Protein AF-0000000079073045 (afdb_homodimer)

Solvent-accessible surface area (backbone atoms only — not comparable to full-atom values): 22400 Å² total; per-residue (Å²): 136,82,78,77,78,74,81,72,75,54,69,68,55,54,50,51,50,50,50,48,50,51,50,49,51,51,49,53,50,47,52,50,48,52,52,51,50,50,50,51,52,50,52,48,52,50,51,50,51,51,50,52,51,52,50,52,52,50,52,51,52,50,50,45,50,51,39,47,65,62,47,42,63,49,34,35,61,55,24,70,82,38,63,49,54,20,26,50,54,47,29,47,34,35,57,37,11,59,45,51,66,31,64,48,20,66,76,24,22,25,34,73,69,50,68,37,82,50,73,91,50,24,44,81,44,78,44,68,34,37,47,63,84,36,40,31,74,43,80,44,38,27,35,51,33,94,31,59,59,53,33,54,46,54,51,52,46,38,50,68,47,29,46,98,90,34,49,63,42,28,50,58,29,46,66,36,91,45,64,66,56,24,35,48,19,33,35,76,43,60,74,26,65,41,70,63,50,27,51,52,37,48,52,46,24,61,72,64,55,28,61,67,49,58,106,134,80,77,77,78,74,81,72,75,54,69,67,55,54,51,50,50,50,50,50,50,50,50,49,52,50,48,54,49,48,51,50,49,52,49,50,51,51,51,51,52,51,52,49,53,50,52,51,51,52,51,52,52,51,49,53,49,50,52,51,48,50,50,44,50,51,40,48,64,62,47,42,64,50,34,34,61,57,24,68,82,37,64,48,53,19,27,52,54,48,30,48,34,33,57,35,9,59,45,52,66,32,65,49,21,66,76,24,21,24,32,74,70,52,69,37,83,51,72,92,49,24,44,81,45,79,44,69,34,36,46,64,86,35,41,32,75,43,79,45,39,26,34,52,33,95,30,60,60,53,31,53,47,54,51,53,46,41,48,67,46,28,47,97,89,36,51,63,42,28,51,57,29,46,67,36,89,44,64,67,55,25,33,48,20,34,34,76,44,59,75,26,66,41,70,63,51,28,52,51,38,48,50,46,24,62,74,66,56,29,60,66,48,60,106

pLDDT: mean 94.6, std 8.27, range [37.03, 98.94]

Foldseek 3Di:
DPPDPPPPDDPVVVVVVVVVVVVVVVVVVVVVVVVVVVVVVVVVVVVVVVVVVVVVVVVLVVLLVVLCVVCLVLLLVLCVVFLAFSLLLSLQLCVQCVSQPHPCCVPFVQRNFAFDDDPVFWDWDWDWDDDPRDIDIDTGIHGGDPHVSRNSNVVRVCLCQPDPVDRCLQVQLSVDDDLLSNLQSCCVSPVDPDNVRSVSSVVVCVVNVSSVSRD/DPPPPPPPDDPVVVVVVVVVVVVVVVVVVVVVVVVVVVVVVVVVVVVVVVVVVVVVVVVLVVLLVVLCVVCLVLLLVLCVVFLAFSLLLSLQLCVQCVSQPHCCCVVFVQRNFAFDDDPVFWDWDWDWDADPRDIDIDTGIHGGDPHVSRNSNVVRVCLCQPDPVDRCLQVQLSVDDDLLSNLQSCCVSPVDVDNVRSVSSVVVCVVNVSSVSRD

Radius of gyration: 36.86 Å; Cα contacts (8 Å, |Δi|>4): 573; chains: 2; bounding box: 65×125×95 Å

Secondary structure (DSSP, 8-state):
----------HHHHHHHHHHHHHHHHHHHHHHHHHHHHHHHHHHHHHHHHHHHHHHHHHHHHHHHHHHHHHHHHHHHHHTTTT--HHHHHHHHHHHHTTTTSHHHHHH--SS--B---TTSEEEEEEEEEETTEEEEEEEEEE--SSHHHHHHHHHHHHHH--SS-TTTTHHHHH--SHHHHHHHHHHTTS-SSHHHHHHHHHHHHHTTGGGGG-/----------HHHHHHHHHHHHHHHHHHHHHHHHHHHHHHHHHHHHHHHHHHHHHHHHHHHHHHHHHHHHHHHHHHHHHTTTT--HHHHHHHHHHHHTTTTSHHHHHH--SS--B---TTSEEEEEEEEEETTEEEEEEEEEE--SSHHHHHHHHHHHHHH--SS-TTTTHHHHH--SHHHHHHHHHHTTS-SSHHHHHHHHHHHHHHTGGGGG-

Structure (mmCIF, N/CA/C/O backbone):
data_AF-0000000079073045-model_v1
#
loop_
_entity.id
_entity.type
_entity.pdbx_description
1 polymer 'Glycoside hydrolase family 73 protein'
#
loop_
_atom_site.group_PDB
_atom_site.id
_atom_site.type_symbol
_atom_site.label_atom_id
_atom_site.label_alt_id
_atom_site.label_comp_id
_atom_site.label_asym_id
_atom_site.label_entity_id
_atom_site.label_seq_id
_atom_site.pdbx_PDB_ins_code
_atom_site.Cartn_x
_atom_site.Cartn_y
_atom_site.Cartn_z
_atom_site.occupancy
_atom_site.B_iso_or_equiv
_atom_site.auth_seq_id
_atom_site.auth_comp_id
_atom_site.auth_asym_id
_atom_site.auth_atom_id
_atom_site.pdbx_PDB_model_num
ATOM 1 N N . MET A 1 1 ? 6.148 99.875 5.383 1 37.03 1 MET A N 1
ATOM 2 C CA . MET A 1 1 ? 5.238 98.75 5.25 1 37.03 1 MET A CA 1
ATOM 3 C C . MET A 1 1 ? 5.348 98.125 3.859 1 37.03 1 MET A C 1
ATOM 5 O O . MET A 1 1 ? 4.777 98.625 2.896 1 37.03 1 MET A O 1
ATOM 9 N N . ALA A 1 2 ? 6.41 97.562 3.469 1 54.97 2 ALA A N 1
ATOM 10 C CA . ALA A 1 2 ? 6.723 96.938 2.162 1 54.97 2 ALA A CA 1
ATOM 11 C C . ALA A 1 2 ? 5.801 95.812 1.845 1 54.97 2 ALA A C 1
ATOM 13 O O . ALA A 1 2 ? 5.695 94.875 2.629 1 54.97 2 ALA A O 1
ATOM 14 N N . ARG A 1 3 ? 4.77 96 1.069 1 56.59 3 ARG A N 1
ATOM 15 C CA . ARG A 1 3 ? 3.795 95.062 0.578 1 56.59 3 ARG A CA 1
ATOM 16 C C . ARG A 1 3 ? 4.492 93.812 0.015 1 56.59 3 ARG A C 1
ATOM 18 O O . ARG A 1 3 ? 5.395 93.938 -0.818 1 56.59 3 ARG A O 1
ATOM 25 N N . LYS A 1 4 ? 4.617 92.812 0.763 1 57.28 4 LYS A N 1
ATOM 26 C CA . LYS A 1 4 ? 5.059 91.438 0.377 1 57.28 4 LYS A CA 1
ATOM 27 C C . LYS A 1 4 ? 4.473 91.062 -0.971 1 57.28 4 LYS A C 1
ATOM 29 O O . LYS A 1 4 ? 3.252 91.062 -1.155 1 57.28 4 LYS A O 1
ATOM 34 N N . ARG A 1 5 ? 5.109 91.188 -2.176 1 56.69 5 ARG A N 1
ATOM 35 C CA . ARG A 1 5 ? 4.781 90.75 -3.52 1 56.69 5 ARG A CA 1
ATOM 36 C C . ARG A 1 5 ? 4.445 89.25 -3.518 1 56.69 5 ARG A C 1
ATOM 38 O O . ARG A 1 5 ? 5.281 88.438 -3.16 1 56.69 5 ARG A O 1
ATOM 45 N N . LYS A 1 6 ? 3.24 88.875 -3.098 1 61.09 6 LYS A N 1
ATOM 46 C CA . LYS A 1 6 ? 2.771 87.5 -3.275 1 61.09 6 LYS A CA 1
ATOM 47 C C . LYS A 1 6 ? 3.102 87 -4.676 1 61.09 6 LYS A C 1
ATOM 49 O O . LYS A 1 6 ? 2.775 87.625 -5.672 1 61.09 6 LYS A O 1
ATOM 54 N N . SER A 1 7 ? 4.164 86.312 -4.926 1 61.75 7 SER A N 1
ATOM 55 C CA . SER A 1 7 ? 4.605 85.688 -6.172 1 61.75 7 SER A CA 1
ATOM 56 C C . SER A 1 7 ? 3.494 84.875 -6.789 1 61.75 7 SER A C 1
ATOM 58 O O . SER A 1 7 ? 3.051 83.875 -6.191 1 61.75 7 SER A O 1
ATOM 60 N N . ARG A 1 8 ? 2.588 85.438 -7.562 1 68 8 ARG A N 1
ATOM 61 C CA . ARG A 1 8 ? 1.489 84.812 -8.281 1 68 8 ARG A CA 1
ATOM 62 C C . ARG A 1 8 ? 2.01 83.75 -9.258 1 68 8 ARG A C 1
ATOM 64 O O . ARG A 1 8 ? 2.885 84 -10.078 1 68 8 ARG A O 1
ATOM 71 N N . VAL A 1 9 ? 1.923 82.562 -8.969 1 75.38 9 VAL A N 1
ATOM 72 C CA . VAL A 1 9 ? 2.248 81.438 -9.875 1 75.38 9 VAL A CA 1
ATOM 73 C C . VAL A 1 9 ? 1.518 81.625 -11.203 1 75.38 9 VAL A C 1
ATOM 75 O O . VAL A 1 9 ? 0.315 81.938 -11.219 1 75.38 9 VAL A O 1
ATOM 78 N N . PRO A 1 10 ? 2.322 81.75 -12.266 1 81.38 10 PRO A N 1
ATOM 79 C CA . PRO A 1 10 ? 1.725 82 -13.57 1 81.38 10 PRO A CA 1
ATOM 80 C C . PRO A 1 10 ? 0.63 81 -13.938 1 81.38 10 PRO A C 1
ATOM 82 O O . PRO A 1 10 ? 0.69 79.875 -13.523 1 81.38 10 PRO A O 1
ATOM 85 N N . LYS A 1 11 ? -0.415 81.438 -14.578 1 85.62 11 LYS A N 1
ATOM 86 C CA . LYS A 1 11 ? -1.591 80.688 -15 1 85.62 11 LYS A CA 1
ATOM 87 C C . LYS A 1 11 ? -1.19 79.438 -15.758 1 85.62 11 LYS A C 1
ATOM 89 O O . LYS A 1 11 ? -1.816 78.375 -15.602 1 85.62 11 LYS A O 1
ATOM 94 N N . SER A 1 12 ? -0.083 79.438 -16.438 1 86.88 12 SER A N 1
ATOM 95 C CA . SER A 1 12 ? 0.414 78.312 -17.219 1 86.88 12 SER A CA 1
ATOM 96 C C . SER A 1 12 ? 0.915 77.188 -16.312 1 86.88 12 SER A C 1
ATOM 98 O O . SER A 1 12 ? 0.665 76.062 -16.562 1 86.88 12 SER A O 1
ATOM 100 N N . VAL A 1 13 ? 1.448 77.625 -15.266 1 88.62 13 VAL A N 1
ATOM 101 C CA . VAL A 1 13 ? 1.991 76.688 -14.32 1 88.62 13 VAL A CA 1
ATOM 102 C C . VAL A 1 13 ? 0.852 76 -13.547 1 88.62 13 VAL A C 1
ATOM 104 O O . VAL A 1 13 ? 0.879 74.812 -13.312 1 88.62 13 VAL A O 1
ATOM 107 N N . LYS A 1 14 ? -0.179 76.812 -13.281 1 88.62 14 LYS A N 1
ATOM 108 C CA . LYS A 1 14 ? -1.346 76.312 -12.578 1 88.62 14 LYS A CA 1
ATOM 109 C C . LYS A 1 14 ? -2.074 75.25 -13.438 1 88.62 14 LYS A C 1
ATOM 111 O O . LYS A 1 14 ? -2.504 74.188 -12.93 1 88.62 14 LYS A O 1
ATOM 116 N N . THR A 1 15 ? -2.076 75.562 -14.695 1 90.56 15 THR A N 1
ATOM 117 C CA . THR A 1 15 ? -2.721 74.625 -15.625 1 90.56 15 THR A CA 1
ATOM 118 C C . THR A 1 15 ? -1.919 73.375 -15.75 1 90.56 15 THR A C 1
ATOM 120 O O . THR A 1 15 ? -2.49 72.25 -15.734 1 90.56 15 THR A O 1
ATOM 123 N N . VAL A 1 16 ? -0.665 73.438 -15.727 1 90.94 16 VAL A N 1
ATOM 124 C CA . VAL A 1 16 ? 0.221 72.312 -15.852 1 90.94 16 VAL A CA 1
ATOM 125 C C . VAL A 1 16 ? 0.118 71.438 -14.594 1 90.94 16 VAL A C 1
ATOM 127 O O . VAL A 1 16 ? 0.027 70.188 -14.688 1 90.94 16 VAL A O 1
ATOM 130 N N . VAL A 1 17 ? -0.023 72.062 -13.508 1 91.69 17 VAL A N 1
ATOM 131 C CA . VAL A 1 17 ? -0.125 71.375 -12.234 1 91.69 17 VAL A CA 1
ATOM 132 C C . VAL A 1 17 ? -1.47 70.625 -12.148 1 91.69 17 VAL A C 1
ATOM 134 O O . VAL A 1 17 ? -1.537 69.5 -11.719 1 91.69 17 VAL A O 1
ATOM 137 N N . ARG A 1 18 ? -2.482 71.312 -12.617 1 92.19 18 ARG A N 1
ATOM 138 C CA . ARG A 1 18 ? -3.82 70.75 -12.617 1 92.19 18 ARG A CA 1
ATOM 139 C C . ARG A 1 18 ? -3.879 69.5 -13.516 1 92.19 18 ARG A C 1
ATOM 141 O O . ARG A 1 18 ? -4.461 68.5 -13.141 1 92.19 18 ARG A O 1
ATOM 148 N N . VAL A 1 19 ? -3.199 69.625 -14.602 1 93.81 19 VAL A N 1
ATOM 149 C CA . VAL A 1 19 ? -3.176 68.562 -15.555 1 93.81 19 VAL A CA 1
ATOM 150 C C . VAL A 1 19 ? -2.408 67.375 -14.969 1 93.81 19 VAL A C 1
ATOM 152 O O . VAL A 1 19 ? -2.844 66.188 -15.078 1 93.81 19 VAL A O 1
ATOM 155 N N . PHE A 1 20 ? -1.435 67.625 -14.281 1 93.06 20 PHE A N 1
ATOM 156 C CA . PHE A 1 20 ? -0.623 66.625 -13.672 1 93.06 20 PHE A CA 1
ATOM 157 C C . PHE A 1 20 ? -1.392 65.938 -12.555 1 93.06 20 PHE A C 1
ATOM 159 O O . PHE A 1 20 ? -1.337 64.688 -12.422 1 93.06 20 PHE A O 1
ATOM 166 N N . VAL A 1 21 ? -2.125 66.75 -11.797 1 93.62 21 VAL A N 1
ATOM 167 C CA . VAL A 1 21 ? -2.912 66.188 -10.695 1 93.62 21 VAL A CA 1
ATOM 168 C C . VAL A 1 21 ? -4.012 65.25 -11.25 1 93.62 21 VAL A C 1
ATOM 170 O O . VAL A 1 21 ? -4.238 64.188 -10.727 1 93.62 21 VAL A O 1
ATOM 173 N N . ILE A 1 22 ? -4.559 65.688 -12.336 1 94.44 22 ILE A N 1
ATOM 174 C CA . ILE A 1 22 ? -5.629 64.938 -12.953 1 94.44 22 ILE A CA 1
ATOM 175 C C . ILE A 1 22 ? -5.066 63.625 -13.516 1 94.44 22 ILE A C 1
ATOM 177 O O . ILE A 1 22 ? -5.645 62.562 -13.312 1 94.44 22 ILE A O 1
ATOM 181 N N . LEU A 1 23 ? -3.922 63.719 -14.07 1 93.38 23 LEU A N 1
ATOM 182 C CA . LEU A 1 23 ? -3.275 62.531 -14.633 1 93.38 23 LEU A CA 1
ATOM 183 C C . LEU A 1 23 ? -2.869 61.562 -13.531 1 93.38 23 LEU A C 1
ATOM 185 O O . LEU A 1 23 ? -3.008 60.344 -13.688 1 93.38 23 LEU A O 1
ATOM 189 N N . PHE A 1 24 ? -2.486 62.125 -12.438 1 94.25 24 PHE A N 1
ATOM 190 C CA . PHE A 1 24 ? -2.096 61.312 -11.297 1 94.25 24 PHE A CA 1
ATOM 191 C C . PHE A 1 24 ? -3.299 60.594 -10.711 1 94.25 24 PHE A C 1
ATOM 193 O O . PHE A 1 24 ? -3.23 59.406 -10.438 1 94.25 24 PHE A O 1
ATOM 200 N N . ILE A 1 25 ? -4.406 61.312 -10.633 1 94.31 25 ILE A N 1
ATOM 201 C CA . ILE A 1 25 ? -5.637 60.719 -10.102 1 94.31 25 ILE A CA 1
ATOM 202 C C . ILE A 1 25 ? -6.137 59.625 -11.039 1 94.31 25 ILE A C 1
ATOM 204 O O . ILE A 1 25 ? -6.539 58.562 -10.586 1 94.31 25 ILE A O 1
ATOM 208 N N . LEU A 1 26 ? -6.008 59.844 -12.305 1 94.5 26 LEU A N 1
ATOM 209 C CA . LEU A 1 26 ? -6.426 58.875 -13.297 1 94.5 26 LEU A CA 1
ATOM 210 C C . LEU A 1 26 ? -5.539 57.625 -13.258 1 94.5 26 LEU A C 1
ATOM 212 O O . LEU A 1 26 ? -6.027 56.5 -13.391 1 94.5 26 LEU A O 1
ATOM 216 N N . MET A 1 27 ? -4.297 57.844 -13.008 1 94.56 27 MET A N 1
ATOM 217 C CA . MET A 1 27 ? -3.357 56.719 -12.906 1 94.56 27 MET A CA 1
ATOM 218 C C . MET A 1 27 ? -3.646 55.875 -11.672 1 94.56 27 MET A C 1
ATOM 220 O O . MET A 1 27 ? -3.68 54.656 -11.75 1 94.56 27 MET A O 1
ATOM 224 N N . VAL A 1 28 ? -3.928 56.562 -10.555 1 94.56 28 VAL A N 1
ATOM 225 C CA . VAL A 1 28 ? -4.254 55.875 -9.312 1 94.56 28 VAL A CA 1
ATOM 226 C C . VAL A 1 28 ? -5.559 55.094 -9.484 1 94.56 28 VAL A C 1
ATOM 228 O O . VAL A 1 28 ? -5.664 53.938 -9.062 1 94.56 28 VAL A O 1
ATOM 231 N N . ALA A 1 29 ? -6.512 55.781 -10.172 1 94.62 29 ALA A N 1
ATOM 232 C CA . ALA A 1 29 ? -7.785 55.125 -10.438 1 94.62 29 ALA A CA 1
ATOM 233 C C . ALA A 1 29 ? -7.602 53.906 -11.359 1 94.62 29 ALA A C 1
ATOM 235 O O . ALA A 1 29 ? -8.219 52.875 -11.156 1 94.62 29 ALA A O 1
ATOM 236 N N . PHE A 1 30 ? -6.691 54.062 -12.289 1 94.31 30 PHE A N 1
ATOM 237 C CA . PHE A 1 30 ? -6.41 53 -13.227 1 94.31 30 PHE A CA 1
ATOM 238 C C . PHE A 1 30 ? -5.742 51.812 -12.523 1 94.31 30 PHE A C 1
ATOM 240 O O . PHE A 1 30 ? -6.133 50.656 -12.719 1 94.31 30 PHE A O 1
ATOM 247 N N . VAL A 1 31 ? -4.848 52.094 -11.688 1 94.94 31 VAL A N 1
ATOM 248 C CA . VAL A 1 31 ? -4.16 51.062 -10.922 1 94.94 31 VAL A CA 1
ATOM 249 C C . VAL A 1 31 ? -5.145 50.375 -9.969 1 94.94 31 VAL A C 1
ATOM 251 O O . VAL A 1 31 ? -5.1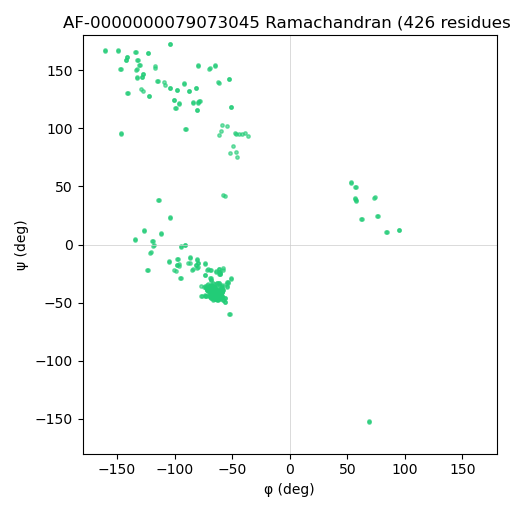48 49.156 -9.852 1 94.94 31 VAL A O 1
ATOM 254 N N . GLY A 1 32 ? -5.992 51.156 -9.352 1 94 32 GLY A N 1
ATOM 255 C CA . GLY A 1 32 ? -7.039 50.625 -8.5 1 94 32 GLY A CA 1
ATOM 256 C C . GLY A 1 32 ? -8.008 49.719 -9.242 1 94 32 GLY A C 1
ATOM 257 O O . GLY A 1 32 ? -8.359 48.656 -8.773 1 94 32 GLY A O 1
ATOM 258 N N . PHE A 1 33 ? -8.328 50.188 -10.461 1 94.81 33 PHE A N 1
ATOM 259 C CA . PHE A 1 33 ? -9.234 49.406 -11.297 1 94.81 33 PHE A CA 1
ATOM 260 C C . PHE A 1 33 ? -8.586 48.094 -11.727 1 94.81 33 PHE A C 1
ATOM 262 O O . PHE A 1 33 ? -9.227 47.031 -11.68 1 94.81 33 PHE A O 1
ATOM 269 N N . ARG A 1 34 ? -7.32 48.125 -12.07 1 92.31 34 ARG A N 1
ATOM 270 C CA . ARG A 1 34 ? -6.602 46.906 -12.477 1 92.31 34 ARG A CA 1
ATOM 271 C C . ARG A 1 34 ? -6.488 45.938 -11.312 1 92.31 34 ARG A C 1
ATOM 273 O O . ARG A 1 34 ? -6.645 44.719 -11.5 1 92.31 34 ARG A O 1
ATOM 280 N N . TYR A 1 35 ? -6.246 46.5 -10.141 1 94.81 35 TYR A N 1
ATOM 281 C CA . TYR A 1 35 ? -6.16 45.656 -8.945 1 94.81 35 TYR A CA 1
ATOM 282 C C . TYR A 1 35 ? -7.492 45 -8.648 1 94.81 35 TYR A C 1
ATOM 284 O O . TYR A 1 35 ? -7.547 43.781 -8.43 1 94.81 35 TYR A O 1
ATOM 292 N N . TYR A 1 36 ? -8.492 45.781 -8.688 1 94.19 36 TYR A N 1
ATOM 293 C CA . TYR A 1 36 ? -9.828 45.25 -8.43 1 94.19 36 TYR A CA 1
ATOM 294 C C . TYR A 1 36 ? -10.211 44.188 -9.469 1 94.19 36 TYR A C 1
ATOM 296 O O . TYR A 1 36 ? -10.766 43.156 -9.133 1 94.19 36 TYR A O 1
ATOM 304 N N . ARG A 1 37 ? -9.883 44.438 -10.727 1 93.81 37 ARG A N 1
ATOM 305 C CA . ARG A 1 37 ? -10.195 43.5 -11.805 1 93.81 37 ARG A CA 1
ATOM 306 C C . ARG A 1 37 ? -9.453 42.188 -11.633 1 93.81 37 ARG A C 1
ATOM 308 O O . ARG A 1 37 ? -10.039 41.094 -11.781 1 93.81 37 ARG A O 1
ATOM 315 N N . ARG A 1 38 ? -8.242 42.281 -11.234 1 93.88 38 ARG A N 1
ATOM 316 C CA . ARG A 1 38 ? -7.449 41.062 -11 1 93.88 38 ARG A CA 1
ATOM 317 C C . ARG A 1 38 ? -8.016 40.25 -9.836 1 93.88 38 ARG A C 1
ATOM 319 O O . ARG A 1 38 ? -8.148 39.031 -9.93 1 93.88 38 ARG A O 1
ATOM 326 N N . TYR A 1 39 ? -8.359 40.938 -8.859 1 94.12 39 TYR A N 1
ATOM 327 C CA . TYR A 1 39 ? -8.945 40.312 -7.691 1 94.12 39 TYR A CA 1
ATOM 328 C C . TYR A 1 39 ? -10.266 39.625 -8.039 1 94.12 39 TYR A C 1
ATOM 330 O O . TYR A 1 39 ? -10.523 38.5 -7.629 1 94.12 39 TYR A O 1
ATOM 338 N N . ALA A 1 40 ? -11.055 40.312 -8.82 1 93.94 40 ALA A N 1
ATOM 339 C CA . ALA A 1 40 ? -12.352 39.781 -9.219 1 93.94 40 ALA A CA 1
ATOM 340 C C . ALA A 1 40 ? -12.195 38.531 -10.07 1 93.94 40 ALA A C 1
ATOM 342 O O . ALA A 1 40 ? -12.906 37.531 -9.867 1 93.94 40 ALA A O 1
ATOM 343 N N . ILE A 1 41 ? -11.25 38.531 -10.969 1 95.25 41 ILE A N 1
ATOM 344 C CA . ILE A 1 41 ? -11 37.406 -11.844 1 95.25 41 ILE A CA 1
ATOM 345 C C . ILE A 1 41 ? -10.5 36.219 -11.023 1 95.25 41 ILE A C 1
ATOM 347 O O . ILE A 1 41 ? -10.984 35.094 -11.188 1 95.25 41 ILE A O 1
ATOM 351 N N . GLN A 1 42 ? -9.625 36.469 -10.109 1 94.25 42 GLN A N 1
ATOM 352 C CA . GLN A 1 42 ? -9.086 35.406 -9.258 1 94.25 42 GLN A CA 1
ATOM 353 C C . GLN A 1 42 ? -10.164 34.812 -8.367 1 94.25 42 GLN A C 1
ATOM 355 O O . GLN A 1 42 ? -10.242 33.594 -8.211 1 94.25 42 GLN A O 1
ATOM 360 N N . SER A 1 43 ? -10.93 35.656 -7.816 1 94.38 43 SER A N 1
ATOM 361 C CA . SER A 1 43 ? -12.023 35.219 -6.961 1 94.38 43 SER A CA 1
ATOM 362 C C . SER A 1 43 ? -13.008 34.344 -7.73 1 94.38 43 SER A C 1
ATOM 364 O O . SER A 1 43 ? -13.477 33.344 -7.223 1 94.38 43 SER A O 1
ATOM 366 N N . GLU A 1 44 ? -13.281 34.75 -8.922 1 95.5 44 GLU A N 1
ATOM 367 C CA . GLU A 1 44 ? -14.18 33.969 -9.773 1 95.5 44 GLU A CA 1
ATOM 368 C C . GLU A 1 44 ? -13.562 32.625 -10.133 1 95.5 44 GLU A C 1
ATOM 370 O O . GLU A 1 44 ? -14.25 31.594 -10.133 1 95.5 44 GLU A O 1
ATOM 375 N N . GLN A 1 45 ? -12.312 32.656 -10.477 1 95.31 45 GLN A N 1
ATOM 376 C CA . GLN A 1 45 ? -11.609 31.406 -10.797 1 95.31 45 GLN A CA 1
ATOM 377 C C . GLN A 1 45 ? -11.633 30.438 -9.617 1 95.31 45 GLN A C 1
ATOM 379 O O . GLN A 1 45 ? -11.875 29.234 -9.797 1 95.31 45 GLN A O 1
ATOM 384 N N . ILE A 1 46 ? -11.469 30.906 -8.484 1 96.25 46 ILE A N 1
ATOM 385 C CA . ILE A 1 46 ? -11.5 30.094 -7.27 1 96.25 46 ILE A CA 1
ATOM 386 C C . ILE A 1 46 ? -12.898 29.547 -7.055 1 96.25 46 ILE A C 1
ATOM 388 O O . ILE A 1 46 ? -13.062 28.359 -6.734 1 96.25 46 ILE A O 1
ATOM 392 N N . ARG A 1 47 ? -13.859 30.438 -7.195 1 95.06 47 ARG A N 1
ATOM 393 C CA . ARG A 1 47 ? -15.25 30 -7.047 1 95.06 47 ARG A CA 1
ATOM 394 C C . ARG A 1 47 ? -15.602 28.922 -8.055 1 95.06 47 ARG A C 1
ATOM 396 O O . ARG A 1 47 ? -16.234 27.922 -7.707 1 95.06 47 ARG A O 1
ATOM 403 N N . GLN A 1 48 ? -15.211 29.078 -9.266 1 95.75 48 GLN A N 1
ATOM 404 C CA . GLN A 1 48 ? -15.469 28.078 -10.305 1 95.75 48 GLN A CA 1
ATOM 405 C C . GLN A 1 48 ? -14.773 26.766 -9.992 1 95.75 48 GLN A C 1
ATOM 407 O O . GLN A 1 48 ? -15.352 25.688 -10.172 1 95.75 48 GLN A O 1
ATOM 412 N N . ALA A 1 49 ? -13.609 26.828 -9.547 1 96.25 49 ALA A N 1
ATOM 413 C CA . ALA A 1 49 ? -12.875 25.625 -9.18 1 96.25 49 ALA A CA 1
ATOM 414 C C . ALA A 1 49 ? -13.57 24.891 -8.039 1 96.25 49 ALA A C 1
ATOM 416 O O . ALA A 1 49 ? -13.656 23.656 -8.055 1 96.25 49 ALA A O 1
ATOM 417 N N . GLN A 1 50 ? -13.984 25.656 -7.109 1 96.31 50 GLN A N 1
ATOM 418 C CA . GLN A 1 50 ? -14.703 25.062 -5.984 1 96.31 50 GLN A CA 1
ATOM 419 C C . GLN A 1 50 ? -15.992 24.391 -6.449 1 96.31 50 GLN A C 1
ATOM 421 O O . GLN A 1 50 ? -16.328 23.297 -6.016 1 96.31 50 GLN A O 1
ATOM 426 N N . LEU A 1 51 ? -16.734 25.031 -7.262 1 96.5 51 LEU A N 1
ATOM 427 C CA . LEU A 1 51 ? -17.984 24.484 -7.793 1 96.5 51 LEU A CA 1
ATOM 428 C C . LEU A 1 51 ? -17.719 23.203 -8.594 1 96.5 51 LEU A C 1
ATOM 430 O O . LEU A 1 51 ? -18.453 22.234 -8.484 1 96.5 51 LEU A O 1
ATOM 434 N N . GLN A 1 52 ? -16.719 23.281 -9.391 1 96.38 52 GLN A N 1
ATOM 435 C CA . GLN A 1 52 ? -16.344 22.094 -10.164 1 96.38 52 GLN A CA 1
ATOM 436 C C . GLN A 1 52 ? -16 20.922 -9.242 1 96.38 52 GLN A C 1
ATOM 438 O O . GLN A 1 52 ? -16.438 19.797 -9.477 1 96.38 52 GLN A O 1
ATOM 443 N N . LYS A 1 53 ? -15.273 21.172 -8.273 1 96.81 53 LYS A N 1
ATOM 444 C CA . LYS A 1 53 ? -14.922 20.141 -7.305 1 96.81 53 LYS A CA 1
ATOM 445 C C . LYS A 1 53 ? -16.172 19.578 -6.625 1 96.81 53 LYS A C 1
ATOM 447 O O . LYS A 1 53 ? -16.281 18.359 -6.438 1 96.81 53 LYS A O 1
ATOM 452 N N . GLU A 1 54 ? -17.031 20.344 -6.227 1 96.56 54 GLU A N 1
ATOM 453 C CA . GLU A 1 54 ? -18.266 19.922 -5.582 1 96.56 54 GLU A CA 1
ATOM 454 C C . GLU A 1 54 ? -19.125 19.094 -6.527 1 96.56 54 GLU A C 1
ATOM 456 O O . GLU A 1 54 ? -19.719 18.094 -6.113 1 96.56 54 GLU A O 1
ATOM 461 N N . GLN A 1 55 ? -19.203 19.484 -7.715 1 96.81 55 GLN A N 1
ATOM 462 C CA . GLN A 1 55 ? -19.969 18.734 -8.703 1 96.81 55 GLN A CA 1
ATOM 463 C C . GLN A 1 55 ? -19.359 17.344 -8.945 1 96.81 55 GLN A C 1
ATOM 465 O O . GLN A 1 55 ? -20.062 16.359 -9.039 1 96.81 55 GLN A O 1
ATOM 470 N N . GLU A 1 56 ? -18.141 17.328 -9.07 1 96.75 56 GLU A N 1
ATOM 471 C CA . GLU A 1 56 ? -17.453 16.062 -9.25 1 96.75 56 GLU A CA 1
ATOM 472 C C . GLU A 1 56 ? -17.656 15.141 -8.047 1 96.75 56 GLU A C 1
ATOM 474 O O . GLU A 1 56 ? -17.906 13.945 -8.211 1 96.75 56 GLU A O 1
ATOM 479 N N . ALA A 1 57 ? -17.594 15.703 -6.934 1 96.56 57 ALA A N 1
ATOM 480 C CA . ALA A 1 57 ? -17.828 14.938 -5.715 1 96.56 57 ALA A CA 1
ATOM 481 C C . ALA A 1 57 ? -19.266 14.406 -5.668 1 96.56 57 ALA A C 1
ATOM 483 O O . ALA A 1 57 ? -19.5 13.266 -5.254 1 96.56 57 ALA A O 1
ATOM 484 N N . ALA A 1 58 ? -20.156 15.148 -6.027 1 96.88 58 ALA A N 1
ATOM 485 C CA . ALA A 1 58 ? -21.547 14.734 -6.059 1 96.88 58 ALA A CA 1
ATOM 486 C C . ALA A 1 58 ? -21.766 13.609 -7.07 1 96.88 58 ALA A C 1
ATOM 488 O O . ALA A 1 58 ? -22.5 12.656 -6.805 1 96.88 58 ALA A O 1
ATOM 489 N N . LYS A 1 59 ? -21.188 13.789 -8.156 1 96.94 59 LYS A N 1
ATOM 490 C CA . LYS A 1 59 ? -21.281 12.75 -9.18 1 96.94 59 LYS A CA 1
ATOM 491 C C . LYS A 1 59 ? -20.672 11.438 -8.688 1 96.94 59 LYS A C 1
ATOM 493 O O . LYS A 1 59 ? -21.266 10.367 -8.875 1 96.94 59 LYS A O 1
ATOM 498 N N . LEU A 1 60 ? -19.609 11.492 -8.078 1 97 60 LEU A N 1
ATOM 499 C CA . LEU A 1 60 ? -18.953 10.312 -7.539 1 97 60 LEU A CA 1
ATOM 500 C C . LEU A 1 60 ? -19.797 9.664 -6.453 1 97 60 LEU A C 1
ATOM 502 O O . LEU A 1 60 ? -19.922 8.438 -6.402 1 97 60 LEU A O 1
ATOM 506 N N . LEU A 1 61 ? -20.375 10.422 -5.66 1 97.56 61 LEU A N 1
ATOM 507 C CA . LEU A 1 61 ? -21.234 9.906 -4.605 1 97.56 61 LEU A CA 1
ATOM 508 C C . LEU A 1 61 ? -22.453 9.203 -5.199 1 97.56 61 LEU A C 1
ATOM 510 O O . LEU A 1 61 ? -22.859 8.141 -4.715 1 97.56 61 LEU A O 1
ATOM 514 N N . LYS A 1 62 ? -22.969 9.766 -6.184 1 97.69 62 LYS A N 1
ATOM 515 C CA . LYS A 1 62 ? -24.109 9.141 -6.855 1 97.69 62 LYS A CA 1
ATOM 516 C C . LYS A 1 62 ? -23.719 7.797 -7.465 1 97.69 62 LYS A C 1
ATOM 518 O O . LYS A 1 62 ? -24.469 6.82 -7.344 1 97.69 62 LYS A O 1
ATOM 523 N N . GLN A 1 63 ? -22.609 7.758 -8.055 1 97.81 63 GLN A N 1
ATOM 524 C CA . GLN A 1 63 ? -22.109 6.52 -8.641 1 97.81 63 GLN A CA 1
ATOM 525 C C . GLN A 1 63 ? -21.938 5.438 -7.578 1 97.81 63 GLN A C 1
ATOM 527 O O . GLN A 1 63 ? -22.328 4.285 -7.789 1 97.81 63 GLN A O 1
ATOM 532 N N . LYS A 1 64 ? -21.453 5.793 -6.504 1 98.56 64 LYS A N 1
ATOM 533 C CA . LYS A 1 64 ? -21.266 4.863 -5.391 1 98.56 64 LYS A CA 1
ATOM 534 C C . LYS A 1 64 ? -22.594 4.34 -4.879 1 98.56 64 LYS A C 1
ATOM 536 O O . LYS A 1 64 ? -22.766 3.133 -4.688 1 98.56 64 LYS A O 1
ATOM 541 N N . LYS A 1 65 ? -23.5 5.215 -4.75 1 98.56 65 LYS A N 1
ATOM 542 C CA . LYS A 1 65 ? -24.828 4.836 -4.262 1 98.56 65 LYS A CA 1
ATOM 543 C C . LYS A 1 65 ? -25.547 3.945 -5.266 1 98.56 65 LYS A C 1
ATOM 545 O O . LYS A 1 65 ? -26.25 3.014 -4.883 1 98.56 65 LYS A O 1
ATOM 550 N N . ASP A 1 66 ? -25.328 4.242 -6.512 1 98.62 66 ASP A N 1
ATOM 551 C CA . ASP A 1 66 ? -25.938 3.426 -7.555 1 98.62 66 ASP A CA 1
ATOM 552 C C . ASP A 1 66 ? -25.406 1.998 -7.523 1 98.62 66 ASP A C 1
ATOM 554 O O . ASP A 1 66 ? -26.156 1.038 -7.695 1 98.62 66 ASP A O 1
ATOM 558 N N . PHE A 1 67 ? -24.203 1.869 -7.348 1 98.88 67 PHE A N 1
ATOM 559 C CA . PHE A 1 67 ? -23.578 0.55 -7.242 1 98.88 67 PHE A CA 1
ATOM 560 C C . PHE A 1 67 ? -24.156 -0.216 -6.051 1 98.88 67 PHE A C 1
ATOM 562 O O . PHE A 1 67 ? -24.531 -1.384 -6.18 1 98.88 67 PHE A O 1
ATOM 569 N N . ILE A 1 68 ? -24.234 0.473 -4.93 1 98.88 68 ILE A N 1
ATOM 570 C CA . ILE A 1 68 ? -24.734 -0.148 -3.707 1 98.88 68 ILE A CA 1
ATOM 571 C C . ILE A 1 68 ? -26.188 -0.582 -3.904 1 98.88 68 ILE A C 1
ATOM 573 O O . ILE A 1 68 ? -26.578 -1.675 -3.484 1 98.88 68 ILE A O 1
ATOM 577 N N . LYS A 1 69 ? -26.922 0.216 -4.547 1 98.69 69 LYS A N 1
ATOM 578 C CA . LYS A 1 69 ? -28.312 -0.121 -4.824 1 98.69 69 LYS A CA 1
ATO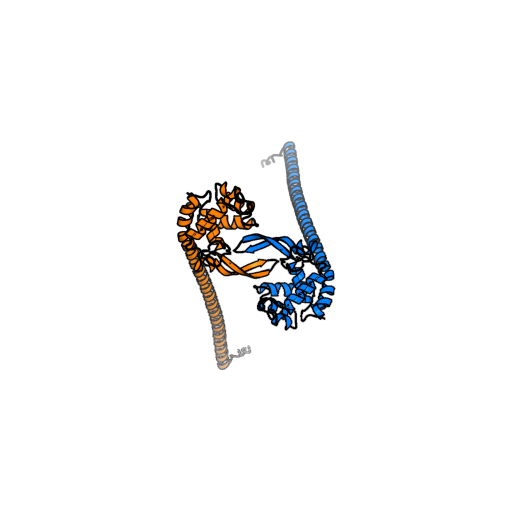M 579 C C . LYS A 1 69 ? -28.406 -1.366 -5.703 1 98.69 69 LYS A C 1
ATOM 581 O O . LYS A 1 69 ? -29.344 -2.166 -5.551 1 98.69 69 LYS A O 1
ATOM 586 N N . LYS A 1 70 ? -27.453 -1.481 -6.527 1 98.62 70 LYS A N 1
ATOM 587 C CA . LYS A 1 70 ? -27.438 -2.615 -7.445 1 98.62 70 LYS A CA 1
ATOM 588 C C . LYS A 1 70 ? -27.094 -3.91 -6.719 1 98.62 70 LYS A C 1
ATOM 590 O O . LYS A 1 70 ? -27.781 -4.922 -6.883 1 98.62 70 LYS A O 1
ATOM 595 N N . ILE A 1 71 ? -26.109 -3.904 -5.863 1 98.81 71 ILE A N 1
ATOM 596 C CA . ILE A 1 71 ? -25.609 -5.172 -5.34 1 98.81 71 ILE A CA 1
ATOM 597 C C . ILE A 1 71 ? -26.266 -5.457 -3.984 1 98.81 71 ILE A C 1
ATOM 599 O O . ILE A 1 71 ? -26.234 -6.59 -3.502 1 98.81 71 ILE A O 1
ATOM 603 N N . GLY A 1 72 ? -26.828 -4.461 -3.346 1 98.75 72 GLY A N 1
ATOM 604 C CA . GLY A 1 72 ? -27.422 -4.605 -2.025 1 98.75 72 GLY A CA 1
ATOM 605 C C . GLY A 1 72 ? -28.422 -5.75 -1.94 1 98.75 72 GLY A C 1
ATOM 606 O O . GLY A 1 72 ? -28.219 -6.695 -1.174 1 98.75 72 GLY A O 1
ATOM 607 N N . PRO A 1 73 ? -29.453 -5.684 -2.75 1 98.62 73 PRO A N 1
ATOM 608 C CA . PRO A 1 73 ? -30.453 -6.75 -2.713 1 98.62 73 PRO A CA 1
ATOM 609 C C . PRO A 1 73 ? -29.875 -8.117 -3.068 1 98.62 73 PRO A C 1
ATOM 611 O O . PRO A 1 73 ? -30.328 -9.141 -2.537 1 98.62 73 PRO A O 1
ATOM 614 N N . ILE A 1 74 ? -28.906 -8.172 -3.938 1 98.69 74 ILE A N 1
ATOM 615 C CA . ILE A 1 74 ? -28.266 -9.422 -4.312 1 98.69 74 ILE A CA 1
ATOM 616 C C . ILE A 1 74 ? -27.547 -10.016 -3.104 1 98.69 74 ILE A C 1
ATOM 618 O O . ILE A 1 74 ? -27.703 -11.195 -2.791 1 98.69 74 ILE A O 1
ATOM 622 N N . ALA A 1 75 ? -26.797 -9.164 -2.418 1 98.81 75 ALA A N 1
ATOM 623 C CA . ALA A 1 75 ? -26.078 -9.602 -1.229 1 98.81 75 ALA A CA 1
ATOM 624 C C . ALA A 1 75 ? -27.047 -10.094 -0.152 1 98.81 75 ALA A C 1
ATOM 626 O O . ALA A 1 75 ? -26.797 -11.117 0.491 1 98.81 75 ALA A O 1
ATOM 627 N N . ARG A 1 76 ? -28.094 -9.352 0.025 1 98.38 76 ARG A N 1
ATOM 628 C CA . ARG A 1 76 ? -29.094 -9.742 1.018 1 98.38 76 ARG A CA 1
ATOM 629 C C . ARG A 1 76 ? -29.656 -11.125 0.711 1 98.38 76 ARG A C 1
ATOM 631 O O . ARG A 1 76 ? -29.781 -11.961 1.607 1 98.38 76 ARG A O 1
ATOM 638 N N . GLU A 1 77 ? -29.953 -11.352 -0.476 1 97.88 77 GLU A N 1
ATOM 639 C CA . GLU A 1 77 ? -30.547 -12.625 -0.875 1 97.88 77 GLU A CA 1
ATOM 640 C C . GLU A 1 77 ? -29.531 -13.766 -0.731 1 97.88 77 GLU A C 1
ATOM 642 O O . GLU A 1 77 ? -29.844 -14.812 -0.163 1 97.88 77 GLU A O 1
ATOM 647 N N . VAL A 1 78 ? -28.344 -13.578 -1.186 1 97.75 78 VAL A N 1
ATOM 648 C CA . VAL A 1 78 ? -27.344 -14.633 -1.197 1 97.75 78 VAL A CA 1
ATOM 649 C C . VAL A 1 78 ? -26.891 -14.938 0.232 1 97.75 78 VAL A C 1
ATOM 651 O O . VAL A 1 78 ? -26.812 -16.094 0.629 1 97.75 78 VAL A O 1
ATOM 654 N N . ASP A 1 79 ? -26.641 -13.906 1.032 1 97.06 79 ASP A N 1
ATOM 655 C CA . ASP A 1 79 ? -25.984 -14.07 2.332 1 97.06 79 ASP A CA 1
ATOM 656 C C . ASP A 1 79 ? -26.953 -14.688 3.348 1 97.06 79 ASP A C 1
ATOM 658 O O . ASP A 1 79 ? -26.516 -15.18 4.395 1 97.06 79 ASP A O 1
ATOM 662 N N . LYS A 1 80 ? -28.234 -14.656 3.043 1 91.62 80 LYS A N 1
ATOM 663 C CA . LYS A 1 80 ? -29.234 -15.281 3.9 1 91.62 80 LYS A CA 1
ATOM 664 C C . LYS A 1 80 ? -28.922 -16.75 4.16 1 91.62 80 LYS A C 1
ATOM 666 O O . LYS A 1 80 ? -29.172 -17.266 5.25 1 91.62 80 LYS A O 1
ATOM 671 N N . SER A 1 81 ? -28.359 -17.266 3.188 1 92.75 81 SER A N 1
ATOM 672 C CA . SER A 1 81 ? -28.094 -18.688 3.285 1 92.75 81 SER A CA 1
ATOM 673 C C . SER A 1 81 ? -26.719 -18.969 3.889 1 92.75 81 SER A C 1
ATOM 675 O O . SER A 1 81 ? -26.344 -20.125 4.074 1 92.75 81 SER A O 1
ATOM 677 N N . TYR A 1 82 ? -26.172 -17.812 4.145 1 90.69 82 TYR A N 1
ATOM 678 C CA . TYR A 1 82 ? -24.812 -17.922 4.676 1 90.69 82 TYR A CA 1
ATOM 679 C C . TYR A 1 82 ? -24.656 -17.109 5.957 1 90.69 82 TYR A C 1
ATOM 681 O O . TYR A 1 82 ? -25.516 -16.266 6.27 1 90.69 82 TYR A O 1
ATOM 689 N N . ASP A 1 83 ? -24.109 -17.5 7.039 1 90.56 83 ASP A N 1
ATOM 690 C CA . ASP A 1 83 ? -23.859 -16.766 8.273 1 90.56 83 ASP A CA 1
ATOM 691 C C . ASP A 1 83 ? -23 -15.531 8.016 1 90.56 83 ASP A C 1
ATOM 693 O O . ASP A 1 83 ? -22.047 -15.258 8.75 1 90.56 83 ASP A O 1
ATOM 697 N N . LEU A 1 84 ? -23.359 -14.781 6.855 1 97.69 84 LEU A N 1
ATOM 698 C CA . LEU A 1 84 ? -22.688 -13.539 6.512 1 97.69 84 LEU A CA 1
ATOM 699 C C . LEU A 1 84 ? -23.656 -12.359 6.582 1 97.69 84 LEU A C 1
ATOM 701 O O . LEU A 1 84 ? -24.828 -12.484 6.203 1 97.69 84 LEU A O 1
ATOM 705 N N . LEU A 1 85 ? -23.172 -11.281 7.078 1 98.56 85 LEU A N 1
ATOM 706 C CA . LEU A 1 85 ? -23.984 -10.062 7.094 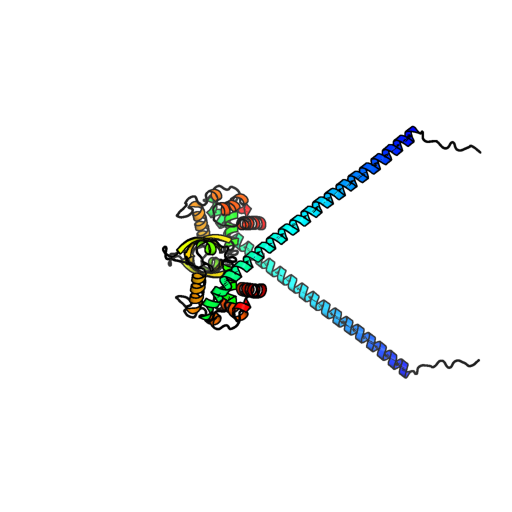1 98.56 85 LEU A CA 1
ATOM 707 C C . LEU A 1 85 ? -23.891 -9.328 5.762 1 98.56 85 LEU A C 1
ATOM 709 O O . LEU A 1 85 ? -22.797 -8.945 5.34 1 98.56 85 LEU A O 1
ATOM 713 N N . PRO A 1 86 ? -25 -9.094 5.094 1 98.81 86 PRO A N 1
ATOM 714 C CA . PRO A 1 86 ? -24.984 -8.406 3.799 1 98.81 86 PRO A CA 1
ATOM 715 C C . PRO A 1 86 ? -24.25 -7.074 3.846 1 98.81 86 PRO A C 1
ATOM 717 O O . PRO A 1 86 ? -23.594 -6.691 2.873 1 98.81 86 PRO A O 1
ATOM 720 N N . SER A 1 87 ? -24.312 -6.402 4.957 1 98.94 87 SER A N 1
ATOM 721 C CA . SER A 1 87 ? -23.594 -5.141 5.086 1 98.94 87 SER A CA 1
ATOM 722 C C . SER A 1 87 ? -22.094 -5.34 4.875 1 98.94 87 SER A C 1
ATOM 724 O O . SER A 1 87 ? -21.438 -4.516 4.23 1 98.94 87 SER A O 1
ATOM 726 N N . ILE A 1 88 ? -21.547 -6.398 5.391 1 98.94 88 ILE A N 1
ATOM 727 C CA . ILE A 1 88 ? -20.125 -6.723 5.25 1 98.94 88 ILE A CA 1
ATOM 728 C C . ILE A 1 88 ? -19.812 -7.062 3.795 1 98.94 88 ILE A C 1
ATOM 730 O O . ILE A 1 88 ? -18.859 -6.535 3.217 1 98.94 88 ILE A O 1
ATOM 734 N N . THR A 1 89 ? -20.656 -7.836 3.176 1 98.88 89 THR A N 1
ATOM 735 C CA . THR A 1 89 ? -20.453 -8.219 1.783 1 98.88 89 THR A CA 1
ATOM 736 C C . THR A 1 89 ? -20.484 -6.992 0.875 1 98.88 89 THR A C 1
ATOM 738 O O . THR A 1 89 ? -19.625 -6.836 0.009 1 98.88 89 THR A O 1
ATOM 741 N N . ILE A 1 90 ? -21.438 -6.164 1.097 1 98.94 90 ILE A N 1
ATOM 742 C CA . ILE A 1 90 ? -21.578 -4.957 0.29 1 98.94 90 ILE A CA 1
ATOM 743 C C . ILE A 1 90 ? -20.359 -4.062 0.482 1 98.94 90 ILE A C 1
ATOM 745 O O . ILE A 1 90 ? -19.766 -3.584 -0.491 1 98.94 90 ILE A O 1
ATOM 749 N N . ALA A 1 91 ? -19.953 -3.916 1.717 1 98.94 91 ALA A N 1
ATOM 750 C CA . ALA A 1 91 ? -18.797 -3.074 2.002 1 98.94 91 ALA A CA 1
ATOM 751 C C . ALA A 1 91 ? -17.531 -3.641 1.355 1 98.94 91 ALA A C 1
ATOM 753 O O . ALA A 1 91 ? -16.734 -2.896 0.779 1 98.94 91 ALA A O 1
ATOM 754 N N . GLN A 1 92 ? -17.344 -4.914 1.444 1 98.81 92 GLN A N 1
ATOM 755 C CA . GLN A 1 92 ? -16.203 -5.555 0.805 1 98.81 92 GLN A CA 1
ATOM 756 C C . GLN A 1 92 ? -16.234 -5.355 -0.708 1 98.81 92 GLN A C 1
ATOM 758 O O . GLN A 1 92 ? -15.211 -5.023 -1.316 1 98.81 92 GLN A O 1
ATOM 763 N N . ALA A 1 93 ? -17.359 -5.516 -1.284 1 98.88 93 ALA A N 1
ATOM 764 C CA . ALA A 1 93 ? -17.5 -5.328 -2.727 1 98.88 93 ALA A CA 1
ATOM 765 C C . ALA A 1 93 ? -17.156 -3.898 -3.131 1 98.88 93 ALA A C 1
ATOM 767 O O . ALA A 1 93 ? -16.469 -3.674 -4.121 1 98.88 93 ALA A O 1
ATOM 768 N N . CYS A 1 94 ? -17.703 -2.982 -2.375 1 98.88 94 CYS A N 1
ATOM 769 C CA . CYS A 1 94 ? -17.391 -1.578 -2.627 1 98.88 94 CYS A CA 1
ATOM 770 C C . CYS A 1 94 ? -15.891 -1.328 -2.576 1 98.88 94 CYS A C 1
ATOM 772 O O . CYS A 1 94 ? -15.312 -0.776 -3.518 1 98.88 94 CYS A O 1
ATOM 774 N N . LEU A 1 95 ? -15.32 -1.802 -1.561 1 98.44 95 LEU A N 1
ATOM 775 C CA . LEU A 1 95 ? -13.906 -1.535 -1.301 1 98.44 95 LEU A CA 1
ATOM 776 C C . LEU A 1 95 ? -13.023 -2.25 -2.316 1 98.44 95 LEU A C 1
ATOM 778 O O . LEU A 1 95 ? -12.125 -1.641 -2.898 1 98.44 95 LEU A O 1
ATOM 782 N N . GLU A 1 96 ? -13.32 -3.508 -2.605 1 97.44 96 GLU A N 1
ATOM 783 C CA . GLU A 1 96 ? -12.406 -4.359 -3.365 1 97.44 96 GLU A CA 1
ATOM 784 C C . GLU A 1 96 ? -12.617 -4.188 -4.867 1 97.44 96 GLU A C 1
ATOM 786 O O . GLU A 1 96 ? -11.742 -4.535 -5.664 1 97.44 96 GLU A O 1
ATOM 791 N N . SER A 1 97 ? -13.656 -3.525 -5.312 1 98.31 97 SER A N 1
ATOM 792 C CA . SER A 1 97 ? -13.953 -3.348 -6.73 1 98.31 97 SER A CA 1
ATOM 793 C C . SER A 1 97 ? -13.945 -1.872 -7.117 1 98.31 97 SER A C 1
ATOM 795 O O . SER A 1 97 ? -14.18 -1.526 -8.273 1 98.31 97 SER A O 1
ATOM 797 N N . ASN A 1 98 ? -13.703 -1.043 -6.16 1 97.38 98 ASN A N 1
ATOM 798 C CA . ASN A 1 98 ? -13.852 0.391 -6.387 1 97.38 98 ASN A CA 1
ATOM 799 C C . ASN A 1 98 ? -15.258 0.744 -6.852 1 97.38 98 ASN A C 1
ATOM 801 O O . ASN A 1 98 ? -15.43 1.387 -7.887 1 97.38 98 ASN A O 1
ATOM 805 N N . TYR A 1 99 ? -16.188 0.18 -6.059 1 98.56 99 TYR A N 1
ATOM 806 C CA . TYR A 1 99 ? -17.594 0.41 -6.324 1 98.56 99 TYR A CA 1
ATOM 807 C C . TYR A 1 99 ? -17.969 -0.035 -7.734 1 98.56 99 TYR A C 1
ATOM 809 O O . TYR A 1 99 ? -18.688 0.671 -8.445 1 98.56 99 TYR A O 1
ATOM 817 N N . GLY A 1 100 ? -17.391 -1.098 -8.156 1 98.19 100 GLY A N 1
ATOM 818 C CA . GLY A 1 100 ? -17.766 -1.701 -9.43 1 98.19 100 GLY A CA 1
ATOM 819 C C . GLY A 1 100 ? -17.047 -1.076 -10.617 1 98.19 100 GLY A C 1
ATOM 820 O O . GLY A 1 100 ? -17.297 -1.443 -11.766 1 98.19 100 GLY A O 1
ATOM 821 N N . GLN A 1 101 ? -16.078 -0.274 -10.391 1 97.25 101 GLN A N 1
ATOM 822 C CA . GLN A 1 101 ? -15.461 0.463 -11.492 1 97.25 101 GLN A CA 1
ATOM 823 C C . GLN A 1 101 ? -14.195 -0.23 -11.977 1 97.25 101 GLN A C 1
ATOM 825 O O . GLN A 1 101 ? -13.664 0.107 -13.039 1 97.25 101 GLN A O 1
ATOM 830 N N . SER A 1 102 ? -13.719 -1.19 -11.211 1 96.81 102 SER A N 1
ATOM 831 C CA . SER A 1 102 ? -12.508 -1.881 -11.641 1 96.81 102 SER A CA 1
ATOM 832 C C . SER A 1 102 ? -12.734 -2.656 -12.93 1 96.81 102 SER A C 1
ATOM 834 O O . SER A 1 102 ? -13.852 -3.098 -13.203 1 96.81 102 SER A O 1
ATOM 836 N N . ASP A 1 103 ? -11.664 -2.867 -13.688 1 96 103 ASP A N 1
ATOM 837 C CA . ASP A 1 103 ? -11.75 -3.676 -14.898 1 96 103 ASP A CA 1
ATOM 838 C C . ASP A 1 103 ? -12.258 -5.082 -14.594 1 96 103 ASP A C 1
ATOM 840 O O . ASP A 1 103 ? -13.055 -5.637 -15.344 1 96 103 ASP A O 1
ATOM 844 N N . LEU A 1 104 ? -11.836 -5.641 -13.516 1 97.25 104 LEU A N 1
ATOM 845 C CA . LEU A 1 104 ? -12.258 -6.98 -13.117 1 97.25 104 LEU A CA 1
ATOM 846 C C . LEU A 1 104 ? -13.766 -7.039 -12.93 1 97.25 104 LEU A C 1
ATOM 848 O O . LEU A 1 104 ? -14.406 -8.008 -13.344 1 97.25 104 LEU A O 1
ATOM 852 N N . SER A 1 105 ? -14.25 -6 -12.328 1 98.06 105 SER A N 1
ATOM 853 C CA . SER A 1 105 ? -15.688 -5.957 -12.094 1 98.06 105 SER A CA 1
ATOM 854 C C . SER A 1 105 ? -16.453 -5.68 -13.383 1 98.06 105 SER A C 1
ATOM 856 O O . SER A 1 105 ? -17.422 -6.379 -13.695 1 98.06 105 SER A O 1
ATOM 858 N N . GLN A 1 106 ? -15.961 -4.73 -14.156 1 98 106 GLN A N 1
ATOM 859 C CA . GLN A 1 106 ? -16.688 -4.273 -15.344 1 98 106 GLN A CA 1
ATOM 860 C C . GLN A 1 106 ? -16.641 -5.324 -16.453 1 98 106 GLN A C 1
ATOM 862 O O . GLN A 1 106 ? -17.641 -5.562 -17.125 1 98 106 GLN A O 1
ATOM 867 N N . LYS A 1 107 ? -15.539 -5.988 -16.578 1 97.88 107 LYS A N 1
ATOM 868 C CA . LYS A 1 107 ? -15.352 -6.879 -17.719 1 97.88 107 LYS A CA 1
ATOM 869 C C . LYS A 1 107 ? -15.711 -8.32 -17.359 1 97.88 107 LYS A C 1
ATOM 871 O O . LYS A 1 107 ? -16.188 -9.07 -18.219 1 97.88 107 LYS A O 1
ATOM 876 N N . TYR A 1 108 ? -15.547 -8.672 -16.062 1 98.38 108 TYR A N 1
ATOM 877 C CA . TYR A 1 108 ? -15.609 -10.094 -15.773 1 98.38 108 TYR A CA 1
ATOM 878 C C . TYR A 1 108 ? -16.484 -10.359 -14.547 1 98.38 108 TYR A C 1
ATOM 880 O O . TYR A 1 108 ? -16.516 -11.484 -14.031 1 98.38 108 TYR A O 1
ATOM 888 N N . ASN A 1 109 ? -17.094 -9.383 -14.016 1 98.81 109 ASN A N 1
ATOM 889 C CA . ASN A 1 109 ? -17.984 -9.477 -12.867 1 98.81 109 ASN A CA 1
ATOM 890 C C . ASN A 1 109 ? -17.266 -9.992 -11.625 1 98.81 109 ASN A C 1
ATOM 892 O O . ASN A 1 109 ? -17.891 -10.586 -10.742 1 98.81 109 ASN A O 1
ATOM 896 N N . ASN A 1 110 ? -16.016 -9.859 -11.594 1 98.69 110 ASN A N 1
ATOM 897 C CA . ASN A 1 110 ? -15.203 -10.258 -10.445 1 98.69 110 ASN A CA 1
ATOM 898 C C . ASN A 1 110 ? -15.047 -9.109 -9.445 1 98.69 110 ASN A C 1
ATOM 900 O O . ASN A 1 110 ? -14.156 -8.266 -9.602 1 98.69 110 ASN A O 1
ATOM 904 N N . LEU A 1 111 ? -15.836 -9.156 -8.414 1 98.75 111 LEU A N 1
ATOM 905 C CA . LEU A 1 111 ? -15.945 -8.031 -7.492 1 98.75 111 LEU A CA 1
ATOM 906 C C . LEU A 1 111 ? -14.852 -8.094 -6.438 1 98.75 111 LEU A C 1
ATOM 908 O O . LEU A 1 111 ? -14.492 -7.066 -5.848 1 98.75 111 LEU A O 1
ATOM 912 N N . PHE A 1 112 ? -14.273 -9.258 -6.195 1 98.31 112 PHE A N 1
ATOM 913 C CA . PHE A 1 112 ? -13.477 -9.445 -4.984 1 98.31 112 PHE A CA 1
ATOM 914 C C . PHE A 1 112 ? -12.039 -9.789 -5.336 1 98.31 112 PHE A C 1
ATOM 916 O O . PHE A 1 112 ? -11.25 -10.141 -4.457 1 98.31 112 PHE A O 1
ATOM 923 N N . GLY A 1 113 ? -11.758 -9.797 -6.605 1 96.38 113 GLY A N 1
ATOM 924 C CA . GLY A 1 113 ? -10.391 -10.055 -7.035 1 96.38 113 GLY A CA 1
ATOM 925 C C . GLY A 1 113 ? -9.977 -11.508 -6.883 1 96.38 113 GLY A C 1
ATOM 926 O O . GLY A 1 113 ? -8.844 -11.797 -6.504 1 96.38 113 GLY A O 1
ATOM 927 N N . VAL A 1 114 ? -10.867 -12.359 -7.195 1 96.62 114 VAL A N 1
ATOM 928 C CA . VAL A 1 114 ? -10.602 -13.789 -7.047 1 96.62 114 VAL A CA 1
ATOM 929 C C . VAL A 1 114 ? -9.742 -14.273 -8.211 1 96.62 114 VAL A C 1
ATOM 931 O O . VAL A 1 114 ? -10.125 -14.133 -9.375 1 96.62 114 VAL A O 1
ATOM 934 N N . LYS A 1 115 ? -8.602 -14.859 -7.883 1 93.69 115 LYS A N 1
ATOM 935 C CA . LYS A 1 115 ? -7.73 -15.43 -8.906 1 93.69 115 LYS A CA 1
ATOM 936 C C . LYS A 1 115 ? -8.234 -16.797 -9.359 1 93.69 115 LYS A C 1
ATOM 938 O O . LYS A 1 115 ? -8.992 -17.453 -8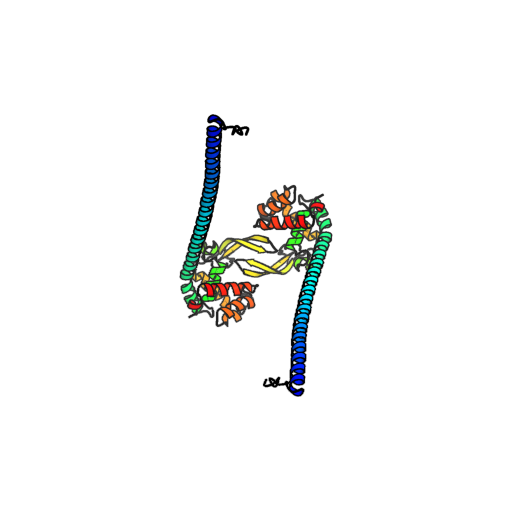.648 1 93.69 115 LYS A O 1
ATOM 943 N N . GLY A 1 116 ? -7.855 -17.062 -10.562 1 95.94 116 GLY A N 1
ATOM 944 C CA . GLY A 1 116 ? -8.195 -18.359 -11.141 1 95.94 116 GLY A CA 1
ATOM 945 C C . GLY A 1 116 ? -7.016 -19.031 -11.836 1 95.94 116 GLY A C 1
ATOM 946 O O . GLY A 1 116 ? -5.973 -18.406 -12.031 1 95.94 116 GLY A O 1
ATOM 947 N N . SER A 1 117 ? -7.234 -20.359 -12.102 1 94.38 117 SER A N 1
ATOM 948 C CA . SER A 1 117 ? -6.164 -21.094 -12.773 1 94.38 117 SER A CA 1
ATOM 949 C C . SER A 1 117 ? -6.66 -21.734 -14.062 1 94.38 117 SER A C 1
ATOM 951 O O . SER A 1 117 ? -5.871 -22.016 -14.969 1 94.38 117 SER A O 1
ATOM 953 N N . ASN A 1 118 ? -7.922 -21.922 -14.156 1 96.56 118 ASN A N 1
ATOM 954 C CA . ASN A 1 118 ? -8.516 -22.531 -15.344 1 96.56 118 ASN A CA 1
ATOM 955 C C . ASN A 1 118 ? -8.68 -21.516 -16.469 1 96.56 118 ASN A C 1
ATOM 957 O O . ASN A 1 118 ? -9.422 -20.531 -16.328 1 96.56 118 ASN A O 1
ATOM 961 N N . PRO A 1 119 ? -7.977 -21.734 -17.562 1 96.69 119 PRO A N 1
ATOM 962 C CA . PRO A 1 119 ? -8.047 -20.766 -18.656 1 96.69 119 PRO A CA 1
ATOM 963 C C . PRO A 1 119 ? -9.453 -20.625 -19.234 1 96.69 119 PRO A C 1
ATOM 965 O O . PRO A 1 119 ? -9.773 -19.609 -19.844 1 96.69 119 PRO A O 1
ATOM 968 N N . ASN A 1 120 ? -10.297 -21.594 -19.031 1 97.5 120 ASN A N 1
ATOM 969 C CA . ASN A 1 120 ? -11.648 -21.547 -19.578 1 97.5 120 ASN A CA 1
ATOM 970 C C . ASN A 1 120 ? -12.586 -20.719 -18.719 1 97.5 120 ASN A C 1
ATOM 972 O O . ASN A 1 120 ? -13.656 -20.312 -19.156 1 97.5 120 ASN A O 1
ATOM 976 N N . THR A 1 121 ? -12.195 -20.484 -17.5 1 98.12 121 THR A N 1
ATOM 977 C CA . THR A 1 121 ? -13.094 -19.781 -16.594 1 98.12 121 THR A CA 1
ATOM 978 C C . THR A 1 121 ? -12.398 -18.562 -15.984 1 98.12 121 THR A C 1
ATOM 980 O O . THR A 1 121 ? -12.852 -18.031 -14.969 1 98.12 121 THR A O 1
ATOM 983 N N . SER A 1 122 ? -11.266 -18.266 -16.578 1 98.56 122 SER A N 1
ATOM 984 C CA . SER A 1 122 ? -10.5 -17.125 -16.078 1 98.56 122 SER A CA 1
ATOM 985 C C . SER A 1 122 ? -9.852 -16.344 -17.219 1 98.56 122 SER A C 1
ATOM 987 O O . SER A 1 122 ? -9.766 -16.844 -18.344 1 98.56 122 SER A O 1
ATOM 989 N N . ALA A 1 123 ? -9.539 -15.07 -16.891 1 97.94 123 ALA A N 1
ATOM 990 C CA . ALA A 1 123 ? -8.883 -14.203 -17.859 1 97.94 123 ALA A CA 1
ATOM 991 C C . ALA A 1 123 ? -7.617 -13.578 -17.281 1 97.94 123 ALA A C 1
ATOM 993 O O . ALA A 1 123 ? -7.562 -13.289 -16.078 1 97.94 123 ALA A O 1
ATOM 994 N N . VAL A 1 124 ? -6.676 -13.391 -18.188 1 96.88 124 VAL A N 1
ATOM 995 C CA . VAL A 1 124 ? -5.434 -12.758 -17.766 1 96.88 124 VAL A CA 1
ATOM 996 C C . VAL A 1 124 ? -5.625 -11.25 -17.672 1 96.88 124 VAL A C 1
ATOM 998 O O . VAL A 1 124 ? -6.082 -10.609 -18.625 1 96.88 124 VAL A O 1
ATOM 1001 N N . MET A 1 125 ? -5.375 -10.727 -16.5 1 95.69 125 MET A N 1
ATOM 1002 C CA . MET A 1 125 ? -5.461 -9.281 -16.266 1 95.69 125 MET A CA 1
ATOM 1003 C C . MET A 1 125 ? -4.207 -8.766 -15.57 1 95.69 125 MET A C 1
ATOM 1005 O O . MET A 1 125 ? -3.484 -9.531 -14.938 1 95.69 125 MET A O 1
ATOM 1009 N N . THR A 1 126 ? -3.977 -7.477 -15.82 1 92.06 126 THR A N 1
ATOM 1010 C CA . THR A 1 126 ? -2.875 -6.805 -15.141 1 92.06 126 THR A CA 1
ATOM 1011 C C . THR A 1 126 ? -3.391 -5.973 -13.969 1 92.06 126 THR A C 1
ATOM 1013 O O . THR A 1 126 ? -4.328 -5.188 -14.125 1 92.06 126 THR A O 1
ATOM 1016 N N . THR A 1 127 ? -2.852 -6.242 -12.758 1 91.12 127 THR A N 1
ATOM 1017 C CA . THR A 1 127 ? -3.211 -5.461 -11.578 1 91.12 127 THR A CA 1
ATOM 1018 C C . THR A 1 127 ? -1.97 -4.852 -10.93 1 91.12 127 THR A C 1
ATOM 1020 O O . THR A 1 127 ? -0.844 -5.227 -11.266 1 91.12 127 THR A O 1
ATOM 1023 N N . LYS A 1 128 ? -2.252 -3.859 -10.039 1 92.31 128 LYS A N 1
ATOM 1024 C CA . LYS A 1 128 ? -1.154 -3.258 -9.289 1 92.31 128 LYS A CA 1
ATOM 1025 C C . LYS A 1 128 ? -1.136 -3.762 -7.848 1 92.31 128 LYS A C 1
ATOM 1027 O O . LYS A 1 128 ? -2.186 -3.885 -7.211 1 92.31 128 LYS A O 1
ATOM 1032 N N . GLU A 1 129 ? 0.058 -4.121 -7.348 1 93.12 129 GLU A N 1
ATOM 1033 C CA . GLU A 1 129 ? 0.27 -4.566 -5.977 1 93.12 129 GLU A CA 1
ATOM 1034 C C . GLU A 1 129 ? 1.465 -3.859 -5.344 1 93.12 129 GLU A C 1
ATOM 1036 O O . GLU A 1 129 ? 2.402 -3.469 -6.039 1 93.12 129 GLU A O 1
ATOM 1041 N N . TYR A 1 130 ? 1.337 -3.582 -4.117 1 94.94 130 TYR A N 1
ATOM 1042 C CA . TYR A 1 130 ? 2.436 -2.977 -3.375 1 94.94 130 TYR A CA 1
ATOM 1043 C C . TYR A 1 130 ? 3.199 -4.027 -2.578 1 94.94 130 TYR A C 1
ATOM 1045 O O . TYR A 1 130 ? 2.631 -4.699 -1.715 1 94.94 130 TYR A O 1
ATOM 1053 N N . VAL A 1 131 ? 4.465 -4.211 -2.902 1 92.56 131 VAL A N 1
ATOM 1054 C CA . VAL A 1 131 ? 5.312 -5.223 -2.279 1 92.56 131 VAL A CA 1
ATOM 1055 C C . VAL A 1 131 ? 6.715 -4.66 -2.066 1 92.56 131 VAL A C 1
ATOM 1057 O O . VAL A 1 131 ? 7.273 -4.012 -2.955 1 92.56 131 VAL A O 1
ATOM 1060 N N . LYS A 1 132 ? 7.211 -4.812 -0.876 1 90.62 132 LYS A N 1
ATOM 1061 C CA . LYS A 1 132 ? 8.578 -4.418 -0.568 1 90.62 132 LYS A CA 1
ATOM 1062 C C . LYS A 1 132 ? 8.812 -2.941 -0.884 1 90.62 132 LYS A C 1
ATOM 1064 O O . LYS A 1 132 ? 9.781 -2.59 -1.555 1 90.62 132 LYS A O 1
ATOM 1069 N N . ASN A 1 133 ? 7.902 -2.152 -0.606 1 92.38 133 ASN A N 1
ATOM 1070 C CA . ASN A 1 133 ? 7.949 -0.693 -0.595 1 92.38 133 ASN A CA 1
ATOM 1071 C C . ASN A 1 133 ? 7.914 -0.121 -2.01 1 92.38 133 ASN A C 1
ATOM 1073 O O . ASN A 1 133 ? 8.406 0.982 -2.25 1 92.38 133 ASN A O 1
ATOM 1077 N N . LYS A 1 134 ? 7.363 -0.915 -2.863 1 93.56 134 LYS A N 1
ATOM 1078 C CA . LYS A 1 134 ? 7.156 -0.383 -4.207 1 93.56 134 LYS A CA 1
ATOM 1079 C C . LYS A 1 134 ? 5.898 -0.968 -4.84 1 93.56 134 LYS A C 1
ATOM 1081 O O . LYS A 1 134 ? 5.523 -2.105 -4.551 1 93.56 134 LYS A O 1
ATOM 1086 N N . TRP A 1 135 ?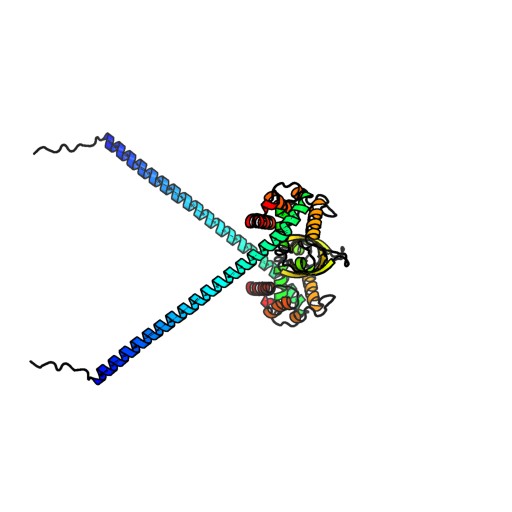 5.277 -0.217 -5.707 1 95.56 135 TRP A N 1
ATOM 1087 C CA . TRP A 1 135 ? 4.184 -0.705 -6.535 1 95.56 135 TRP A CA 1
ATOM 1088 C C . TRP A 1 135 ? 4.711 -1.465 -7.746 1 95.56 135 TRP A C 1
ATOM 1090 O O . TRP A 1 135 ? 5.676 -1.035 -8.383 1 95.56 135 TRP A O 1
ATOM 1100 N N . VAL A 1 136 ? 4.098 -2.6 -7.996 1 93.69 136 VAL A N 1
ATOM 1101 C CA . VAL A 1 136 ? 4.461 -3.389 -9.172 1 93.69 136 VAL A CA 1
ATOM 1102 C C . VAL A 1 136 ? 3.199 -3.832 -9.906 1 93.69 136 VAL A C 1
ATOM 1104 O O . VAL A 1 136 ? 2.148 -4.023 -9.289 1 93.69 136 VAL A O 1
ATOM 1107 N N . THR A 1 137 ? 3.357 -3.982 -11.188 1 92.19 137 THR A N 1
ATOM 1108 C CA . THR A 1 137 ? 2.287 -4.543 -12.008 1 92.19 137 THR A CA 1
ATOM 1109 C C . THR A 1 137 ? 2.373 -6.066 -12.047 1 92.19 137 THR A C 1
ATOM 1111 O O . THR A 1 137 ? 3.443 -6.625 -12.289 1 92.19 137 THR A O 1
ATOM 1114 N N . VAL A 1 138 ? 1.299 -6.703 -11.828 1 88.38 138 VAL A N 1
ATOM 1115 C CA . VAL A 1 138 ? 1.26 -8.156 -11.805 1 88.38 138 VAL A CA 1
ATOM 1116 C C . VAL A 1 138 ? 0.262 -8.664 -12.844 1 88.38 138 VAL A C 1
ATOM 1118 O O . VAL A 1 138 ? -0.882 -8.211 -12.891 1 88.38 138 VAL A O 1
ATOM 1121 N N . LYS A 1 139 ? 0.75 -9.555 -13.656 1 91.38 139 LYS A N 1
ATOM 1122 C CA . LYS A 1 139 ? -0.125 -10.258 -14.586 1 91.38 139 LYS A CA 1
ATOM 1123 C C . LYS A 1 139 ? -0.565 -11.609 -14.023 1 91.38 139 LYS A C 1
ATOM 1125 O O . LYS A 1 139 ? 0.271 -12.445 -13.68 1 91.38 139 LYS A O 1
ATOM 1130 N N . ALA A 1 140 ? -1.828 -11.766 -13.898 1 93.5 140 ALA A N 1
ATOM 1131 C CA . ALA A 1 140 ? -2.363 -13.008 -13.328 1 93.5 140 ALA A CA 1
ATOM 1132 C C . ALA A 1 140 ? -3.73 -13.328 -13.922 1 93.5 140 ALA A C 1
ATOM 1134 O O . ALA A 1 140 ? -4.332 -12.5 -14.609 1 93.5 140 ALA A O 1
ATOM 1135 N N . ARG A 1 141 ? -4.145 -14.594 -13.656 1 96.5 141 ARG A N 1
ATOM 1136 C CA . ARG A 1 141 ? -5.484 -14.992 -14.078 1 96.5 141 ARG A CA 1
ATOM 1137 C C . ARG A 1 141 ? -6.504 -14.75 -12.977 1 96.5 141 ARG A C 1
ATOM 1139 O O . ARG A 1 141 ? -6.258 -15.07 -11.812 1 96.5 141 ARG A O 1
ATOM 1146 N N . PHE A 1 142 ? -7.613 -14.258 -13.453 1 97.94 142 PHE A N 1
ATOM 1147 C CA . PHE A 1 142 ? -8.695 -13.961 -12.523 1 97.94 142 PHE A CA 1
ATOM 1148 C C . PHE A 1 142 ? -10 -14.602 -12.992 1 97.94 142 PHE A C 1
ATOM 1150 O O . PHE A 1 142 ? -10.281 -14.648 -14.195 1 97.94 142 PHE A O 1
ATOM 1157 N N . GLN A 1 143 ? -10.719 -15.008 -12.062 1 98.5 143 GLN A N 1
ATOM 1158 C CA . GLN A 1 143 ? -11.977 -15.703 -12.344 1 98.5 143 GLN A CA 1
ATOM 1159 C C . GLN A 1 143 ? -12.945 -14.805 -13.094 1 98.5 143 GLN A C 1
ATOM 1161 O O . GLN A 1 143 ? -13.055 -13.609 -12.797 1 98.5 143 GLN A O 1
ATOM 1166 N N . ILE A 1 144 ? -13.578 -15.406 -14.008 1 98.56 144 ILE A N 1
ATOM 1167 C CA . ILE A 1 144 ? -14.695 -14.773 -14.703 1 98.56 144 ILE A CA 1
ATOM 1168 C C . ILE A 1 144 ? -16.016 -15.234 -14.102 1 98.56 144 ILE A C 1
ATOM 1170 O O . ILE A 1 144 ? -16.203 -16.438 -13.859 1 98.56 144 ILE A O 1
ATOM 1174 N N . TYR A 1 145 ? -16.891 -14.328 -13.836 1 98.75 145 TYR A N 1
ATOM 1175 C CA . TYR A 1 145 ? -18.219 -14.68 -13.359 1 98.75 145 TYR A CA 1
ATOM 1176 C C . TYR A 1 145 ? -19.281 -14.242 -14.352 1 98.75 145 TYR A C 1
ATOM 1178 O O . TYR A 1 145 ? -19.125 -13.227 -15.031 1 98.75 145 TYR A O 1
ATOM 1186 N N . ASP A 1 146 ? -20.406 -14.938 -14.344 1 98.25 146 ASP A N 1
ATOM 1187 C CA . ASP A 1 146 ? -21.5 -14.625 -15.258 1 98.25 146 ASP A CA 1
ATOM 1188 C C . ASP A 1 146 ? -22.219 -13.352 -14.828 1 98.25 146 ASP A C 1
ATOM 1190 O O . ASP A 1 146 ? -22.859 -12.68 -15.648 1 98.25 146 ASP A O 1
ATOM 1194 N N . SER A 1 147 ? -22.109 -13.117 -13.516 1 98.75 147 SER A N 1
ATOM 1195 C CA . SER A 1 147 ? -22.844 -11.984 -12.945 1 98.75 147 SER A CA 1
ATOM 1196 C C . SER A 1 147 ? -22.266 -11.578 -11.602 1 98.75 147 SER A C 1
ATOM 1198 O O . SER A 1 147 ? -21.453 -12.297 -11.023 1 98.75 147 SER A O 1
ATOM 1200 N N . TYR A 1 148 ? -22.672 -10.438 -11.156 1 98.75 148 TYR A N 1
ATOM 1201 C CA . TYR A 1 148 ? -22.312 -10.016 -9.805 1 98.75 148 TYR A CA 1
ATOM 1202 C C . TYR A 1 148 ? -22.844 -11 -8.773 1 98.75 148 TYR A C 1
ATOM 1204 O O . TYR A 1 148 ? -22.172 -11.281 -7.773 1 98.75 148 TYR A O 1
ATOM 1212 N N . GLU A 1 149 ? -23.969 -11.508 -9.047 1 98.81 149 GLU A N 1
ATOM 1213 C CA . GLU A 1 149 ? -24.531 -12.5 -8.141 1 98.81 149 GLU A CA 1
ATOM 1214 C C . GLU A 1 149 ? -23.641 -13.727 -8.016 1 98.81 149 GLU A C 1
ATOM 1216 O O . GLU A 1 149 ? -23.406 -14.227 -6.918 1 98.81 149 GLU A O 1
ATOM 1221 N N . ALA A 1 150 ? -23.188 -14.172 -9.172 1 98.81 150 ALA A N 1
ATOM 1222 C CA . ALA A 1 150 ? -22.281 -15.32 -9.156 1 98.81 150 ALA A CA 1
ATOM 1223 C C . ALA A 1 150 ? -21.016 -15.016 -8.352 1 98.81 150 ALA A C 1
ATOM 1225 O O . ALA A 1 150 ? -20.531 -15.875 -7.609 1 98.81 150 ALA A O 1
ATOM 1226 N N . SER A 1 151 ? -20.516 -13.828 -8.477 1 98.88 151 SER A N 1
ATOM 1227 C CA . SER A 1 151 ? -19.328 -13.383 -7.738 1 98.88 151 SER A CA 1
ATOM 1228 C C . SER A 1 151 ? -19.609 -13.344 -6.238 1 98.88 151 SER A C 1
ATOM 1230 O O . SER A 1 151 ? -18.812 -13.852 -5.441 1 98.88 151 SER A O 1
ATOM 1232 N N . ILE A 1 152 ? -20.719 -12.828 -5.848 1 98.88 152 ILE A N 1
ATOM 1233 C CA . ILE A 1 152 ? -21.094 -12.711 -4.441 1 98.88 152 ILE A CA 1
ATOM 1234 C C . ILE A 1 152 ? -21.328 -14.102 -3.855 1 98.88 152 ILE A C 1
ATOM 1236 O O . ILE A 1 152 ? -20.938 -14.383 -2.719 1 98.88 152 ILE A O 1
ATOM 1240 N N . ARG A 1 153 ? -21.922 -14.992 -4.621 1 98.56 153 ARG A N 1
ATOM 1241 C CA . ARG A 1 153 ? -22.141 -16.359 -4.152 1 98.56 153 ARG A CA 1
ATOM 1242 C C . ARG A 1 153 ? -20.812 -17.078 -3.936 1 98.56 153 ARG A C 1
ATOM 1244 O O . ARG A 1 153 ? -20.641 -17.812 -2.951 1 98.56 153 ARG A O 1
ATOM 1251 N N . ALA A 1 154 ? -19.938 -16.938 -4.875 1 98.19 154 ALA A N 1
ATOM 1252 C CA . ALA A 1 154 ? -18.625 -17.547 -4.711 1 98.19 154 ALA A CA 1
ATOM 1253 C C . ALA A 1 154 ? -17.922 -17 -3.461 1 98.19 154 ALA A C 1
ATOM 1255 O O . ALA A 1 154 ? -17.25 -17.75 -2.754 1 98.19 154 ALA A O 1
ATOM 1256 N N . HIS A 1 155 ? -18.094 -15.781 -3.199 1 98.19 155 HIS A N 1
ATOM 1257 C CA . HIS A 1 155 ? -17.547 -15.125 -2.014 1 98.19 155 HIS A CA 1
ATOM 1258 C C . HIS A 1 155 ? -18.125 -15.727 -0.738 1 98.19 155 HIS A C 1
ATOM 1260 O O . HIS A 1 155 ? -17.375 -16.031 0.203 1 98.19 155 HIS A O 1
ATOM 1266 N N . ALA A 1 156 ? -19.344 -15.859 -0.738 1 98.19 156 ALA A N 1
ATOM 1267 C CA . ALA A 1 156 ? -20.016 -16.484 0.406 1 98.19 156 ALA A CA 1
ATOM 1268 C C . ALA A 1 156 ? -19.5 -17.906 0.634 1 98.19 156 ALA A C 1
ATOM 1270 O O . ALA A 1 156 ? -19.25 -18.297 1.772 1 98.19 156 ALA A O 1
ATOM 1271 N N . ARG A 1 157 ? -19.297 -18.625 -0.401 1 97.44 157 ARG A N 1
ATOM 1272 C CA . ARG A 1 157 ? -18.828 -20 -0.309 1 97.44 157 ARG A CA 1
ATOM 1273 C C . ARG A 1 157 ? -17.422 -20.062 0.261 1 97.44 157 ARG A C 1
ATOM 1275 O O . ARG A 1 157 ? -17.078 -21 0.982 1 97.44 157 ARG A O 1
ATOM 1282 N N . LEU A 1 158 ? -16.656 -19.094 -0.111 1 97.12 158 LEU A N 1
ATOM 1283 C CA . LEU A 1 158 ? -15.312 -19.047 0.449 1 97.12 158 LEU A CA 1
ATOM 1284 C C . LEU A 1 158 ? -15.359 -19.016 1.973 1 97.12 158 LEU A C 1
ATOM 1286 O O . LEU A 1 158 ? -14.617 -19.766 2.629 1 97.12 158 LEU A O 1
ATOM 1290 N N . PHE A 1 159 ? -16.219 -18.188 2.518 1 97.94 159 PHE A N 1
ATOM 1291 C CA . PHE A 1 159 ? -16.297 -18.047 3.969 1 97.94 159 PHE A CA 1
ATOM 1292 C C . PHE A 1 159 ? -16.859 -19.312 4.598 1 97.94 159 PHE A C 1
ATOM 1294 O O . PHE A 1 159 ? -16.406 -19.734 5.668 1 97.94 159 PHE A O 1
ATOM 1301 N N . GLN A 1 160 ? -17.75 -19.891 3.916 1 96.5 160 GLN A N 1
ATOM 1302 C CA . GLN A 1 160 ? -18.391 -21.109 4.438 1 96.5 160 GLN A CA 1
ATOM 1303 C C . GLN A 1 160 ? -17.422 -22.281 4.406 1 96.5 160 GLN A C 1
ATOM 1305 O O . GLN A 1 160 ? -17.375 -23.078 5.34 1 96.5 160 GLN A O 1
ATOM 1310 N N . ASN A 1 161 ? -16.625 -22.344 3.342 1 96.5 161 ASN A N 1
ATOM 1311 C CA . ASN A 1 161 ? -15.82 -23.547 3.105 1 96.5 161 ASN A CA 1
ATOM 1312 C C . ASN A 1 161 ? -14.391 -23.359 3.598 1 96.5 161 ASN A C 1
ATOM 1314 O O . ASN A 1 161 ? -13.664 -24.344 3.783 1 96.5 161 ASN A O 1
ATOM 1318 N N . GLY A 1 162 ? -14.039 -22.125 3.795 1 96 162 GLY A N 1
ATOM 1319 C CA . GLY A 1 162 ? -12.648 -21.875 4.129 1 96 162 GLY A CA 1
ATOM 1320 C C . GLY A 1 162 ? -11.703 -22.141 2.975 1 96 162 GLY A C 1
ATOM 1321 O O . GLY A 1 162 ? -12.039 -21.891 1.814 1 96 162 GLY A O 1
ATOM 1322 N N . THR A 1 163 ? -10.492 -22.484 3.334 1 92.25 163 THR A N 1
ATOM 1323 C CA . THR A 1 163 ? -9.484 -22.766 2.324 1 92.25 163 THR A CA 1
ATOM 1324 C C . THR A 1 163 ? -9.258 -24.281 2.209 1 92.25 163 THR A C 1
ATOM 1326 O O . THR A 1 163 ? -9.836 -25.062 2.965 1 92.25 163 THR A O 1
ATOM 1329 N N . THR A 1 164 ? -8.5 -24.641 1.257 1 88.44 164 THR A N 1
ATOM 1330 C CA . THR A 1 164 ? -8.219 -26.047 1.038 1 88.44 164 THR A CA 1
ATOM 1331 C C . THR A 1 164 ? -7.465 -26.641 2.225 1 88.44 164 THR A C 1
ATOM 1333 O O . THR A 1 164 ? -7.594 -27.828 2.52 1 88.44 164 THR A O 1
ATOM 1336 N N . TRP A 1 165 ? -6.781 -25.812 2.971 1 89.62 165 TRP A N 1
ATOM 1337 C CA . TRP A 1 165 ? -5.938 -26.328 4.047 1 89.62 165 TRP A CA 1
ATOM 1338 C C . TRP A 1 165 ? -6.586 -26.094 5.406 1 89.62 165 TRP A C 1
ATOM 1340 O O . TRP A 1 165 ? -6.164 -26.672 6.41 1 89.62 165 TRP A O 1
ATOM 1350 N N . ASN A 1 166 ? -7.586 -25.25 5.41 1 95.31 166 ASN A N 1
ATOM 1351 C CA . ASN A 1 166 ? -8.297 -24.938 6.648 1 95.31 166 ASN A CA 1
ATOM 1352 C C . ASN A 1 166 ? -9.773 -24.672 6.387 1 95.31 166 ASN A C 1
ATOM 1354 O O . ASN A 1 166 ? -10.164 -23.516 6.152 1 95.31 166 ASN A O 1
ATOM 1358 N N . HIS A 1 167 ? -10.547 -25.609 6.535 1 95.56 167 HIS A N 1
ATOM 1359 C CA . HIS A 1 167 ? -11.961 -25.516 6.223 1 95.56 167 HIS A CA 1
ATOM 1360 C C . HIS A 1 167 ? -12.68 -24.594 7.203 1 95.56 167 HIS A C 1
ATOM 1362 O O . HIS A 1 167 ? -13.727 -24.031 6.883 1 95.56 167 HIS A O 1
ATOM 1368 N N . ASP A 1 168 ? -12.078 -24.422 8.359 1 96.94 168 ASP A N 1
ATOM 1369 C CA . ASP A 1 168 ? -12.703 -23.594 9.383 1 96.94 168 ASP A CA 1
ATOM 1370 C C . ASP A 1 168 ? -12.023 -22.219 9.469 1 96.94 168 ASP A C 1
ATOM 1372 O O . ASP A 1 168 ? -12.086 -21.562 10.508 1 96.94 168 ASP A O 1
ATOM 1376 N N . GLN A 1 169 ? -11.414 -21.875 8.422 1 96.75 169 GLN A N 1
ATOM 1377 C CA . GLN A 1 169 ? -10.586 -20.672 8.406 1 96.75 169 GLN A CA 1
ATOM 1378 C C . GLN A 1 169 ? -11.383 -19.453 8.875 1 96.75 169 GLN A C 1
ATOM 1380 O O . GLN A 1 169 ? -10.852 -18.594 9.586 1 96.75 169 GLN A O 1
ATOM 1385 N N . TYR A 1 170 ? -12.625 -19.406 8.523 1 98.31 170 TYR A N 1
ATOM 1386 C CA . TYR A 1 170 ? -13.391 -18.188 8.773 1 98.31 170 TYR A CA 1
ATOM 1387 C C . TYR A 1 170 ? -14.484 -18.438 9.805 1 98.31 170 TYR A C 1
ATOM 1389 O O . TYR A 1 170 ? -15.586 -17.891 9.688 1 98.31 170 TYR A O 1
ATOM 1397 N N . LYS A 1 171 ? -14.172 -19.203 10.758 1 97.94 171 LYS A N 1
ATOM 1398 C CA . LYS A 1 171 ? -15.148 -19.594 11.773 1 97.94 171 LYS A CA 1
ATOM 1399 C C . LYS A 1 171 ? -15.602 -18.391 12.586 1 97.94 171 LYS A C 1
ATOM 1401 O O . LYS A 1 171 ? -16.766 -18.297 12.969 1 97.94 171 LYS A O 1
ATOM 1406 N N . HIS A 1 172 ? -14.742 -17.438 12.906 1 98.56 172 HIS A N 1
ATOM 1407 C CA . HIS A 1 172 ? -15.133 -16.281 13.711 1 98.56 172 HIS A CA 1
ATOM 1408 C C . HIS A 1 172 ? -15.992 -15.312 12.898 1 98.56 172 HIS A C 1
ATOM 1410 O O . HIS A 1 172 ? -16.891 -14.664 13.445 1 98.56 172 HIS A O 1
ATOM 1416 N N . VAL A 1 173 ? -15.656 -15.219 11.641 1 98.62 173 VAL A N 1
ATOM 1417 C CA . VAL A 1 173 ? -16.5 -14.414 10.758 1 98.62 173 VAL A CA 1
ATOM 1418 C C . VAL A 1 173 ? -17.922 -14.938 10.781 1 98.62 173 VAL A C 1
ATOM 1420 O O . VAL A 1 173 ? -18.875 -14.18 11.023 1 98.62 173 VAL A O 1
ATOM 1423 N N . LEU A 1 174 ? -18.047 -16.219 10.633 1 97.88 174 LEU A N 1
ATOM 1424 C CA . LEU A 1 174 ? -19.359 -16.844 10.516 1 97.88 174 LEU A CA 1
ATOM 1425 C C . LEU A 1 174 ? -20.109 -16.828 11.852 1 97.88 174 LEU A C 1
ATOM 1427 O O . LEU A 1 174 ? -21.328 -16.844 11.883 1 97.88 174 LEU A O 1
ATOM 1431 N N . ALA A 1 175 ? -19.406 -16.688 12.891 1 97.62 175 ALA A N 1
ATOM 1432 C CA . ALA A 1 175 ? -20 -16.703 14.219 1 97.62 175 ALA A CA 1
ATOM 1433 C C . ALA A 1 175 ? -20.453 -15.305 14.633 1 97.62 175 ALA A C 1
ATOM 1435 O O . ALA A 1 175 ? -21.203 -15.156 15.602 1 97.62 175 ALA A O 1
ATOM 1436 N N . SER A 1 176 ? -20 -14.305 13.961 1 97.88 176 SER A N 1
ATOM 1437 C CA . SER A 1 176 ? -20.281 -12.922 14.344 1 97.88 176 SER A CA 1
ATOM 1438 C C . SER A 1 176 ? -21.734 -12.562 14.109 1 97.88 176 SER A C 1
ATOM 1440 O O . SER A 1 176 ? -22.344 -13 13.125 1 97.88 176 SER A O 1
ATOM 1442 N N . LYS A 1 177 ? -22.281 -11.617 14.922 1 96.12 177 LYS A N 1
ATOM 1443 C CA . LYS A 1 177 ? -23.703 -11.328 14.867 1 96.12 177 LYS A CA 1
ATOM 1444 C C . LYS A 1 177 ? -23.953 -9.867 14.5 1 96.12 177 LYS A C 1
ATOM 1446 O O . LYS A 1 177 ? -25.109 -9.461 14.312 1 96.12 177 LYS A O 1
ATOM 1451 N N . ASP A 1 178 ? -22.875 -9.125 14.438 1 98.06 178 ASP A N 1
ATOM 1452 C CA . ASP A 1 178 ? -22.984 -7.73 14 1 98.06 178 ASP A CA 1
ATOM 1453 C C . ASP A 1 178 ? -21.812 -7.34 13.117 1 98.06 178 ASP A C 1
ATOM 1455 O O . ASP A 1 178 ? -20.766 -8.008 13.125 1 98.06 178 ASP A O 1
ATOM 1459 N N . TYR A 1 179 ? -22.016 -6.254 12.383 1 98.56 179 TYR A N 1
ATOM 1460 C CA . TYR A 1 179 ? -21.062 -5.934 11.328 1 98.56 179 TYR A CA 1
ATOM 1461 C C . TYR A 1 179 ? -19.719 -5.523 11.922 1 98.56 179 TYR A C 1
ATOM 1463 O O . TYR A 1 179 ? -18.672 -5.777 11.328 1 98.56 179 TYR A O 1
ATOM 1471 N N . LYS A 1 180 ? -19.672 -4.902 13.125 1 98.75 180 LYS A N 1
ATOM 1472 C CA . LYS A 1 180 ? -18.406 -4.512 13.727 1 98.75 180 LYS A CA 1
ATOM 1473 C C . LYS A 1 180 ? -17.578 -5.734 14.109 1 98.75 180 LYS A C 1
ATOM 1475 O O . LYS A 1 180 ? -16.391 -5.809 13.797 1 98.75 180 LYS A O 1
ATOM 1480 N N . THR A 1 181 ? -18.25 -6.68 14.719 1 98.69 181 THR A N 1
ATOM 1481 C CA . THR A 1 181 ? -17.578 -7.91 15.117 1 98.69 181 THR A CA 1
ATOM 1482 C C . THR A 1 181 ? -17.172 -8.727 13.898 1 98.69 181 THR A C 1
ATOM 1484 O O . THR A 1 181 ? -16.062 -9.281 13.859 1 98.69 181 THR A O 1
ATOM 1487 N N . GLN A 1 182 ? -18.016 -8.781 12.875 1 98.69 182 GLN A N 1
ATOM 1488 C CA . GLN A 1 182 ? -17.688 -9.562 11.688 1 98.69 182 GLN A CA 1
ATOM 1489 C C . GLN A 1 182 ? -16.531 -8.922 10.906 1 98.69 182 GLN A C 1
ATOM 1491 O O . GLN A 1 182 ? -15.664 -9.617 10.391 1 98.69 182 GLN A O 1
ATOM 1496 N N . ALA A 1 183 ? -16.531 -7.609 10.875 1 98.75 183 ALA A N 1
ATOM 1497 C CA . ALA A 1 183 ? -15.414 -6.91 10.227 1 98.75 183 ALA A CA 1
ATOM 1498 C C . ALA A 1 183 ? -14.094 -7.223 10.922 1 98.75 183 ALA A C 1
ATOM 1500 O O . ALA A 1 183 ? -13.094 -7.512 10.258 1 98.75 183 ALA A O 1
ATOM 1501 N N . LYS A 1 184 ? -14.078 -7.199 12.219 1 98.62 184 LYS A N 1
ATOM 1502 C CA . LYS A 1 184 ? -12.867 -7.504 12.984 1 98.62 184 LYS A CA 1
ATOM 1503 C C . LYS A 1 184 ? -12.469 -8.961 12.82 1 98.62 184 LYS A C 1
ATOM 1505 O O . LYS A 1 184 ? -11.273 -9.281 12.781 1 98.62 184 LYS A O 1
ATOM 1510 N N . ALA A 1 185 ? -13.445 -9.805 12.672 1 98.62 185 ALA A N 1
ATOM 1511 C CA . ALA A 1 185 ? -13.188 -11.234 12.508 1 98.62 185 ALA A CA 1
ATOM 1512 C C . ALA A 1 185 ? -12.531 -11.523 11.156 1 98.62 185 ALA A C 1
ATOM 1514 O O . ALA A 1 185 ? -11.781 -12.492 11.016 1 98.62 185 ALA A O 1
ATOM 1515 N N . LEU A 1 186 ? -12.812 -10.688 10.164 1 98.56 186 LEU A N 1
ATOM 1516 C CA . LEU A 1 186 ? -12.148 -10.828 8.875 1 98.56 186 LEU A CA 1
ATOM 1517 C C . LEU A 1 186 ? -10.633 -10.719 9.023 1 98.56 186 LEU A C 1
ATOM 1519 O O . LEU A 1 186 ? -9.891 -11.391 8.305 1 98.56 186 LEU A O 1
ATOM 1523 N N . VAL A 1 187 ? -10.195 -9.875 9.938 1 97.94 187 VAL A N 1
ATOM 1524 C CA . VAL A 1 187 ? -8.773 -9.711 10.211 1 97.94 187 VAL A CA 1
ATOM 1525 C C . VAL A 1 187 ? -8.266 -10.883 11.047 1 97.94 187 VAL A C 1
ATOM 1527 O O . VAL A 1 187 ? -7.262 -11.508 10.703 1 97.94 187 VAL A O 1
ATOM 1530 N N . THR A 1 188 ? -9.031 -11.227 12.023 1 97.38 188 THR A N 1
ATOM 1531 C CA . THR A 1 188 ? -8.68 -12.328 12.914 1 97.38 188 THR A CA 1
ATOM 1532 C C . THR A 1 188 ? -8.508 -13.625 12.133 1 97.38 188 THR A C 1
ATOM 1534 O O . THR A 1 188 ? -7.574 -14.391 12.383 1 97.38 188 THR A O 1
ATOM 1537 N N . ASP A 1 189 ? -9.352 -13.789 11.133 1 97.5 189 ASP A N 1
ATOM 1538 C CA . ASP A 1 189 ? -9.391 -15.055 10.414 1 97.5 189 ASP A CA 1
ATOM 1539 C C . ASP A 1 189 ? -8.5 -15.016 9.172 1 97.5 189 ASP A C 1
ATOM 1541 O O . ASP A 1 189 ? -8.453 -15.977 8.398 1 97.5 189 ASP A O 1
ATOM 1545 N N . GLY A 1 190 ? -7.895 -13.914 8.922 1 95.5 190 GLY A N 1
ATOM 1546 C CA . GLY A 1 190 ? -6.816 -13.883 7.949 1 95.5 190 GLY A CA 1
ATOM 1547 C C . GLY A 1 190 ? -7.277 -13.477 6.559 1 95.5 190 GLY A C 1
ATOM 1548 O O . GLY A 1 190 ? -6.539 -13.633 5.586 1 95.5 190 GLY A O 1
ATOM 1549 N N . TYR A 1 191 ? -8.555 -12.945 6.461 1 96.88 191 TYR A N 1
ATOM 1550 C CA . TYR A 1 191 ? -8.977 -12.422 5.168 1 96.88 191 TYR A CA 1
ATOM 1551 C C . TYR A 1 191 ? -8.148 -11.211 4.77 1 96.88 191 TYR A C 1
ATOM 1553 O O . TYR A 1 191 ? -7.793 -11.047 3.6 1 96.88 191 TYR A O 1
ATOM 1561 N N . ALA A 1 192 ? -7.867 -10.375 5.758 1 96.56 192 ALA A N 1
ATOM 1562 C CA . ALA A 1 192 ? -6.93 -9.258 5.676 1 96.56 192 ALA A CA 1
ATOM 1563 C C . ALA A 1 192 ? -5.984 -9.25 6.871 1 96.56 192 ALA A C 1
ATOM 1565 O O . ALA A 1 192 ? -6.277 -9.844 7.91 1 96.56 192 ALA A O 1
ATOM 1566 N N . THR A 1 193 ? -4.805 -8.547 6.676 1 93.88 193 THR A N 1
ATOM 1567 C CA . THR A 1 193 ? -3.756 -8.602 7.691 1 93.88 193 THR A CA 1
ATOM 1568 C C . THR A 1 193 ? -3.781 -7.355 8.57 1 93.88 193 THR A C 1
ATOM 1570 O O . THR A 1 193 ? -3.352 -7.391 9.719 1 93.88 193 THR A O 1
ATOM 1573 N N . ASP A 1 194 ? -4.324 -6.309 8.109 1 92.62 194 ASP A N 1
ATOM 1574 C CA . ASP A 1 194 ? -4.246 -5.047 8.836 1 92.62 194 ASP A CA 1
ATOM 1575 C C . ASP A 1 194 ? -5.594 -4.676 9.445 1 92.62 194 ASP A C 1
ATOM 1577 O O . ASP A 1 194 ? -6.629 -4.773 8.781 1 92.62 194 ASP A O 1
ATOM 1581 N N . PRO A 1 195 ? -5.574 -4.203 10.688 1 92.56 195 PRO A N 1
ATOM 1582 C CA . PRO A 1 195 ? -6.812 -3.793 11.352 1 92.56 195 PRO A CA 1
ATOM 1583 C C . PRO A 1 195 ? -7.527 -2.656 10.625 1 92.56 195 PRO A C 1
ATOM 1585 O O . PRO A 1 195 ? -8.734 -2.475 10.789 1 92.56 195 PRO A O 1
ATOM 1588 N N . ASP A 1 196 ? -6.77 -1.914 9.859 1 95.81 196 ASP A N 1
ATOM 1589 C CA . ASP A 1 196 ? -7.371 -0.81 9.125 1 95.81 196 ASP A CA 1
ATOM 1590 C C . ASP A 1 196 ? -8.445 -1.313 8.156 1 95.81 196 ASP A C 1
ATOM 1592 O O . ASP A 1 196 ? -9.375 -0.58 7.816 1 95.81 196 ASP A O 1
ATOM 1596 N N . TYR A 1 197 ? -8.328 -2.545 7.758 1 98.12 197 TYR A N 1
ATOM 1597 C CA . TYR A 1 197 ? -9.328 -3.121 6.859 1 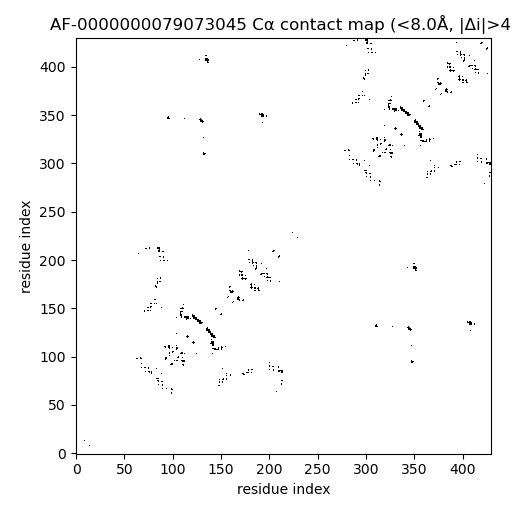98.12 197 TYR A CA 1
ATOM 1598 C C . TYR A 1 197 ? -10.703 -3.148 7.52 1 98.12 197 TYR A C 1
ATOM 1600 O O . TYR A 1 197 ? -11.695 -2.736 6.914 1 98.12 197 TYR A O 1
ATOM 1608 N N . ALA A 1 198 ? -10.734 -3.613 8.766 1 98.56 198 ALA A N 1
ATOM 1609 C CA . ALA A 1 198 ? -11.992 -3.641 9.516 1 98.56 198 ALA A CA 1
ATOM 1610 C C . ALA A 1 198 ? -12.57 -2.234 9.672 1 98.56 198 ALA A C 1
ATOM 1612 O O . ALA A 1 198 ? -13.766 -2.02 9.461 1 98.56 198 ALA A O 1
ATOM 1613 N N . ASP A 1 199 ? -11.727 -1.344 9.977 1 98.44 199 ASP A N 1
ATOM 1614 C CA . ASP A 1 199 ? -12.164 0.035 10.172 1 98.44 199 ASP A CA 1
ATOM 1615 C C . ASP A 1 199 ? -12.734 0.616 8.883 1 98.44 199 ASP A C 1
ATOM 1617 O O . ASP A 1 199 ? -13.734 1.339 8.906 1 98.44 199 ASP A O 1
ATOM 1621 N N . LYS A 1 200 ? -12.07 0.31 7.793 1 98.31 200 LYS A N 1
ATOM 1622 C CA . LYS A 1 200 ? -12.57 0.788 6.508 1 98.31 200 LYS A CA 1
ATOM 1623 C C . LYS A 1 200 ? -13.977 0.258 6.227 1 98.31 200 LYS A C 1
ATOM 1625 O O . LYS A 1 200 ? -14.844 1.004 5.777 1 98.31 200 LYS A O 1
ATOM 1630 N N . LEU A 1 201 ? -14.172 -0.968 6.504 1 98.81 201 LEU A N 1
ATOM 1631 C CA . LEU A 1 201 ? -15.484 -1.558 6.277 1 98.81 201 LEU A CA 1
ATOM 1632 C C . LEU A 1 201 ? -16.531 -0.926 7.191 1 98.81 201 LEU A C 1
ATOM 1634 O O . LEU A 1 201 ? -17.625 -0.566 6.738 1 98.81 201 LEU A O 1
ATOM 1638 N N . ILE A 1 202 ? -16.203 -0.797 8.43 1 98.81 202 ILE A N 1
ATOM 1639 C CA . ILE A 1 202 ? -17.125 -0.236 9.406 1 98.81 202 ILE A CA 1
ATOM 1640 C C . ILE A 1 202 ? -17.5 1.187 9 1 98.81 202 ILE A C 1
ATOM 1642 O O . ILE A 1 202 ? -18.688 1.547 9.008 1 98.81 202 ILE A O 1
ATOM 1646 N N . ASN A 1 203 ? -16.516 1.919 8.602 1 98.62 203 ASN A N 1
ATOM 1647 C CA . ASN A 1 203 ? -16.766 3.291 8.18 1 98.62 203 ASN A CA 1
ATOM 1648 C C . ASN A 1 203 ? -17.688 3.336 6.957 1 98.62 203 ASN A C 1
ATOM 1650 O O . ASN A 1 203 ? -18.578 4.172 6.883 1 98.62 203 ASN A O 1
ATOM 1654 N N . LEU A 1 204 ? -17.453 2.475 6.039 1 98.69 204 LEU A N 1
ATOM 1655 C CA . LEU A 1 204 ? -18.281 2.412 4.84 1 98.69 204 LEU A CA 1
ATOM 1656 C C . LEU A 1 204 ? -19.719 2.037 5.184 1 98.69 204 LEU A C 1
ATOM 1658 O O . LEU A 1 204 ? -20.672 2.639 4.668 1 98.69 204 LEU A O 1
ATOM 1662 N N . ILE A 1 205 ? -19.875 1.104 6.035 1 98.88 205 ILE A N 1
ATOM 1663 C CA . ILE A 1 205 ? -21.188 0.643 6.449 1 98.88 205 ILE A CA 1
ATOM 1664 C C . ILE A 1 205 ? -21.953 1.787 7.117 1 98.88 205 ILE A C 1
ATOM 1666 O O . ILE A 1 205 ? -23.125 1.998 6.84 1 98.88 205 ILE A O 1
ATOM 1670 N N . GLU A 1 206 ? -21.281 2.5 7.91 1 98.81 206 GLU A N 1
ATOM 1671 C CA . GLU A 1 206 ? -21.906 3.617 8.609 1 98.81 206 GLU A CA 1
ATOM 1672 C C . GLU A 1 206 ? -22.188 4.773 7.66 1 98.81 206 GLU A C 1
ATOM 1674 O O . GLU A 1 206 ? -23.266 5.383 7.719 1 98.81 206 GLU A O 1
ATOM 1679 N N . GLN A 1 207 ? -21.297 4.988 6.809 1 98.56 207 GLN A N 1
ATOM 1680 C CA . GLN A 1 207 ? -21.438 6.086 5.859 1 98.56 207 GLN A CA 1
ATOM 1681 C C . GLN A 1 207 ? -22.672 5.883 4.977 1 98.56 207 GLN A C 1
ATOM 1683 O O . GLN A 1 207 ? -23.391 6.836 4.691 1 98.56 207 GLN A O 1
ATOM 1688 N N . PHE A 1 208 ? -22.906 4.684 4.59 1 98.75 208 PHE A N 1
ATOM 1689 C CA . PHE A 1 208 ? -23.953 4.445 3.613 1 98.75 208 PHE A CA 1
ATOM 1690 C C . PHE A 1 208 ? -25.125 3.699 4.25 1 98.75 208 PHE A C 1
ATOM 1692 O O . PHE A 1 208 ? -26.016 3.211 3.549 1 98.75 208 PHE A O 1
ATOM 1699 N N . ASP A 1 209 ? -25.109 3.559 5.531 1 98.5 209 ASP A N 1
ATOM 1700 C CA . ASP A 1 209 ? -26.172 2.898 6.277 1 98.5 209 ASP A CA 1
ATOM 1701 C C . ASP A 1 209 ? -26.453 1.506 5.719 1 98.5 209 ASP A C 1
ATOM 1703 O O . ASP A 1 209 ? -27.594 1.188 5.371 1 98.5 209 ASP A O 1
ATOM 1707 N N . LEU A 1 210 ? -25.391 0.748 5.637 1 98.88 210 LEU A N 1
ATOM 1708 C CA . LEU A 1 210 ? -25.516 -0.554 4.992 1 98.88 210 LEU A CA 1
ATOM 1709 C C . LEU A 1 210 ? -26.125 -1.575 5.945 1 98.88 210 LEU A C 1
ATOM 1711 O O . LEU A 1 210 ? -26.562 -2.646 5.52 1 98.88 210 LEU A O 1
ATOM 1715 N N . GLU A 1 211 ? -26.141 -1.271 7.238 1 98.25 211 GLU A N 1
ATOM 1716 C CA . GLU A 1 211 ? -26.703 -2.188 8.227 1 98.25 211 GLU A CA 1
ATOM 1717 C C . GLU A 1 211 ? -28.172 -2.502 7.918 1 98.25 211 GLU A C 1
ATOM 1719 O O . GLU A 1 211 ? -28.688 -3.523 8.359 1 98.25 211 GLU A O 1
ATOM 1724 N N . LYS A 1 212 ? -28.828 -1.696 7.168 1 97.88 212 LYS A N 1
ATOM 1725 C CA . LYS A 1 212 ? -30.219 -1.901 6.793 1 97.88 212 LYS A CA 1
ATOM 1726 C C . LYS A 1 212 ? -30.391 -3.199 6.008 1 97.88 212 LYS A C 1
ATOM 1728 O O . LYS A 1 212 ? -31.469 -3.797 6.02 1 97.88 212 LYS A O 1
ATOM 1733 N N . TYR A 1 213 ? -29.344 -3.625 5.379 1 98.31 213 TYR A N 1
ATOM 1734 C CA . TYR A 1 213 ? -29.422 -4.836 4.574 1 98.31 213 TYR A CA 1
ATOM 1735 C C . TYR A 1 213 ? -29.312 -6.082 5.445 1 98.31 213 TYR A C 1
ATOM 1737 O O . TYR A 1 213 ? -29.594 -7.191 4.992 1 98.31 213 TYR A O 1
ATOM 1745 N N . ASP A 1 214 ? -28.906 -5.906 6.691 1 97.44 214 ASP A N 1
ATOM 1746 C CA . ASP A 1 214 ? -28.734 -7.035 7.602 1 97.44 214 ASP A CA 1
ATOM 1747 C C . ASP A 1 214 ? -30.078 -7.48 8.188 1 97.44 214 ASP A C 1
ATOM 1749 O O . ASP A 1 214 ? -30.172 -8.547 8.797 1 97.44 214 ASP A O 1
ATOM 1753 N N . LYS A 1 215 ? -31.078 -6.648 8.164 1 88.75 215 LYS A N 1
ATOM 1754 C CA . LYS A 1 215 ? -32.406 -6.914 8.727 1 88.75 215 LYS A CA 1
ATOM 1755 C C . LYS A 1 215 ? -33.281 -7.641 7.723 1 88.75 215 LYS A C 1
ATOM 1757 O O . LYS A 1 215 ? -33.125 -7.488 6.512 1 88.75 215 LYS A O 1
ATOM 1762 N N . MET B 1 1 ? -21.516 66.688 72.25 1 39.56 1 MET B N 1
ATOM 1763 C CA . MET B 1 1 ? -20.438 66.062 71.5 1 39.56 1 MET B CA 1
ATOM 1764 C C . MET B 1 1 ? -20.328 64.562 71.812 1 39.56 1 MET B C 1
ATOM 1766 O O . MET B 1 1 ? -19.766 64.25 72.875 1 39.56 1 MET B O 1
ATOM 1770 N N . ALA B 1 2 ? -21.266 63.781 71.562 1 56.44 2 ALA B N 1
ATOM 1771 C CA . ALA B 1 2 ? -21.375 62.375 71.875 1 56.44 2 ALA B CA 1
ATOM 1772 C C . ALA B 1 2 ? -20.25 61.562 71.188 1 56.44 2 ALA B C 1
ATOM 1774 O O . ALA B 1 2 ? -20.078 61.625 70 1 56.44 2 ALA B O 1
ATOM 1775 N N . ARG B 1 3 ? -19.172 61.344 71.938 1 56.31 3 ARG B N 1
ATOM 1776 C CA . ARG B 1 3 ? -18.031 60.531 71.5 1 56.31 3 ARG B CA 1
ATOM 1777 C C . ARG B 1 3 ? -18.484 59.219 70.875 1 56.31 3 ARG B C 1
ATOM 1779 O O . ARG B 1 3 ? -19.312 58.531 71.438 1 56.31 3 ARG B O 1
ATOM 1786 N N . LYS B 1 4 ? -18.594 59.188 69.562 1 56.97 4 LYS B N 1
ATOM 1787 C CA . LYS B 1 4 ? -18.797 58 68.75 1 56.97 4 LYS B CA 1
ATOM 1788 C C . LYS B 1 4 ? -18.031 56.781 69.312 1 56.97 4 LYS B C 1
ATOM 1790 O O . LYS B 1 4 ? -16.812 56.875 69.5 1 56.97 4 LYS B O 1
ATOM 1795 N N . ARG B 1 5 ? -18.594 55.844 70.188 1 56.56 5 ARG B N 1
ATOM 1796 C CA . ARG B 1 5 ? -18.094 54.562 70.688 1 56.56 5 ARG B CA 1
ATOM 1797 C C . ARG B 1 5 ? -17.516 53.75 69.5 1 56.56 5 ARG B C 1
ATOM 1799 O O . ARG B 1 5 ? -18.234 53.406 68.562 1 56.56 5 ARG B O 1
ATOM 1806 N N . LYS B 1 6 ? -16.328 54.094 69 1 60.06 6 LYS B N 1
ATOM 1807 C CA . LYS B 1 6 ? -15.641 53.219 68.062 1 60.06 6 LYS B CA 1
ATOM 1808 C C . LYS B 1 6 ? -15.766 51.75 68.5 1 60.06 6 LYS B C 1
ATOM 1810 O O . LYS B 1 6 ? -15.469 51.406 69.625 1 60.06 6 LYS B O 1
ATOM 1815 N N . SER B 1 7 ? -16.719 51 68 1 61.38 7 SER B N 1
ATOM 1816 C CA . SER B 1 7 ? -16.953 49.562 68.25 1 61.38 7 SER B CA 1
ATOM 1817 C C . SER B 1 7 ? -15.672 48.781 68.125 1 61.38 7 SER B C 1
ATOM 1819 O O . SER B 1 7 ? -15.125 48.688 67 1 61.38 7 SER B O 1
ATOM 1821 N N . ARG B 1 8 ? -14.773 48.719 69.062 1 66.94 8 ARG B N 1
ATOM 1822 C CA . ARG B 1 8 ? -13.531 47.969 69.125 1 66.94 8 ARG B CA 1
ATOM 1823 C C . ARG B 1 8 ? -13.797 46.469 68.875 1 66.94 8 ARG B C 1
ATOM 1825 O O . ARG B 1 8 ? -14.641 45.875 69.562 1 66.94 8 ARG B O 1
ATOM 1832 N N . VAL B 1 9 ? -13.562 45.969 67.812 1 74.81 9 VAL B N 1
ATOM 1833 C CA . VAL B 1 9 ? -13.633 44.531 67.5 1 74.81 9 VAL B CA 1
ATOM 1834 C C . VAL B 1 9 ? -12.828 43.781 68.562 1 74.81 9 VAL B C 1
ATOM 1836 O O . VAL B 1 9 ? -11.68 44.125 68.875 1 74.81 9 VAL B O 1
ATOM 1839 N N . PRO B 1 10 ? -13.578 42.906 69.312 1 80.19 10 PRO B N 1
ATOM 1840 C CA . PRO B 1 10 ? -12.922 42.188 70.375 1 80.19 10 PRO B CA 1
ATOM 1841 C C . PRO B 1 10 ? -11.664 41.438 69.938 1 80.19 10 PRO B C 1
ATOM 1843 O O . PRO B 1 10 ? -11.586 41 68.812 1 80.19 10 PRO B O 1
ATOM 1846 N N . LYS B 1 11 ? -10.641 41.406 70.75 1 85.44 11 LYS B N 1
ATOM 1847 C CA . LYS B 1 11 ? -9.328 40.812 70.5 1 85.44 11 LYS B CA 1
ATOM 1848 C C . LYS B 1 11 ? -9.469 39.375 70 1 85.44 11 LYS B C 1
ATOM 1850 O O . LYS B 1 11 ? -8.711 38.938 69.188 1 85.44 11 LYS B O 1
ATOM 1855 N N . SER B 1 12 ? -10.484 38.719 70.375 1 86.56 12 SER B N 1
ATOM 1856 C CA . SER B 1 12 ? -10.742 37.312 70 1 86.56 12 SER B CA 1
ATOM 1857 C C . SER B 1 12 ? -11.125 37.219 68.5 1 86.56 12 SER B C 1
ATOM 1859 O O . SER B 1 12 ? -10.672 36.312 67.812 1 86.56 12 SER B O 1
ATOM 1861 N N . VAL B 1 13 ? -11.781 38.219 68.125 1 88.81 13 VAL B N 1
ATOM 1862 C CA . VAL B 1 13 ? -12.242 38.219 66.75 1 88.81 13 VAL B CA 1
ATOM 1863 C C . VAL B 1 13 ? -11.078 38.562 65.812 1 88.81 13 VAL B C 1
ATOM 1865 O O . VAL B 1 13 ? -10.938 37.969 64.75 1 88.81 13 VAL B O 1
ATOM 1868 N N . LYS B 1 14 ? -10.211 39.5 66.375 1 88.75 14 LYS B N 1
ATOM 1869 C CA . LYS B 1 14 ? -9.039 39.875 65.562 1 88.75 14 LYS B CA 1
ATOM 1870 C C . LYS B 1 14 ? -8.094 38.688 65.375 1 88.75 14 LYS B C 1
ATOM 1872 O O . LYS B 1 14 ? -7.551 38.469 64.312 1 88.75 14 LYS B O 1
ATOM 1877 N N . THR B 1 15 ? -8.039 37.906 66.438 1 90.56 15 THR B N 1
ATOM 1878 C CA . THR B 1 15 ? -7.191 36.719 66.375 1 90.56 15 THR B CA 1
ATOM 1879 C C . THR B 1 15 ? -7.781 35.688 65.438 1 90.56 15 THR B C 1
ATOM 1881 O O . THR B 1 15 ? -7.055 35.094 64.625 1 90.56 15 THR B O 1
ATOM 1884 N N . VAL B 1 16 ? -9.023 35.594 65.438 1 91.06 16 VAL B N 1
ATOM 1885 C CA . VAL B 1 16 ? -9.711 34.625 64.562 1 91.06 16 VAL B CA 1
ATOM 1886 C C . VAL B 1 16 ? -9.578 35.031 63.125 1 91.06 16 VAL B C 1
ATOM 1888 O O . VAL B 1 16 ? -9.297 34.188 62.25 1 91.06 16 VAL B O 1
ATOM 1891 N N . VAL B 1 17 ? -9.648 36.281 62.875 1 91.56 17 VAL B N 1
ATOM 1892 C CA . VAL B 1 17 ? -9.539 36.812 61.531 1 91.56 17 VAL B CA 1
ATOM 1893 C C . VAL B 1 17 ? -8.109 36.625 61.031 1 91.56 17 VAL B C 1
ATOM 1895 O O . VAL B 1 17 ? -7.898 36.219 59.875 1 91.56 17 VAL B O 1
ATOM 1898 N N . ARG B 1 18 ? -7.168 36.875 61.906 1 92.38 18 ARG B N 1
ATOM 1899 C CA . ARG B 1 18 ? -5.762 36.719 61.562 1 92.38 18 ARG B CA 1
ATOM 1900 C C . ARG B 1 18 ? -5.441 35.281 61.219 1 92.38 18 ARG B C 1
ATOM 1902 O O . ARG B 1 18 ? -4.742 35 60.25 1 92.38 18 ARG B O 1
ATOM 1909 N N . VAL B 1 19 ? -6.051 34.438 61.969 1 93.75 19 VAL B N 1
ATOM 1910 C CA . VAL B 1 19 ? -5.828 33 61.75 1 93.75 19 VAL B CA 1
ATOM 1911 C C . VAL B 1 19 ? -6.453 32.562 60.438 1 93.75 19 VAL B C 1
ATOM 1913 O O . VAL B 1 19 ? -5.836 31.828 59.656 1 93.75 19 VAL B O 1
ATOM 1916 N N . PHE B 1 20 ? -7.508 33.125 60.156 1 92.88 20 PHE B N 1
ATOM 1917 C CA . PHE B 1 20 ? -8.195 32.781 58.906 1 92.88 20 PHE B CA 1
ATOM 1918 C C . PHE B 1 20 ? -7.422 33.312 57.688 1 92.88 20 PHE B C 1
ATOM 1920 O O . PHE B 1 20 ? -7.297 32.625 56.688 1 92.88 20 PHE B O 1
ATOM 1927 N N . VAL B 1 21 ? -6.902 34.5 57.844 1 93.75 21 VAL B N 1
ATOM 1928 C CA . VAL B 1 21 ? -6.133 35.125 56.781 1 93.75 21 VAL B CA 1
ATOM 1929 C C . VAL B 1 21 ? -4.863 34.312 56.531 1 93.75 21 VAL B C 1
ATOM 1931 O O . VAL B 1 21 ? -4.512 34.031 55.375 1 93.75 21 VAL B O 1
ATOM 1934 N N . ILE B 1 22 ? -4.297 33.875 57.594 1 94.31 22 ILE B N 1
ATOM 1935 C CA . ILE B 1 22 ? -3.074 33.062 57.5 1 94.31 22 ILE B CA 1
ATOM 1936 C C . ILE B 1 22 ? -3.383 31.719 56.844 1 94.31 22 ILE B C 1
ATOM 1938 O O . ILE B 1 22 ? -2.666 31.281 55.938 1 94.31 22 ILE B O 1
ATOM 1942 N N . LEU B 1 23 ? -4.48 31.172 57.188 1 93.44 23 LEU B N 1
ATOM 1943 C CA . LEU B 1 23 ? -4.891 29.891 56.625 1 93.44 23 LEU B CA 1
ATOM 1944 C C . LEU B 1 23 ? -5.227 30.031 55.156 1 93.44 23 LEU B C 1
ATOM 1946 O O . LEU B 1 23 ? -4.887 29.172 54.344 1 93.44 23 LEU B O 1
ATOM 1950 N N . PHE B 1 24 ? -5.785 31.172 54.844 1 94.38 24 PHE B N 1
ATOM 1951 C CA . PHE B 1 24 ? -6.133 31.453 53.438 1 94.38 24 PHE B CA 1
ATOM 1952 C C . PHE B 1 24 ? -4.879 31.625 52.594 1 94.38 24 PHE B C 1
ATOM 1954 O O . PHE B 1 24 ? -4.781 31.047 51.5 1 94.38 24 PHE B O 1
ATOM 1961 N N . ILE B 1 25 ? -3.891 32.312 53.156 1 94.44 25 ILE B N 1
ATOM 1962 C CA . ILE B 1 25 ? -2.629 32.531 52.469 1 94.44 25 ILE B CA 1
ATOM 1963 C C . ILE B 1 25 ? -1.896 31.219 52.281 1 94.44 25 ILE B C 1
ATOM 1965 O O . ILE B 1 25 ? -1.364 30.938 51.188 1 94.44 25 ILE B O 1
ATOM 1969 N N . LEU B 1 26 ? -1.953 30.375 53.25 1 94.38 26 LEU B N 1
ATOM 1970 C CA . LEU B 1 26 ? -1.312 29.062 53.188 1 94.38 26 LEU B CA 1
ATOM 1971 C C . LEU B 1 26 ? -1.999 28.156 52.188 1 94.38 26 LEU B C 1
ATOM 1973 O O . LEU B 1 26 ? -1.335 27.422 51.438 1 94.38 26 LEU B O 1
ATOM 1977 N N . MET B 1 27 ? -3.279 28.281 52.094 1 94.44 27 MET B N 1
ATOM 1978 C CA . MET B 1 27 ? -4.039 27.5 51.125 1 94.44 27 MET B CA 1
ATOM 1979 C C . MET B 1 27 ? -3.721 27.938 49.688 1 94.44 27 MET B C 1
ATOM 1981 O O . MET B 1 27 ? -3.492 27.094 48.812 1 94.44 27 MET B O 1
ATOM 1985 N N . VAL B 1 28 ? -3.641 29.266 49.469 1 94.69 28 VAL B N 1
ATOM 1986 C CA . VAL B 1 28 ? -3.311 29.797 48.156 1 94.69 28 VAL B CA 1
ATOM 1987 C C . VAL B 1 28 ? -1.892 29.391 47.781 1 94.69 28 VAL B C 1
ATOM 1989 O O . VAL B 1 28 ? -1.645 28.984 46.656 1 94.69 28 VAL B O 1
ATOM 1992 N N . ALA B 1 29 ? -1.002 29.469 48.812 1 94.62 29 ALA B N 1
ATOM 1993 C CA . ALA B 1 29 ? 0.378 29.047 48.594 1 94.62 29 ALA B CA 1
ATOM 1994 C C . ALA B 1 29 ? 0.453 27.547 48.25 1 94.62 29 ALA B C 1
ATOM 1996 O O . ALA B 1 29 ? 1.204 27.141 47.375 1 94.62 29 ALA B O 1
ATOM 1997 N N . PHE B 1 30 ? -0.392 26.812 48.938 1 94.38 30 PHE B N 1
ATOM 1998 C CA . PHE B 1 30 ? -0.431 25.375 48.719 1 94.38 30 PHE B CA 1
ATOM 1999 C C . PHE B 1 30 ? -0.962 25.047 47.312 1 94.38 30 PHE B C 1
ATOM 2001 O O . PHE B 1 30 ? -0.381 24.219 46.594 1 94.38 30 PHE B O 1
ATOM 2008 N N . VAL B 1 31 ? -1.963 25.703 46.938 1 95.12 31 VAL B N 1
ATOM 2009 C CA . VAL B 1 31 ? -2.541 25.516 45.625 1 95.12 31 VAL B CA 1
ATOM 2010 C C . VAL B 1 31 ? -1.543 25.938 44.531 1 95.12 31 VAL B C 1
ATOM 2012 O O . VAL B 1 31 ? -1.356 25.25 43.531 1 95.12 31 VAL B O 1
ATOM 2015 N N . GLY B 1 32 ? -0.875 27.047 44.781 1 94.12 32 GLY B N 1
ATOM 2016 C CA . GLY B 1 32 ? 0.172 27.5 43.875 1 94.12 32 GLY B CA 1
ATOM 2017 C C . GLY B 1 32 ? 1.325 26.531 43.75 1 94.12 32 GLY B C 1
ATOM 2018 O O . GLY B 1 32 ? 1.794 26.25 42.656 1 94.12 32 GLY B O 1
ATOM 2019 N N . PHE B 1 33 ? 1.657 25.969 44.906 1 94.81 33 PHE B N 1
ATOM 2020 C CA . PHE B 1 33 ? 2.732 24.984 44.938 1 94.81 33 PHE B CA 1
ATOM 2021 C C . PHE B 1 33 ? 2.33 23.719 44.188 1 94.81 33 PHE B C 1
ATOM 2023 O O . PHE B 1 33 ? 3.113 23.172 43.406 1 94.81 33 PHE B O 1
ATOM 2030 N N . ARG B 1 34 ? 1.099 23.281 44.344 1 92.44 34 ARG B N 1
ATOM 2031 C CA . ARG B 1 34 ? 0.606 22.094 43.656 1 92.44 34 ARG B CA 1
ATOM 2032 C C . ARG B 1 34 ? 0.557 22.312 42.125 1 92.44 34 ARG B C 1
ATOM 2034 O O . ARG B 1 34 ? 0.915 21.422 41.375 1 92.44 34 ARG B O 1
ATOM 2041 N N . TYR B 1 35 ? 0.142 23.516 41.781 1 94.81 35 TYR B N 1
ATOM 2042 C CA . TYR B 1 35 ? 0.091 23.859 40.375 1 94.81 35 TYR B CA 1
ATOM 2043 C C . TYR B 1 35 ? 1.486 23.875 39.75 1 94.81 35 TYR B C 1
ATOM 2045 O O . TYR B 1 35 ? 1.711 23.266 38.688 1 94.81 35 TYR B O 1
ATOM 2053 N N . TYR B 1 36 ? 2.363 24.5 40.438 1 94.25 36 TYR B N 1
ATOM 2054 C CA . TYR B 1 36 ? 3.738 24.562 39.938 1 94.25 36 TYR B CA 1
ATOM 2055 C C . TYR B 1 36 ? 4.355 23.172 39.875 1 94.25 36 TYR B C 1
ATOM 2057 O O . TYR B 1 36 ? 5.035 22.844 38.906 1 94.25 36 TYR B O 1
ATOM 2065 N N . ARG B 1 37 ? 4.098 22.328 40.844 1 93.69 37 ARG B N 1
ATOM 2066 C CA . ARG B 1 37 ? 4.637 20.984 40.875 1 93.69 37 ARG B CA 1
ATOM 2067 C C . ARG B 1 37 ? 4.094 20.141 39.719 1 93.69 37 ARG B C 1
ATOM 2069 O O . ARG B 1 37 ? 4.848 19.438 39.031 1 93.69 37 ARG B O 1
ATOM 2076 N N . ARG B 1 38 ? 2.842 20.312 39.438 1 93.94 38 ARG B N 1
ATOM 2077 C CA . ARG B 1 38 ? 2.227 19.609 38.344 1 93.94 38 ARG B CA 1
ATOM 2078 C C . ARG B 1 38 ? 2.826 20.047 37 1 93.94 38 ARG B C 1
ATOM 2080 O O . ARG B 1 38 ? 3.152 19.203 36.156 1 93.94 38 ARG B O 1
ATOM 2087 N N . TYR B 1 39 ? 2.975 21.266 36.875 1 94.19 39 TYR B N 1
ATOM 2088 C CA . TYR B 1 39 ? 3.566 21.828 35.656 1 94.19 39 TYR B CA 1
ATOM 2089 C C . TYR B 1 39 ? 5 21.344 35.5 1 94.19 39 TYR B C 1
ATOM 2091 O O . TYR B 1 39 ? 5.398 20.969 34.375 1 94.19 39 TYR B O 1
ATOM 2099 N N . ALA B 1 40 ? 5.727 21.312 36.562 1 93.81 40 ALA B N 1
ATOM 2100 C CA . ALA B 1 40 ? 7.121 20.891 36.5 1 93.81 40 ALA B CA 1
ATOM 2101 C C . ALA B 1 40 ? 7.227 19.406 36.125 1 93.81 40 ALA B C 1
ATOM 2103 O O . ALA B 1 40 ? 8.062 19.047 35.281 1 93.81 40 ALA B O 1
ATOM 2104 N N . ILE B 1 41 ? 6.375 18.578 36.656 1 95.25 41 ILE B N 1
ATOM 2105 C CA . ILE B 1 41 ? 6.371 17.156 36.375 1 95.25 41 ILE B CA 1
ATOM 2106 C C . ILE B 1 41 ? 6 16.938 34.906 1 95.25 41 ILE B C 1
ATOM 2108 O O . ILE B 1 41 ? 6.652 16.156 34.219 1 95.25 41 ILE B O 1
ATOM 2112 N N . GLN B 1 42 ? 5.023 17.656 34.438 1 94.19 42 GLN B N 1
ATOM 2113 C CA . GLN B 1 42 ? 4.586 17.531 33.031 1 94.19 42 GLN B CA 1
ATOM 2114 C C . GLN B 1 42 ? 5.68 17.984 32.094 1 94.19 42 GLN B C 1
ATOM 2116 O O . GLN B 1 42 ? 5.93 17.312 31.062 1 94.19 42 GLN B O 1
ATOM 2121 N N . SER B 1 43 ? 6.246 19.062 32.406 1 94.31 43 SER B N 1
ATOM 2122 C CA . SER B 1 43 ? 7.328 19.594 31.578 1 94.31 43 SER B CA 1
ATOM 2123 C C . SER B 1 43 ? 8.5 18.609 31.5 1 94.31 43 SER B C 1
ATOM 2125 O O . SER B 1 43 ? 9.078 18.406 30.422 1 94.31 43 SER B O 1
ATOM 2127 N N . GLU B 1 44 ? 8.797 18.016 32.594 1 95.44 44 GLU B N 1
ATOM 2128 C CA . GLU B 1 44 ? 9.867 17.016 32.625 1 95.44 44 GLU B CA 1
ATOM 2129 C C . GLU B 1 44 ? 9.492 15.781 31.812 1 95.44 44 GLU B C 1
ATOM 2131 O O . GLU B 1 44 ? 10.328 15.227 31.094 1 95.44 44 GLU B O 1
ATOM 2136 N N . GLN B 1 45 ? 8.281 15.336 31.984 1 95.31 45 GLN B N 1
ATOM 2137 C CA . GLN B 1 45 ? 7.809 14.188 31.219 1 95.31 45 GLN B CA 1
ATOM 2138 C C . GLN B 1 45 ? 7.895 14.453 29.719 1 95.31 45 GLN B C 1
ATOM 2140 O O . GLN B 1 45 ? 8.328 13.586 28.953 1 95.31 45 GLN B O 1
ATOM 2145 N N . ILE B 1 46 ? 7.582 15.586 29.312 1 96.31 46 ILE B N 1
ATOM 2146 C CA . ILE B 1 46 ? 7.645 15.977 27.906 1 96.31 46 ILE B CA 1
ATOM 2147 C C . ILE B 1 46 ? 9.102 16 27.438 1 96.31 46 ILE B C 1
ATOM 2149 O O . ILE B 1 46 ? 9.414 15.5 26.344 1 96.31 46 ILE B O 1
ATOM 2153 N N . ARG B 1 47 ? 9.914 16.625 28.25 1 95.06 47 ARG B N 1
ATOM 2154 C CA . ARG B 1 47 ? 11.336 16.688 27.938 1 95.06 47 ARG B CA 1
ATOM 2155 C C . ARG B 1 47 ? 11.922 15.281 27.797 1 95.06 47 ARG B C 1
ATOM 2157 O O . ARG B 1 47 ? 12.68 15 26.859 1 95.06 47 ARG B O 1
ATOM 2164 N N . GLN B 1 48 ? 11.609 14.406 28.703 1 95.81 48 GLN B N 1
ATOM 2165 C CA . GLN B 1 48 ? 12.102 13.031 28.656 1 95.81 48 GLN B CA 1
ATOM 2166 C C . GLN B 1 48 ? 11.586 12.305 27.422 1 95.81 48 GLN B C 1
ATOM 2168 O O . GLN B 1 48 ? 12.336 11.57 26.766 1 95.81 48 GLN B O 1
ATOM 2173 N N . ALA B 1 49 ? 10.406 12.5 27.094 1 96.12 49 ALA B N 1
ATOM 2174 C CA . ALA B 1 49 ? 9.836 11.891 25.906 1 96.12 49 ALA B CA 1
ATOM 2175 C C . ALA B 1 49 ? 10.547 12.375 24.641 1 96.12 49 ALA B C 1
ATOM 2177 O O . ALA B 1 49 ? 10.828 11.586 23.734 1 96.12 49 ALA B O 1
ATOM 2178 N N . GLN B 1 50 ? 10.766 13.625 24.609 1 96.19 50 GLN B N 1
ATOM 2179 C CA . GLN B 1 50 ? 11.477 14.195 23.484 1 96.19 50 GLN B CA 1
ATOM 2180 C C . GLN B 1 50 ? 12.891 13.625 23.375 1 96.19 50 GLN B C 1
ATOM 2182 O O . GLN B 1 50 ? 13.359 13.289 22.281 1 96.19 50 GLN B O 1
ATOM 2187 N N . LEU B 1 51 ? 13.578 13.547 24.438 1 96.56 51 LEU B N 1
ATOM 2188 C CA . LEU B 1 51 ? 14.922 12.992 24.453 1 96.56 51 LEU B CA 1
ATOM 2189 C C . LEU B 1 51 ? 14.922 11.531 24.016 1 96.56 51 LEU B C 1
ATOM 2191 O O . LEU B 1 51 ? 15.797 11.102 23.266 1 96.56 51 LEU B O 1
ATOM 2195 N N . GLN B 1 52 ? 13.992 10.82 24.516 1 96.38 52 GLN B N 1
ATOM 2196 C CA . GLN B 1 52 ? 13.867 9.422 24.109 1 96.38 52 GLN B CA 1
ATOM 2197 C C . GLN B 1 52 ? 13.641 9.312 22.609 1 96.38 52 GLN B C 1
ATOM 2199 O O . GLN B 1 52 ? 14.266 8.477 21.938 1 96.38 52 GLN B O 1
ATOM 2204 N N . LYS B 1 53 ? 12.812 10.086 22.109 1 96.75 53 LYS B N 1
ATOM 2205 C CA . LYS B 1 53 ? 12.555 10.086 20.672 1 96.75 53 LYS B CA 1
ATOM 2206 C C . LYS B 1 53 ? 13.812 10.43 19.891 1 96.75 53 LYS B C 1
ATOM 2208 O O . LYS B 1 53 ? 14.102 9.812 18.875 1 96.75 53 LYS B O 1
ATOM 2213 N N . GLU B 1 54 ? 14.508 11.367 20.266 1 96.56 54 GLU B N 1
ATOM 2214 C CA . GLU B 1 54 ? 15.75 11.773 19.625 1 96.56 54 GLU B CA 1
ATOM 2215 C C . GLU B 1 54 ? 16.797 10.656 19.672 1 96.56 54 GLU B C 1
ATOM 2217 O O . GLU B 1 54 ? 17.5 10.422 18.688 1 96.56 54 GLU B O 1
ATOM 2222 N N . GLN B 1 55 ? 16.906 10.031 20.75 1 96.81 55 GLN B N 1
ATOM 2223 C CA . GLN B 1 55 ? 17.844 8.922 20.891 1 96.81 55 GLN B CA 1
ATOM 2224 C C . GLN B 1 55 ? 17.469 7.762 19.984 1 96.81 55 GLN B C 1
ATOM 2226 O O . GLN B 1 55 ? 18.344 7.16 19.344 1 96.81 55 GLN B O 1
ATOM 2231 N N . GLU B 1 56 ? 16.281 7.461 19.969 1 96.81 56 GLU B N 1
ATOM 2232 C CA . GLU B 1 56 ? 15.812 6.398 19.078 1 96.81 56 GLU B CA 1
ATOM 2233 C C . GLU B 1 56 ? 16.078 6.738 17.609 1 96.81 56 GLU B C 1
ATOM 2235 O O . GLU B 1 56 ? 16.516 5.883 16.844 1 96.81 56 GLU B O 1
ATOM 2240 N N . ALA B 1 57 ? 15.852 7.918 17.297 1 96.5 57 ALA B N 1
ATOM 2241 C CA . ALA B 1 57 ? 16.109 8.375 15.938 1 96.5 57 ALA B CA 1
ATOM 2242 C C . ALA B 1 57 ? 17.609 8.297 15.609 1 96.5 57 ALA B C 1
ATOM 2244 O O . ALA B 1 57 ? 17.984 7.906 14.5 1 96.5 57 ALA B O 1
ATOM 2245 N N . ALA B 1 58 ? 18.391 8.641 16.469 1 96.88 58 ALA B N 1
ATOM 2246 C CA . ALA B 1 58 ? 19.828 8.57 16.266 1 96.88 58 ALA B CA 1
ATOM 2247 C C . ALA B 1 58 ? 20.297 7.129 16.109 1 96.88 58 ALA B C 1
ATOM 2249 O O . ALA B 1 58 ? 21.156 6.832 15.273 1 96.88 58 ALA B O 1
ATOM 2250 N N . LYS B 1 59 ? 19.766 6.344 16.922 1 96.94 59 LYS B N 1
ATOM 2251 C CA . LYS B 1 59 ? 20.109 4.926 16.828 1 96.94 59 LYS B CA 1
ATOM 2252 C C . LYS B 1 59 ? 19.688 4.352 15.477 1 96.94 59 LYS B C 1
ATOM 2254 O O . LYS B 1 59 ? 20.453 3.613 14.844 1 96.94 59 LYS B O 1
ATOM 2259 N N . LEU B 1 60 ? 18.578 4.676 15.047 1 97 60 LEU B N 1
ATOM 2260 C CA . LEU B 1 60 ? 18.078 4.211 13.758 1 97 60 LEU B CA 1
ATOM 2261 C C . LEU B 1 60 ? 18.938 4.742 12.617 1 97 60 LEU B C 1
ATOM 2263 O O . LEU B 1 60 ? 19.25 4.012 11.672 1 97 60 LEU B O 1
ATOM 2267 N N . LEU B 1 61 ? 19.328 5.914 12.695 1 97.56 61 LEU B N 1
ATOM 2268 C CA . LEU B 1 61 ? 20.172 6.508 11.68 1 97.56 61 LEU B CA 1
ATOM 2269 C C . LEU B 1 61 ? 21.531 5.805 11.633 1 97.56 61 LEU B C 1
ATOM 2271 O O . LEU B 1 61 ? 22.062 5.547 10.547 1 97.56 61 LEU B O 1
ATOM 2275 N N . LYS B 1 62 ? 22.031 5.52 12.734 1 97.69 62 LYS B N 1
ATOM 2276 C CA . LYS B 1 62 ? 23.297 4.801 12.789 1 97.69 62 LYS B CA 1
ATOM 2277 C C . LYS B 1 62 ? 23.172 3.416 12.164 1 97.69 62 LYS B C 1
ATOM 2279 O O . LYS B 1 62 ? 24.047 2.992 11.406 1 97.69 62 LYS B O 1
ATOM 2284 N N . GLN B 1 63 ? 22.125 2.771 12.445 1 97.75 63 GLN B N 1
ATOM 2285 C CA . GLN B 1 63 ? 21.875 1.454 11.867 1 97.75 63 GLN B CA 1
ATOM 2286 C C . GLN B 1 63 ? 21.797 1.525 10.344 1 97.75 63 GLN B C 1
ATOM 2288 O O . GLN B 1 63 ? 22.375 0.685 9.648 1 97.75 63 GLN B O 1
ATOM 2293 N N . LYS B 1 64 ? 21.172 2.475 9.867 1 98.56 64 LYS B N 1
ATOM 2294 C CA . LYS B 1 64 ? 21.047 2.678 8.43 1 98.56 64 LYS B CA 1
ATOM 2295 C C . LYS B 1 64 ? 22.422 2.934 7.789 1 98.56 64 LYS B C 1
ATOM 2297 O O . LYS B 1 64 ? 22.75 2.328 6.773 1 98.56 64 LYS B O 1
ATOM 2302 N N . LYS B 1 65 ? 23.141 3.742 8.414 1 98.56 65 LYS B N 1
ATOM 2303 C CA . LYS B 1 65 ? 24.469 4.078 7.898 1 98.56 65 LYS B CA 1
ATOM 2304 C C . LYS B 1 65 ? 25.406 2.867 7.945 1 98.56 65 LYS B C 1
ATOM 2306 O O . LYS B 1 65 ? 26.219 2.67 7.047 1 98.56 65 LYS B O 1
ATOM 2311 N N . ASP B 1 66 ? 25.234 2.092 8.984 1 98.62 66 ASP B N 1
ATOM 2312 C CA . ASP B 1 66 ? 26.047 0.886 9.102 1 98.62 66 ASP B CA 1
ATOM 2313 C C . ASP B 1 66 ? 25.734 -0.099 7.977 1 98.62 66 ASP B C 1
ATOM 2315 O O . ASP B 1 66 ? 26.641 -0.727 7.426 1 98.62 66 ASP B O 1
ATOM 2319 N N . PHE B 1 67 ? 24.547 -0.244 7.691 1 98.88 67 PHE B N 1
ATOM 2320 C CA . PHE B 1 67 ? 24.141 -1.113 6.594 1 98.88 67 PHE B CA 1
ATOM 2321 C C . PHE B 1 67 ? 24.734 -0.628 5.273 1 98.88 67 PHE B C 1
ATOM 2323 O O . PHE B 1 67 ? 25.297 -1.418 4.512 1 98.88 67 PHE B O 1
ATOM 2330 N N . ILE B 1 68 ? 24.641 0.67 5.051 1 98.88 68 ILE B N 1
ATOM 2331 C CA . ILE B 1 68 ? 25.141 1.262 3.814 1 98.88 68 ILE B CA 1
ATOM 2332 C C . ILE B 1 68 ? 26.656 1.064 3.721 1 98.88 68 ILE B C 1
ATOM 2334 O O . ILE B 1 68 ? 27.172 0.733 2.656 1 98.88 68 ILE B O 1
ATOM 2338 N N . LYS B 1 69 ? 27.297 1.212 4.797 1 98.69 69 LYS B N 1
ATOM 2339 C CA . LYS B 1 69 ? 28.734 1.008 4.824 1 98.69 69 LYS B CA 1
ATOM 2340 C C . LYS B 1 69 ? 29.094 -0.435 4.48 1 98.69 69 LYS B C 1
ATOM 2342 O O . LYS B 1 69 ? 30.125 -0.69 3.848 1 98.69 69 LYS B O 1
ATOM 2347 N N . LYS B 1 70 ? 28.219 -1.277 4.875 1 98.62 70 LYS B N 1
ATOM 2348 C CA . LYS B 1 70 ? 28.453 -2.697 4.633 1 98.62 70 LYS B CA 1
ATOM 2349 C C . LYS B 1 70 ? 28.266 -3.043 3.158 1 98.62 70 LYS B C 1
ATOM 2351 O O . LYS B 1 70 ? 29.109 -3.709 2.557 1 98.62 70 LYS B O 1
ATOM 2356 N N . ILE B 1 71 ? 27.234 -2.553 2.52 1 98.81 71 ILE B N 1
ATOM 2357 C CA . ILE B 1 71 ? 26.906 -3.053 1.188 1 98.81 71 ILE B CA 1
ATOM 2358 C C . ILE B 1 71 ? 27.5 -2.121 0.131 1 98.81 71 ILE B C 1
ATOM 2360 O O . ILE B 1 71 ? 27.609 -2.49 -1.04 1 98.81 71 ILE B O 1
ATOM 2364 N N . GLY B 1 72 ? 27.875 -0.904 0.5 1 98.75 72 GLY B N 1
ATOM 2365 C CA . GLY B 1 72 ? 28.391 0.085 -0.433 1 98.75 72 GLY B CA 1
ATOM 2366 C C . GLY B 1 72 ? 29.547 -0.429 -1.274 1 98.75 72 GLY B C 1
ATOM 2367 O O . GLY B 1 72 ? 29.438 -0.497 -2.5 1 98.75 72 GLY B O 1
ATOM 2368 N N . PRO B 1 73 ? 30.609 -0.831 -0.625 1 98.56 73 PRO B N 1
ATOM 2369 C CA . PRO B 1 73 ? 31.75 -1.332 -1.378 1 98.56 73 PRO B CA 1
ATOM 2370 C C . PRO B 1 73 ? 31.422 -2.57 -2.209 1 98.56 73 PRO B C 1
ATOM 2372 O O . PRO B 1 73 ? 31.984 -2.758 -3.291 1 98.56 73 PRO B O 1
ATOM 2375 N N . ILE B 1 74 ? 30.547 -3.406 -1.746 1 98.62 74 ILE B N 1
ATOM 2376 C CA . ILE B 1 74 ? 30.125 -4.598 -2.482 1 98.62 74 ILE B CA 1
ATOM 2377 C C . ILE B 1 74 ? 29.422 -4.188 -3.775 1 98.62 74 ILE B C 1
ATOM 2379 O O . ILE B 1 74 ? 29.75 -4.688 -4.852 1 98.62 74 ILE B O 1
ATOM 2383 N N . ALA B 1 75 ? 28.516 -3.238 -3.637 1 98.81 75 ALA B N 1
ATOM 2384 C CA . ALA B 1 75 ? 27.781 -2.748 -4.801 1 98.81 75 ALA B CA 1
ATOM 2385 C C . ALA B 1 75 ? 28.734 -2.105 -5.812 1 98.81 75 ALA B C 1
ATOM 2387 O O . ALA B 1 75 ? 28.594 -2.318 -7.02 1 98.81 75 ALA B O 1
ATOM 2388 N N . ARG B 1 76 ? 29.641 -1.333 -5.305 1 98.38 76 ARG B N 1
ATOM 2389 C CA . ARG B 1 76 ? 30.609 -0.684 -6.18 1 98.38 76 ARG B CA 1
ATOM 2390 C C . ARG B 1 76 ? 31.406 -1.714 -6.973 1 98.38 76 ARG B C 1
ATOM 2392 O O . ARG B 1 76 ? 31.594 -1.561 -8.18 1 98.38 76 ARG B O 1
ATOM 2399 N N . GLU B 1 77 ? 31.812 -2.697 -6.34 1 97.88 77 GLU B N 1
ATOM 2400 C CA . GLU B 1 77 ? 32.625 -3.725 -6.992 1 97.88 77 GLU B CA 1
ATOM 2401 C C . GLU B 1 77 ? 31.812 -4.508 -8.008 1 97.88 77 GLU B C 1
ATOM 2403 O O . GLU B 1 77 ? 32.25 -4.707 -9.148 1 97.88 77 GLU B O 1
ATOM 2408 N N . VAL B 1 78 ? 30.641 -4.926 -7.656 1 97.75 78 VAL B N 1
ATOM 2409 C CA . VAL B 1 78 ? 29.812 -5.773 -8.508 1 97.75 78 VAL B CA 1
ATOM 2410 C C . VAL B 1 78 ? 29.328 -4.973 -9.711 1 97.75 78 VAL B C 1
ATOM 2412 O O . VAL B 1 78 ? 29.391 -5.438 -10.852 1 97.75 78 VAL B O 1
ATOM 2415 N N . ASP B 1 79 ? 28.859 -3.736 -9.477 1 97.06 79 ASP B N 1
ATOM 2416 C CA . ASP B 1 79 ? 28.141 -2.969 -10.5 1 97.06 79 ASP B CA 1
ATOM 2417 C C . ASP B 1 79 ? 29.109 -2.455 -11.562 1 97.06 79 ASP B C 1
ATOM 2419 O O . ASP B 1 79 ? 28.688 -2.053 -12.648 1 97.06 79 ASP B O 1
ATOM 2423 N N . LYS B 1 80 ? 30.391 -2.471 -11.266 1 91.5 80 LYS B N 1
ATOM 2424 C CA . LYS B 1 80 ? 31.422 -2.062 -12.219 1 91.5 80 LYS B CA 1
ATOM 2425 C C . LYS B 1 80 ? 31.312 -2.857 -13.516 1 91.5 80 LYS B C 1
ATOM 2427 O O . LYS B 1 80 ? 31.562 -2.322 -14.602 1 91.5 80 LYS B O 1
ATOM 2432 N N . SER B 1 81 ? 30.922 -4.016 -13.312 1 92.62 81 SER B N 1
ATOM 2433 C CA . SER B 1 81 ? 30.891 -4.898 -14.477 1 92.62 81 SER B CA 1
ATOM 2434 C C . SER B 1 81 ? 29.531 -4.84 -15.172 1 92.62 81 SER B C 1
ATOM 2436 O O . SER B 1 81 ? 29.312 -5.496 -16.188 1 92.62 81 SER B O 1
ATOM 2438 N N . TYR B 1 82 ? 28.781 -4 -14.5 1 90.75 82 TYR B N 1
ATOM 2439 C CA . TYR B 1 82 ? 27.422 -3.887 -15.016 1 90.75 82 TYR B CA 1
ATOM 2440 C C . TYR B 1 82 ? 27.047 -2.43 -15.266 1 90.75 82 TYR B C 1
ATOM 2442 O O . TYR B 1 82 ? 27.734 -1.52 -14.781 1 90.75 82 TYR B O 1
ATOM 2450 N N . ASP B 1 83 ? 26.516 -1.967 -16.297 1 90.56 83 ASP B N 1
ATOM 2451 C CA . ASP B 1 83 ? 26.047 -0.611 -16.578 1 90.56 83 ASP B CA 1
ATOM 2452 C C . ASP B 1 83 ? 25.031 -0.148 -15.555 1 90.56 83 ASP B C 1
ATOM 2454 O O . ASP B 1 83 ? 24 0.433 -15.906 1 90.56 83 ASP B O 1
ATOM 2458 N N . LEU B 1 84 ? 25.344 -0.484 -14.203 1 97.69 84 LEU B N 1
ATOM 2459 C CA . LEU B 1 84 ? 24.516 -0.046 -13.094 1 97.69 84 LEU B CA 1
ATOM 2460 C C . LEU B 1 84 ? 25.266 0.921 -12.195 1 97.69 84 LEU B C 1
ATOM 2462 O O . LEU B 1 84 ? 26.469 0.746 -11.953 1 97.69 84 LEU B O 1
ATOM 2466 N N . LEU B 1 85 ? 24.594 1.911 -11.742 1 98.56 85 LEU B N 1
ATOM 2467 C CA . LEU B 1 85 ? 25.188 2.836 -10.789 1 98.56 85 LEU B CA 1
ATOM 2468 C C . LEU B 1 85 ? 25.078 2.303 -9.367 1 98.56 85 LEU B C 1
ATOM 2470 O O . LEU B 1 85 ? 23.969 2.059 -8.883 1 98.56 85 LEU B O 1
ATOM 2474 N N . PRO B 1 86 ? 26.188 2.137 -8.672 1 98.75 86 PRO B N 1
ATOM 2475 C CA . PRO B 1 86 ? 26.156 1.609 -7.305 1 98.75 86 PRO B CA 1
ATOM 2476 C C . PRO B 1 86 ? 25.219 2.387 -6.395 1 98.75 86 PRO B C 1
ATOM 2478 O O . PRO B 1 86 ? 24.578 1.802 -5.512 1 98.75 86 PRO B O 1
ATOM 2481 N N . SER B 1 87 ? 25.094 3.66 -6.625 1 98.94 87 SER B N 1
ATOM 2482 C CA . SER B 1 87 ? 24.172 4.457 -5.82 1 98.94 87 SER B CA 1
ATOM 2483 C C . SER B 1 87 ? 22.75 3.932 -5.934 1 98.94 87 SER B C 1
ATOM 2485 O O . SER B 1 87 ? 22.016 3.879 -4.941 1 98.94 87 SER B O 1
ATOM 2487 N N . ILE B 1 88 ? 22.344 3.541 -7.102 1 98.94 88 ILE B N 1
ATOM 2488 C CA . ILE B 1 88 ? 21 3.004 -7.352 1 98.94 88 ILE B CA 1
ATOM 2489 C C . ILE B 1 88 ? 20.859 1.646 -6.672 1 98.94 88 ILE B C 1
ATOM 2491 O O . ILE B 1 88 ? 19.875 1.402 -5.961 1 98.94 88 ILE B O 1
ATOM 2495 N N . THR B 1 89 ? 21.844 0.813 -6.785 1 98.88 89 THR B N 1
ATOM 2496 C CA . THR B 1 89 ? 21.812 -0.509 -6.168 1 98.88 89 THR B CA 1
ATOM 2497 C C . THR B 1 89 ? 21.719 -0.395 -4.648 1 98.88 89 THR B C 1
ATOM 2499 O O . THR B 1 89 ? 20.906 -1.074 -4.02 1 98.88 89 THR B O 1
ATOM 2502 N N . ILE B 1 90 ? 22.5 0.466 -4.105 1 98.94 90 ILE B N 1
ATOM 2503 C CA . ILE B 1 90 ? 22.5 0.662 -2.658 1 98.94 90 ILE B CA 1
ATOM 2504 C C . ILE B 1 90 ? 21.141 1.188 -2.205 1 98.94 90 ILE B C 1
ATOM 2506 O O . ILE B 1 90 ? 20.562 0.676 -1.246 1 98.94 90 ILE B O 1
ATOM 2510 N N . ALA B 1 91 ? 20.641 2.141 -2.936 1 98.94 91 ALA B N 1
ATOM 2511 C CA . ALA B 1 91 ? 19.344 2.715 -2.576 1 98.94 91 ALA B CA 1
ATOM 2512 C C . ALA B 1 91 ? 18.234 1.667 -2.666 1 98.94 91 ALA B C 1
ATOM 2514 O O . ALA B 1 91 ? 17.375 1.59 -1.786 1 98.94 91 ALA B O 1
ATOM 2515 N N . GLN B 1 92 ? 18.25 0.877 -3.686 1 98.81 92 GLN B N 1
ATOM 2516 C CA . GLN B 1 92 ? 17.266 -0.193 -3.822 1 98.81 92 GLN B CA 1
ATOM 2517 C C . GLN B 1 92 ? 17.375 -1.189 -2.672 1 98.81 92 GLN B C 1
ATOM 2519 O O . GLN B 1 92 ? 16.359 -1.595 -2.098 1 98.81 92 GLN B O 1
ATOM 2524 N N . ALA B 1 93 ? 18.547 -1.545 -2.34 1 98.88 93 ALA B N 1
ATOM 2525 C CA . ALA B 1 93 ? 18.766 -2.484 -1.24 1 98.88 93 ALA B CA 1
ATOM 2526 C C . ALA B 1 93 ? 18.234 -1.915 0.073 1 98.88 93 ALA B C 1
ATOM 2528 O O . ALA B 1 93 ? 17.578 -2.623 0.846 1 98.88 93 ALA B O 1
ATOM 2529 N N . CYS B 1 94 ? 18.562 -0.676 0.301 1 98.88 94 CYS B N 1
ATOM 2530 C CA . CYS B 1 94 ? 18.062 -0.008 1.496 1 98.88 94 CYS B CA 1
ATOM 2531 C C . CYS B 1 94 ? 16.531 -0.047 1.543 1 98.88 94 CYS B C 1
ATOM 2533 O O . CYS B 1 94 ? 15.953 -0.486 2.535 1 98.88 94 CYS B O 1
ATOM 2535 N N . LEU B 1 95 ? 15.977 0.316 0.481 1 98.38 95 LEU B N 1
ATOM 2536 C CA . LEU B 1 95 ? 14.531 0.46 0.409 1 98.38 95 LEU B CA 1
ATOM 2537 C C . LEU B 1 95 ? 13.844 -0.9 0.483 1 98.38 95 LEU B C 1
ATOM 2539 O O . LEU B 1 95 ? 12.898 -1.085 1.258 1 98.38 95 LEU B O 1
ATOM 2543 N N . GLU B 1 96 ? 14.352 -1.886 -0.244 1 97.44 96 GLU B N 1
ATOM 2544 C CA . GLU B 1 96 ? 13.641 -3.146 -0.442 1 97.44 96 GLU B CA 1
ATOM 2545 C C . GLU B 1 96 ? 13.93 -4.125 0.694 1 97.44 96 GLU B C 1
ATOM 2547 O O . GLU B 1 96 ? 13.172 -5.078 0.903 1 97.44 96 GLU B O 1
ATOM 2552 N N . SER B 1 97 ? 14.891 -3.869 1.548 1 98.25 97 SER B N 1
ATOM 2553 C CA . SER B 1 97 ? 15.258 -4.77 2.637 1 98.25 97 SER B CA 1
ATOM 2554 C C . SER B 1 97 ? 15.039 -4.109 3.994 1 98.25 97 SER B C 1
ATOM 2556 O O . SER B 1 97 ? 15.297 -4.719 5.035 1 98.25 97 SER B O 1
ATOM 2558 N N . ASN B 1 98 ? 14.586 -2.898 3.961 1 97.38 98 ASN B N 1
ATOM 2559 C CA . ASN B 1 98 ? 14.523 -2.121 5.195 1 97.38 98 ASN B CA 1
ATOM 2560 C C . ASN B 1 98 ? 15.891 -2.021 5.867 1 97.38 98 ASN B C 1
ATOM 2562 O O . ASN B 1 98 ? 16.031 -2.365 7.043 1 97.38 98 ASN B O 1
ATOM 2566 N N . TYR B 1 99 ? 16.828 -1.643 4.992 1 98.56 99 TYR B N 1
ATOM 2567 C CA . TYR B 1 99 ? 18.203 -1.467 5.441 1 98.56 99 TYR B CA 1
ATOM 2568 C C . TYR B 1 99 ? 18.734 -2.75 6.062 1 98.56 99 TYR B C 1
ATOM 2570 O O . TYR B 1 99 ? 19.391 -2.713 7.113 1 98.56 99 TYR B O 1
ATOM 2578 N N . GLY B 1 100 ? 18.391 -3.84 5.508 1 98.19 100 GLY B N 1
ATOM 2579 C CA . GLY B 1 100 ? 18.938 -5.121 5.918 1 98.19 100 GLY B CA 1
ATOM 2580 C C . GLY B 1 100 ? 18.219 -5.719 7.117 1 98.19 100 GLY B C 1
ATOM 2581 O O . GLY B 1 100 ? 18.625 -6.77 7.621 1 98.19 100 GLY B O 1
ATOM 2582 N N . GLN B 1 101 ? 17.125 -5.188 7.5 1 97.25 101 GLN B N 1
ATOM 2583 C CA . GLN B 1 101 ? 16.484 -5.633 8.734 1 97.25 101 GLN B CA 1
ATOM 2584 C C . GLN B 1 101 ? 15.383 -6.648 8.453 1 97.25 101 GLN B C 1
ATOM 2586 O O . GLN B 1 101 ? 14.891 -7.312 9.367 1 97.25 101 GLN B O 1
ATOM 2591 N N . SER B 1 102 ? 15.008 -6.777 7.207 1 96.75 102 SER B N 1
ATOM 2592 C CA . SER B 1 102 ? 13.953 -7.734 6.891 1 96.75 102 SER B CA 1
ATOM 2593 C C . SER B 1 102 ? 14.391 -9.164 7.18 1 96.75 102 SER B C 1
ATOM 2595 O O . SER B 1 102 ? 15.586 -9.477 7.109 1 96.75 102 SER B O 1
ATOM 2597 N N . ASP B 1 103 ? 13.43 -10.039 7.445 1 95.94 103 ASP B N 1
ATOM 2598 C CA . ASP B 1 103 ? 13.727 -11.453 7.645 1 95.94 103 ASP B CA 1
ATOM 2599 C C . ASP B 1 103 ? 14.422 -12.047 6.422 1 95.94 103 ASP B C 1
ATOM 2601 O O . ASP B 1 103 ? 15.359 -12.844 6.555 1 95.94 103 ASP B O 1
ATOM 2605 N N . LEU B 1 104 ? 14.023 -11.664 5.277 1 97.19 104 LEU B N 1
ATOM 2606 C CA . LEU B 1 104 ? 14.617 -12.164 4.039 1 97.19 104 LEU B CA 1
ATOM 2607 C C . LEU B 1 104 ? 16.109 -11.82 3.975 1 97.19 104 LEU B C 1
ATOM 2609 O O . LEU B 1 104 ? 16.922 -12.656 3.566 1 97.19 104 LEU B O 1
ATOM 2613 N N . SER B 1 105 ? 16.359 -10.617 4.387 1 98.06 105 SER B N 1
ATOM 2614 C CA . SER B 1 105 ? 17.766 -10.18 4.355 1 98.06 105 SER B CA 1
ATOM 2615 C C . SER B 1 105 ? 18.562 -10.852 5.465 1 98.06 105 SER B C 1
ATOM 2617 O O . SER B 1 105 ? 19.656 -11.375 5.215 1 98.06 105 SER B O 1
ATOM 2619 N N . GLN B 1 106 ? 17.984 -10.906 6.648 1 97.94 106 GLN B N 1
ATOM 2620 C CA . GLN B 1 106 ? 18.719 -11.383 7.82 1 97.94 106 GLN B CA 1
ATOM 2621 C C . GLN B 1 106 ? 18.922 -12.898 7.762 1 97.94 106 GLN B C 1
ATOM 2623 O O . GLN B 1 106 ? 20 -13.398 8.102 1 97.94 106 GLN B O 1
ATOM 2628 N N . LYS B 1 107 ? 17.953 -13.594 7.289 1 97.81 107 LYS B N 1
ATOM 2629 C CA . LYS B 1 107 ? 17.984 -15.055 7.363 1 97.81 107 LYS B CA 1
ATOM 2630 C C . LYS B 1 107 ? 18.547 -15.656 6.074 1 97.81 107 LYS B C 1
ATOM 2632 O O . LYS B 1 107 ? 19.188 -16.703 6.105 1 97.81 107 LYS B O 1
ATOM 2637 N N . TYR B 1 108 ? 18.344 -14.93 4.945 1 98.31 108 TYR B N 1
ATOM 2638 C CA . TYR B 1 108 ? 18.609 -15.617 3.688 1 98.31 108 TYR B CA 1
ATOM 2639 C C . TYR B 1 108 ? 19.422 -14.742 2.744 1 98.31 108 TYR B C 1
ATOM 2641 O O . TYR B 1 108 ? 19.594 -15.07 1.569 1 98.31 108 TYR B O 1
ATOM 2649 N N . ASN B 1 109 ? 19.828 -13.609 3.162 1 98.81 109 ASN B N 1
ATOM 2650 C CA . ASN B 1 109 ? 20.641 -12.68 2.4 1 98.81 109 ASN B CA 1
ATOM 2651 C C . ASN B 1 109 ? 19.922 -12.195 1.145 1 98.81 109 ASN B C 1
ATOM 2653 O O . ASN B 1 109 ? 20.562 -11.82 0.162 1 98.81 109 ASN B O 1
ATOM 2657 N N . ASN B 1 110 ? 18.656 -12.281 1.131 1 98.69 110 ASN B N 1
ATOM 2658 C CA . ASN B 1 110 ? 17.844 -11.805 0.018 1 98.69 110 ASN B CA 1
ATOM 2659 C C . ASN B 1 110 ? 17.422 -10.352 0.201 1 98.69 110 ASN B C 1
ATOM 2661 O O . ASN B 1 110 ? 16.438 -10.055 0.864 1 98.69 110 ASN B O 1
ATOM 2665 N N . LEU B 1 111 ? 18.156 -9.477 -0.458 1 98.75 111 LEU B N 1
ATOM 2666 C CA . LEU B 1 111 ? 18.016 -8.039 -0.217 1 98.75 111 LEU B CA 1
ATOM 2667 C C . LEU B 1 111 ? 16.875 -7.461 -1.036 1 98.75 111 LEU B C 1
ATOM 2669 O O . LEU B 1 111 ? 16.328 -6.414 -0.689 1 98.75 111 LEU B O 1
ATOM 2673 N N . PHE B 1 112 ? 16.469 -8.125 -2.105 1 98.31 112 PHE B N 1
ATOM 2674 C CA . PHE B 1 112 ? 15.625 -7.469 -3.096 1 98.31 112 PHE B CA 1
ATOM 2675 C C . PHE B 1 112 ? 14.289 -8.188 -3.229 1 98.31 112 PHE B C 1
ATOM 2677 O O . PHE B 1 112 ? 13.5 -7.875 -4.121 1 98.31 112 PHE B O 1
ATOM 2684 N N . GLY B 1 113 ? 14.109 -9.195 -2.424 1 96.31 113 GLY B N 1
ATOM 2685 C CA . GLY B 1 113 ? 12.836 -9.898 -2.422 1 96.31 113 GLY B CA 1
ATOM 2686 C C . GLY B 1 113 ? 12.641 -10.781 -3.637 1 96.31 113 GLY B C 1
ATOM 2687 O O . GLY B 1 113 ? 11.539 -10.867 -4.184 1 96.31 113 GLY B O 1
ATOM 2688 N N . VAL B 1 114 ? 13.672 -11.43 -4.008 1 96.62 114 VAL B N 1
ATOM 2689 C CA . VAL B 1 114 ? 13.625 -12.281 -5.191 1 96.62 114 VAL B CA 1
ATOM 2690 C C . VAL B 1 114 ? 12.938 -13.602 -4.848 1 96.62 114 VAL B C 1
ATOM 2692 O O . VAL B 1 114 ? 13.375 -14.32 -3.941 1 96.62 114 VAL B O 1
ATOM 2695 N N . LYS B 1 115 ? 11.891 -13.914 -5.578 1 93.69 115 LYS B N 1
ATOM 2696 C CA . LYS B 1 115 ? 11.203 -15.188 -5.387 1 93.69 115 LYS B CA 1
ATOM 2697 C C . LYS B 1 115 ? 11.953 -16.328 -6.074 1 93.69 115 LYS B C 1
ATOM 2699 O O . LYS B 1 115 ? 12.75 -16.094 -6.98 1 93.69 115 LYS B O 1
ATOM 2704 N N . GLY B 1 116 ? 11.703 -17.469 -5.523 1 96 116 GLY B N 1
ATOM 2705 C CA . GLY B 1 116 ? 12.281 -18.688 -6.078 1 96 116 GLY B CA 1
ATOM 2706 C C . GLY B 1 116 ? 11.281 -19.812 -6.203 1 96 116 GLY B C 1
ATOM 2707 O O . GLY B 1 116 ? 10.172 -19.734 -5.676 1 96 116 GLY B O 1
ATOM 2708 N N . SER B 1 117 ? 11.719 -20.844 -6.992 1 94.38 117 SER B N 1
ATOM 2709 C CA . SER B 1 117 ? 10.828 -21.984 -7.176 1 94.38 117 SER B CA 1
ATOM 2710 C C . SER B 1 117 ? 11.516 -23.281 -6.77 1 94.38 117 SER B C 1
ATOM 2712 O O . SER B 1 117 ? 10.844 -24.266 -6.438 1 94.38 117 SER B O 1
ATOM 2714 N N . ASN B 1 118 ? 12.797 -23.281 -6.766 1 96.5 118 ASN B N 1
ATOM 2715 C CA . ASN B 1 118 ? 13.555 -24.469 -6.391 1 96.5 118 ASN B CA 1
ATOM 2716 C C . ASN B 1 118 ? 13.641 -24.625 -4.875 1 96.5 118 ASN B C 1
ATOM 2718 O O . ASN B 1 118 ? 14.203 -23.766 -4.188 1 96.5 118 ASN B O 1
ATOM 2722 N N . PRO B 1 119 ? 13.062 -25.688 -4.375 1 96.69 119 PRO B N 1
ATOM 2723 C CA . PRO B 1 119 ? 13.055 -25.875 -2.922 1 96.69 119 PRO B CA 1
ATOM 2724 C C . PRO B 1 119 ? 14.453 -26 -2.334 1 96.69 119 PRO B C 1
ATOM 2726 O O . PRO B 1 119 ? 14.656 -25.75 -1.144 1 96.69 119 PRO B O 1
ATOM 2729 N N . ASN B 1 120 ? 15.43 -26.344 -3.125 1 97.5 120 ASN B N 1
ATOM 2730 C CA . ASN B 1 120 ? 16.797 -26.516 -2.635 1 97.5 120 ASN B CA 1
ATOM 2731 C C . ASN B 1 120 ? 17.531 -25.172 -2.516 1 97.5 120 ASN B C 1
ATOM 2733 O O . ASN B 1 120 ? 18.547 -25.078 -1.837 1 97.5 120 ASN B O 1
ATOM 2737 N N . THR B 1 121 ? 17.016 -24.188 -3.166 1 98.12 121 THR B N 1
ATOM 2738 C CA . THR B 1 121 ? 17.719 -22.922 -3.166 1 98.12 121 THR B CA 1
ATOM 2739 C C . THR B 1 121 ? 16.812 -21.781 -2.719 1 98.12 121 THR B C 1
ATOM 2741 O O . THR B 1 121 ? 17.094 -20.609 -2.959 1 98.12 121 THR B O 1
ATOM 2744 N N . SER B 1 122 ? 15.672 -22.203 -2.184 1 98.56 122 SER B N 1
ATOM 2745 C CA . SER B 1 122 ? 14.711 -21.219 -1.716 1 98.56 122 SER B CA 1
ATOM 2746 C C . SER B 1 122 ? 14.031 -21.672 -0.43 1 98.56 122 SER B C 1
ATOM 2748 O O . SER B 1 122 ? 14.109 -22.844 -0.062 1 98.56 122 SER B O 1
ATOM 2750 N N . ALA B 1 123 ? 13.5 -20.656 0.286 1 97.94 123 ALA B N 1
ATOM 2751 C CA . ALA B 1 123 ? 12.781 -20.922 1.532 1 97.94 123 ALA B CA 1
ATOM 2752 C C . ALA B 1 123 ? 11.398 -20.281 1.518 1 97.94 123 ALA B C 1
ATOM 2754 O O . ALA B 1 123 ? 11.211 -19.203 0.942 1 97.94 123 ALA B O 1
ATOM 2755 N N . VAL B 1 124 ? 10.516 -21 2.191 1 96.88 124 VAL B N 1
ATOM 2756 C CA . VAL B 1 124 ? 9.156 -20.469 2.287 1 96.88 124 VAL B CA 1
ATOM 2757 C C . VAL B 1 124 ? 9.102 -19.391 3.369 1 96.88 124 VAL B C 1
ATOM 2759 O O . VAL B 1 124 ? 9.516 -19.625 4.508 1 96.88 124 VAL B O 1
ATOM 2762 N N . MET B 1 125 ? 8.68 -18.219 2.971 1 95.69 125 MET B N 1
ATOM 2763 C CA . MET B 1 125 ? 8.516 -17.109 3.906 1 95.69 125 MET B CA 1
ATOM 2764 C C . MET B 1 125 ? 7.148 -16.453 3.742 1 95.69 125 MET B C 1
ATOM 2766 O O . MET B 1 125 ? 6.516 -16.578 2.693 1 95.69 125 MET B O 1
ATOM 2770 N N . THR B 1 126 ? 6.734 -15.844 4.852 1 92 126 THR B N 1
ATOM 2771 C CA . THR B 1 126 ? 5.492 -15.078 4.828 1 92 126 THR B CA 1
ATOM 2772 C C . THR B 1 126 ? 5.785 -13.578 4.711 1 92 126 THR B C 1
ATOM 2774 O O . THR B 1 126 ? 6.59 -13.039 5.469 1 92 126 THR B O 1
ATOM 2777 N N . THR B 1 127 ? 5.207 -12.93 3.672 1 91 127 THR B N 1
ATOM 2778 C CA . THR B 1 127 ? 5.352 -11.492 3.498 1 91 127 THR B CA 1
ATOM 2779 C C . THR B 1 127 ? 3.986 -10.812 3.441 1 91 127 THR B C 1
ATOM 2781 O O . THR B 1 127 ? 2.959 -11.484 3.312 1 91 127 THR B O 1
ATOM 2784 N N . LYS B 1 128 ? 4.043 -9.461 3.615 1 92.31 128 LYS B N 1
ATOM 2785 C CA . LYS B 1 128 ? 2.814 -8.68 3.488 1 92.31 128 LYS B CA 1
ATOM 2786 C C . LYS B 1 128 ? 2.773 -7.93 2.162 1 92.31 128 LYS B C 1
ATOM 2788 O O . LYS B 1 128 ? 3.781 -7.371 1.729 1 92.31 128 LYS B O 1
ATOM 2793 N N . GLU B 1 129 ? 1.618 -7.969 1.474 1 93.06 129 GLU B N 1
ATOM 2794 C CA . GLU B 1 129 ? 1.382 -7.262 0.218 1 93.06 129 GLU B CA 1
ATOM 2795 C C . GLU B 1 129 ? 0.046 -6.523 0.242 1 93.06 129 GLU B C 1
ATOM 2797 O O . GLU B 1 129 ? -0.885 -6.941 0.934 1 93.06 129 GLU B O 1
ATOM 2802 N N . TYR B 1 130 ? 0.034 -5.418 -0.358 1 94.94 130 TYR B N 1
ATOM 2803 C CA . TYR B 1 130 ? -1.197 -4.648 -0.474 1 94.94 130 TYR B CA 1
ATOM 2804 C C . TYR B 1 130 ? -1.838 -4.844 -1.843 1 94.94 130 TYR B C 1
ATOM 2806 O O . TYR B 1 130 ? -1.229 -4.539 -2.871 1 94.94 130 TYR B O 1
ATOM 2814 N N . VAL B 1 131 ? -3.025 -5.402 -1.872 1 92.56 131 VAL B N 1
ATOM 2815 C CA . VAL B 1 131 ? -3.742 -5.719 -3.104 1 92.56 131 VAL B CA 1
ATOM 2816 C C . VAL B 1 131 ? -5.23 -5.426 -2.926 1 92.56 131 VAL B C 1
ATOM 2818 O O . VAL B 1 131 ? -5.816 -5.762 -1.894 1 92.56 131 VAL B O 1
ATOM 2821 N N . LYS B 1 132 ? -5.785 -4.715 -3.865 1 90.69 132 LYS B N 1
ATOM 2822 C CA . LYS B 1 132 ? -7.219 -4.449 -3.875 1 90.69 132 LYS B CA 1
ATOM 2823 C C . LYS B 1 132 ? -7.66 -3.768 -2.582 1 90.69 132 LYS B C 1
ATOM 2825 O O . LYS B 1 132 ? -8.625 -4.195 -1.947 1 90.69 132 LYS B O 1
ATOM 2830 N N . ASN B 1 133 ? -6.91 -2.916 -2.104 1 92.69 133 ASN B N 1
ATOM 2831 C CA . ASN B 1 133 ? -7.188 -1.975 -1.022 1 92.69 133 ASN B CA 1
ATOM 2832 C C . ASN B 1 133 ? -7.145 -2.658 0.341 1 92.69 133 ASN B C 1
ATOM 2834 O O . ASN B 1 133 ? -7.793 -2.205 1.286 1 92.69 133 ASN B O 1
ATOM 2838 N N . LYS B 1 134 ? -6.422 -3.721 0.351 1 93.75 134 LYS B N 1
ATOM 2839 C CA . LYS B 1 134 ? -6.207 -4.352 1.651 1 93.75 134 LYS B CA 1
ATOM 2840 C C . LYS B 1 134 ? -4.828 -5 1.729 1 93.75 134 LYS B C 1
ATOM 2842 O O . LYS B 1 134 ? -4.293 -5.457 0.715 1 93.75 134 LYS B O 1
ATOM 2847 N N . TRP B 1 135 ? -4.277 -5.07 2.918 1 95.56 135 TRP B N 1
ATOM 2848 C CA . TRP B 1 135 ? -3.061 -5.828 3.184 1 95.56 135 TRP B CA 1
ATOM 2849 C C . TRP B 1 135 ? -3.373 -7.309 3.377 1 95.56 135 TRP B C 1
ATOM 2851 O O . TRP B 1 135 ? -4.344 -7.664 4.047 1 95.56 135 TRP B O 1
ATOM 2861 N N . VAL B 1 136 ? -2.574 -8.125 2.732 1 93.69 136 VAL B N 1
ATOM 2862 C CA . VAL B 1 136 ? -2.721 -9.57 2.893 1 93.69 136 VAL B CA 1
ATOM 2863 C C . VAL B 1 136 ? -1.354 -10.203 3.139 1 93.69 136 VAL B C 1
ATOM 2865 O O . VAL B 1 136 ? -0.333 -9.695 2.674 1 93.69 136 VAL B O 1
ATOM 2868 N N . THR B 1 137 ? -1.395 -11.289 3.859 1 92.12 137 THR B N 1
ATOM 2869 C CA . THR B 1 137 ? -0.191 -12.086 4.059 1 92.12 137 THR B CA 1
ATOM 2870 C C . THR B 1 137 ? -0.026 -13.109 2.938 1 92.12 137 THR B C 1
ATOM 2872 O O . THR B 1 137 ? -0.972 -13.82 2.592 1 92.12 137 THR B O 1
ATOM 2875 N N . VAL B 1 138 ? 1.129 -13.188 2.4 1 88.31 138 VAL B N 1
ATOM 2876 C CA . VAL B 1 138 ? 1.403 -14.109 1.297 1 88.31 138 VAL B CA 1
ATOM 2877 C C . VAL B 1 138 ? 2.543 -15.047 1.679 1 88.31 138 VAL B C 1
ATOM 2879 O O . VAL B 1 138 ? 3.598 -14.602 2.137 1 88.31 138 VAL B O 1
ATOM 2882 N N . LYS B 1 139 ? 2.266 -16.312 1.516 1 91.38 139 LYS B N 1
ATOM 2883 C CA . LYS B 1 139 ? 3.309 -17.312 1.674 1 91.38 139 LYS B CA 1
ATOM 2884 C C . LYS B 1 139 ? 3.916 -17.688 0.326 1 91.38 139 LYS B C 1
ATOM 2886 O O . LYS B 1 139 ? 3.201 -18.109 -0.587 1 91.38 139 LYS B O 1
ATOM 2891 N N . ALA B 1 140 ? 5.168 -17.5 0.212 1 93.5 140 ALA B N 1
ATOM 2892 C CA . ALA B 1 140 ? 5.848 -17.797 -1.047 1 93.5 140 ALA B CA 1
ATOM 2893 C C . ALA B 1 140 ? 7.289 -18.234 -0.803 1 93.5 140 ALA B C 1
ATOM 2895 O O . ALA B 1 140 ? 7.801 -18.109 0.313 1 93.5 140 ALA B O 1
ATOM 2896 N N . ARG B 1 141 ? 7.883 -18.781 -1.887 1 96.5 141 ARG B N 1
ATOM 2897 C CA . ARG B 1 141 ? 9.297 -19.141 -1.812 1 96.5 141 ARG B CA 1
ATOM 2898 C C . ARG B 1 141 ? 10.18 -18 -2.281 1 96.5 141 ARG B C 1
ATOM 2900 O O . ARG B 1 141 ? 9.906 -17.375 -3.312 1 96.5 141 ARG B O 1
ATOM 2907 N N . PHE B 1 142 ? 11.227 -17.859 -1.514 1 97.94 142 PHE B N 1
ATOM 2908 C CA . PHE B 1 142 ? 12.18 -16.812 -1.826 1 97.94 142 PHE B CA 1
ATOM 2909 C C . PHE B 1 142 ? 13.594 -17.359 -1.906 1 97.94 142 PHE B C 1
ATOM 2911 O O . PHE B 1 142 ? 13.969 -18.25 -1.127 1 97.94 142 PHE B O 1
ATOM 2918 N N . GLN B 1 143 ? 14.297 -16.812 -2.791 1 98.5 143 GLN B N 1
ATOM 2919 C CA . GLN B 1 143 ? 15.656 -17.266 -3.039 1 98.5 143 GLN B CA 1
ATOM 2920 C C . GLN B 1 143 ? 16.531 -17.094 -1.801 1 98.5 143 GLN B C 1
ATOM 2922 O O . GLN B 1 143 ? 16.438 -16.078 -1.103 1 98.5 143 GLN B O 1
ATOM 2927 N N . ILE B 1 144 ? 17.312 -18.062 -1.601 1 98.56 144 ILE B N 1
ATOM 2928 C CA . ILE B 1 144 ? 18.359 -18 -0.586 1 98.56 144 ILE B CA 1
ATOM 2929 C C . ILE B 1 144 ? 19.688 -17.625 -1.24 1 98.56 144 ILE B C 1
ATOM 2931 O O . ILE B 1 144 ? 20.062 -18.188 -2.277 1 98.56 144 ILE B O 1
ATOM 2935 N N . TYR B 1 145 ? 20.391 -16.703 -0.674 1 98.75 145 TYR B N 1
ATOM 2936 C CA . TYR B 1 145 ? 21.719 -16.359 -1.158 1 98.75 145 TYR B CA 1
ATOM 2937 C C . TYR B 1 145 ? 22.781 -16.641 -0.1 1 98.75 145 TYR B C 1
ATOM 2939 O O . TYR B 1 145 ? 22.516 -16.531 1.099 1 98.75 145 TYR B O 1
ATOM 2947 N N . ASP B 1 146 ? 23.984 -16.922 -0.544 1 98.25 146 ASP B N 1
ATOM 2948 C CA . ASP B 1 146 ? 25.078 -17.234 0.37 1 98.25 146 ASP B CA 1
ATOM 2949 C C . ASP B 1 146 ? 25.562 -15.969 1.084 1 98.25 146 ASP B C 1
ATOM 2951 O O . ASP B 1 146 ? 26.141 -16.047 2.172 1 98.25 146 ASP B O 1
ATOM 2955 N N . SER B 1 147 ? 25.328 -14.852 0.391 1 98.69 147 SER B N 1
ATOM 2956 C CA . SER B 1 147 ? 25.812 -13.586 0.915 1 98.69 147 SER B CA 1
ATOM 2957 C C . SER B 1 147 ? 25.078 -12.398 0.294 1 98.69 147 SER B C 1
ATOM 2959 O O . SER B 1 147 ? 24.359 -12.562 -0.686 1 98.69 147 SER B O 1
ATOM 2961 N N . TYR B 1 148 ? 25.281 -11.266 0.89 1 98.75 148 TYR B N 1
ATOM 2962 C CA . TYR B 1 148 ? 24.75 -10.047 0.29 1 98.75 148 TYR B CA 1
ATOM 2963 C C . TYR B 1 148 ? 25.359 -9.82 -1.094 1 98.75 148 TYR B C 1
ATOM 2965 O O . TYR B 1 148 ? 24.672 -9.359 -2.008 1 98.75 148 TYR B O 1
ATOM 2973 N N . GLU B 1 149 ? 26.578 -10.18 -1.214 1 98.75 149 GLU B N 1
ATOM 2974 C CA . GLU B 1 149 ? 27.219 -10.039 -2.514 1 98.75 149 GLU B CA 1
ATOM 2975 C C . GLU B 1 149 ? 26.516 -10.883 -3.572 1 98.75 149 GLU B C 1
ATOM 2977 O O . GLU B 1 149 ? 26.281 -10.414 -4.688 1 98.75 149 GLU B O 1
ATOM 2982 N N . ALA B 1 150 ? 26.219 -12.109 -3.189 1 98.81 150 ALA B N 1
ATOM 2983 C CA . ALA B 1 150 ? 25.516 -12.984 -4.121 1 98.81 150 ALA B CA 1
ATOM 2984 C C . ALA B 1 150 ? 24.172 -12.383 -4.512 1 98.81 150 ALA B C 1
ATOM 2986 O O . ALA B 1 150 ? 23.766 -12.453 -5.676 1 98.81 150 ALA B O 1
ATOM 2987 N N . SER B 1 151 ? 23.484 -11.789 -3.576 1 98.88 151 SER B N 1
ATOM 2988 C CA . SER B 1 151 ? 22.203 -11.133 -3.818 1 98.88 151 SER B CA 1
ATOM 2989 C C . SER B 1 151 ? 22.359 -9.945 -4.758 1 98.88 151 SER B C 1
ATOM 2991 O O . SER B 1 151 ? 21.594 -9.797 -5.715 1 98.88 151 SER B O 1
ATOM 2993 N N . ILE B 1 152 ? 23.344 -9.148 -4.543 1 98.88 152 ILE B N 1
ATOM 2994 C CA . ILE B 1 152 ? 23.594 -7.957 -5.355 1 98.88 152 ILE B CA 1
ATOM 2995 C C . ILE B 1 152 ? 24 -8.375 -6.766 1 98.88 152 ILE B C 1
ATOM 2997 O O . ILE B 1 152 ? 23.578 -7.766 -7.75 1 98.88 152 ILE B O 1
ATOM 3001 N N . ARG B 1 153 ? 24.781 -9.43 -6.895 1 98.56 153 ARG B N 1
ATOM 3002 C CA . ARG B 1 153 ? 25.172 -9.93 -8.211 1 98.56 153 ARG B CA 1
ATOM 3003 C C . ARG B 1 153 ? 23.969 -10.445 -8.992 1 98.56 153 ARG B C 1
ATOM 3005 O O . ARG B 1 153 ? 23.844 -10.195 -10.188 1 98.56 153 ARG B O 1
ATOM 3012 N N . ALA B 1 154 ? 23.156 -11.188 -8.328 1 98.19 154 ALA B N 1
ATOM 3013 C CA . ALA B 1 154 ? 21.938 -11.664 -8.977 1 98.19 154 ALA B CA 1
ATOM 3014 C C . ALA B 1 154 ? 21.078 -10.492 -9.453 1 98.19 154 ALA B C 1
ATOM 3016 O O . ALA B 1 154 ? 20.484 -10.555 -10.531 1 98.19 154 ALA B O 1
ATOM 3017 N N . HIS B 1 155 ? 21.031 -9.484 -8.688 1 98.19 155 HIS B N 1
ATOM 3018 C CA . HIS B 1 155 ? 20.312 -8.266 -9.023 1 98.19 155 HIS B CA 1
ATOM 3019 C C . HIS B 1 155 ? 20.875 -7.605 -10.273 1 98.19 155 HIS B C 1
ATOM 3021 O O . HIS B 1 155 ? 20.125 -7.211 -11.172 1 98.19 155 HIS B O 1
ATOM 3027 N N . ALA B 1 156 ? 22.109 -7.492 -10.289 1 98.19 156 ALA B N 1
ATOM 3028 C CA . ALA B 1 156 ? 22.781 -6.93 -11.461 1 98.19 156 ALA B CA 1
ATOM 3029 C C . ALA B 1 156 ? 22.484 -7.754 -12.711 1 98.19 156 ALA B C 1
ATOM 3031 O O . ALA B 1 156 ? 22.219 -7.199 -13.781 1 98.19 156 ALA B O 1
ATOM 3032 N N . ARG B 1 157 ? 22.484 -9.031 -12.586 1 97.44 157 ARG B N 1
ATOM 3033 C CA . ARG B 1 157 ? 22.234 -9.922 -13.719 1 97.44 157 ARG B CA 1
ATOM 3034 C C . ARG B 1 157 ? 20.812 -9.758 -14.242 1 97.44 157 ARG B C 1
ATOM 3036 O O . ARG B 1 157 ? 20.562 -9.875 -15.445 1 97.44 157 ARG B O 1
ATOM 3043 N N . LEU B 1 158 ? 19.938 -9.539 -13.32 1 97.12 158 LEU B N 1
ATOM 3044 C CA . LEU B 1 158 ? 18.562 -9.297 -13.75 1 97.12 158 LEU B CA 1
ATOM 3045 C C . LEU B 1 158 ? 18.484 -8.141 -14.734 1 97.12 158 LEU B C 1
ATOM 3047 O O . LEU B 1 158 ? 17.828 -8.242 -15.773 1 97.12 158 LEU B O 1
ATOM 3051 N N . PHE B 1 159 ? 19.172 -7.051 -14.398 1 97.88 159 PHE B N 1
ATOM 3052 C CA . PHE B 1 159 ? 19.125 -5.871 -15.258 1 97.88 159 PHE B CA 1
ATOM 3053 C C . PHE B 1 159 ? 19.828 -6.129 -16.578 1 97.88 159 PHE B C 1
ATOM 3055 O O . PHE B 1 159 ? 19.375 -5.668 -17.625 1 97.88 159 PHE B O 1
ATOM 3062 N N . GLN B 1 160 ? 20.844 -6.879 -16.5 1 96.44 160 GLN B N 1
ATOM 3063 C CA . GLN B 1 160 ? 21.609 -7.172 -17.703 1 96.44 160 GLN B CA 1
ATOM 3064 C C . GLN B 1 160 ? 20.844 -8.109 -18.625 1 96.44 160 GLN B C 1
ATOM 3066 O O . GLN B 1 160 ? 20.859 -7.938 -19.844 1 96.44 160 GLN B O 1
ATOM 3071 N N . ASN B 1 161 ? 20.156 -9.078 -18.031 1 96.44 161 ASN B N 1
ATOM 3072 C CA . ASN B 1 161 ? 19.562 -10.148 -18.828 1 96.44 161 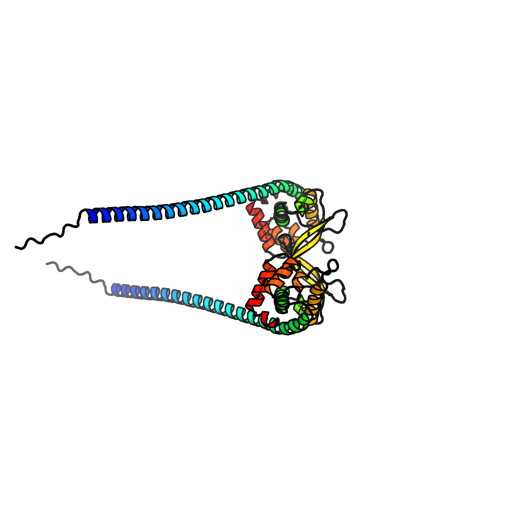ASN B CA 1
ATOM 3073 C C . ASN B 1 161 ? 18.094 -9.891 -19.109 1 96.44 161 ASN B C 1
ATOM 3075 O O . ASN B 1 161 ? 17.516 -10.492 -20.016 1 96.44 161 ASN B O 1
ATOM 3079 N N . GLY B 1 162 ? 17.531 -9.016 -18.344 1 96 162 GLY B N 1
ATOM 3080 C CA . GLY B 1 162 ? 16.109 -8.82 -18.469 1 96 162 GLY B CA 1
ATOM 3081 C C . GLY B 1 162 ? 15.297 -10.008 -17.984 1 96 162 GLY B C 1
ATOM 3082 O O . GLY B 1 162 ? 15.672 -10.664 -17.016 1 96 162 GLY B O 1
ATOM 3083 N N . THR B 1 163 ? 14.125 -10.148 -18.562 1 92.19 163 THR B N 1
ATOM 3084 C CA . THR B 1 163 ? 13.25 -11.25 -18.188 1 92.19 163 THR B CA 1
ATOM 3085 C C . THR B 1 163 ? 13.281 -12.344 -19.266 1 92.19 163 THR B C 1
ATOM 3087 O O . THR B 1 163 ? 13.922 -12.188 -20.297 1 92.19 163 THR B O 1
ATOM 3090 N N . THR B 1 164 ? 12.656 -13.406 -18.953 1 88.31 164 THR B N 1
ATOM 3091 C CA . THR B 1 164 ? 12.625 -14.523 -19.891 1 88.31 164 THR B CA 1
ATOM 3092 C C . THR B 1 164 ? 11.891 -14.141 -21.172 1 88.31 164 THR B C 1
ATOM 3094 O O . THR B 1 164 ? 12.188 -14.664 -22.25 1 88.31 164 THR B O 1
ATOM 3097 N N . TRP B 1 165 ? 11.031 -13.148 -21.094 1 89.56 165 TRP B N 1
ATOM 3098 C CA . TRP B 1 165 ? 10.203 -12.812 -22.234 1 89.56 165 TRP B CA 1
ATOM 3099 C C . TRP B 1 165 ? 10.711 -11.539 -22.922 1 89.56 165 TRP B C 1
ATOM 3101 O O . TRP B 1 165 ? 10.312 -11.234 -24.047 1 89.56 165 TRP B O 1
ATOM 3111 N N . ASN B 1 166 ? 11.562 -10.82 -22.219 1 95.31 166 ASN B N 1
ATOM 3112 C CA . ASN B 1 166 ? 12.125 -9.594 -22.766 1 95.31 166 ASN B CA 1
ATOM 3113 C C . ASN B 1 166 ? 13.555 -9.367 -22.281 1 95.31 166 ASN B C 1
ATOM 3115 O O . ASN B 1 166 ? 13.773 -8.734 -21.234 1 95.31 166 ASN B O 1
ATOM 3119 N N . HIS B 1 167 ? 14.461 -9.742 -23.016 1 95.5 167 HIS B N 1
ATOM 3120 C CA . HIS B 1 167 ? 15.867 -9.688 -22.641 1 95.5 167 HIS B CA 1
ATOM 3121 C C . HIS B 1 167 ? 16.359 -8.242 -22.547 1 95.5 167 HIS B C 1
ATOM 3123 O O . HIS B 1 167 ? 17.328 -7.961 -21.828 1 95.5 167 HIS B O 1
ATOM 3129 N N . ASP B 1 168 ? 15.648 -7.363 -23.219 1 97 168 ASP B N 1
ATOM 3130 C CA . ASP B 1 168 ? 16.062 -5.961 -23.234 1 97 168 ASP B CA 1
ATOM 3131 C C . ASP B 1 168 ? 15.164 -5.125 -22.312 1 97 168 ASP B C 1
ATOM 3133 O O . ASP B 1 168 ? 15.047 -3.912 -22.5 1 97 168 ASP B O 1
ATOM 3137 N N . GLN B 1 169 ? 14.602 -5.781 -21.406 1 96.75 169 GLN B N 1
ATOM 3138 C CA . GLN B 1 169 ? 13.594 -5.152 -20.547 1 96.75 169 GLN B CA 1
ATOM 3139 C C . GLN B 1 169 ? 14.148 -3.891 -19.891 1 96.75 169 GLN B C 1
ATOM 3141 O O . GLN B 1 169 ? 13.445 -2.889 -19.766 1 96.75 169 GLN B O 1
ATOM 3146 N N . TYR B 1 170 ? 15.406 -3.922 -19.547 1 98.31 170 TYR B N 1
ATOM 3147 C CA . TYR B 1 170 ? 15.945 -2.832 -18.734 1 98.31 170 TYR B CA 1
ATOM 3148 C C . TYR B 1 170 ? 16.984 -2.039 -19.531 1 98.31 170 TYR B C 1
ATOM 3150 O O . TYR B 1 170 ? 18 -1.606 -18.969 1 98.31 170 TYR B O 1
ATOM 3158 N N . LYS B 1 171 ? 16.719 -1.864 -20.75 1 97.94 171 LYS B N 1
ATOM 3159 C CA . LYS B 1 171 ? 17.672 -1.203 -21.641 1 97.94 171 LYS B CA 1
ATOM 3160 C C . LYS B 1 171 ? 17.859 0.257 -21.234 1 97.94 171 LYS B C 1
ATOM 3162 O O . LYS B 1 171 ? 18.969 0.787 -21.328 1 97.94 171 LYS B O 1
ATOM 3167 N N . HIS B 1 172 ? 16.844 0.968 -20.797 1 98.56 172 HIS B N 1
ATOM 3168 C CA . HIS B 1 172 ? 16.984 2.373 -20.438 1 98.56 172 HIS B CA 1
ATOM 3169 C C . HIS B 1 172 ? 17.75 2.523 -19.125 1 98.56 172 HIS B C 1
ATOM 3171 O O . HIS B 1 172 ? 18.484 3.494 -18.922 1 98.56 172 HIS B O 1
ATOM 3177 N N . VAL B 1 173 ? 17.484 1.585 -18.25 1 98.62 173 VAL B N 1
ATOM 3178 C CA . VAL B 1 173 ? 18.25 1.583 -17 1 98.62 173 VAL B CA 1
ATOM 3179 C C . VAL B 1 173 ? 19.734 1.485 -17.312 1 98.62 173 VAL B C 1
ATOM 3181 O O . VAL B 1 173 ? 20.531 2.303 -16.828 1 98.62 173 VAL B O 1
ATOM 3184 N N . LEU B 1 174 ? 20.078 0.583 -18.156 1 97.81 174 LEU B N 1
ATOM 3185 C CA . LEU B 1 174 ? 21.469 0.297 -18.453 1 97.81 174 LEU B CA 1
ATOM 3186 C C . LEU B 1 174 ? 22.094 1.426 -19.266 1 97.81 174 LEU B C 1
ATOM 3188 O O . LEU B 1 174 ? 23.312 1.625 -19.219 1 97.81 174 LEU B O 1
ATOM 3192 N N . ALA B 1 175 ? 21.312 2.174 -19.906 1 97.56 175 ALA B N 1
ATOM 3193 C CA . ALA B 1 175 ? 21.812 3.256 -20.75 1 97.56 175 ALA B CA 1
ATOM 3194 C C . ALA B 1 175 ? 22.016 4.535 -19.938 1 97.56 175 ALA B C 1
ATOM 3196 O O . ALA B 1 175 ? 22.656 5.48 -20.406 1 97.56 175 ALA B O 1
ATOM 3197 N N . SER B 1 176 ? 21.453 4.605 -18.781 1 97.81 176 SER B N 1
ATOM 3198 C CA . SER B 1 176 ? 21.469 5.82 -17.969 1 97.81 176 SER B CA 1
ATOM 3199 C C . SER B 1 176 ? 22.875 6.113 -17.453 1 97.81 176 SER B C 1
ATOM 3201 O O . SER B 1 176 ? 23.609 5.191 -17.094 1 97.81 176 SER B O 1
ATOM 3203 N N . LYS B 1 177 ? 23.188 7.422 -17.219 1 96.12 177 LYS B N 1
ATOM 3204 C CA . LYS B 1 177 ? 24.547 7.797 -16.875 1 96.12 177 LYS B CA 1
ATOM 3205 C C . LYS B 1 177 ? 24.594 8.5 -15.523 1 96.12 177 LYS B C 1
ATOM 3207 O O . LYS B 1 177 ? 25.672 8.805 -15.008 1 96.12 177 LYS B O 1
ATOM 3212 N N . ASP B 1 178 ? 23.406 8.758 -15.008 1 98 178 ASP B N 1
ATOM 3213 C CA . ASP B 1 178 ? 23.328 9.344 -13.672 1 98 178 ASP B CA 1
ATOM 3214 C C . ASP B 1 178 ? 22.172 8.75 -12.875 1 98 178 ASP B C 1
ATOM 3216 O O . ASP B 1 178 ? 21.25 8.156 -13.453 1 98 178 ASP B O 1
ATOM 3220 N N . TYR B 1 179 ? 22.266 8.938 -11.562 1 98.56 179 TYR B N 1
ATOM 3221 C CA . TYR B 1 179 ? 21.344 8.203 -10.703 1 98.56 179 TYR B CA 1
ATOM 3222 C C . TYR B 1 179 ? 19.906 8.695 -10.883 1 98.56 179 TYR B C 1
ATOM 3224 O O . TYR B 1 179 ? 18.953 7.922 -10.75 1 98.56 179 TYR B O 1
ATOM 3232 N N . LYS B 1 180 ? 19.688 9.984 -11.211 1 98.69 180 LYS B N 1
ATOM 3233 C CA . LYS B 1 180 ? 18.328 10.492 -11.406 1 98.69 180 LYS B CA 1
ATOM 3234 C C . LYS B 1 180 ? 17.688 9.859 -12.633 1 98.69 180 LYS B C 1
ATOM 3236 O O . LYS B 1 180 ? 16.547 9.383 -12.57 1 98.69 180 LYS B O 1
ATOM 3241 N N . THR B 1 181 ? 18.453 9.812 -13.703 1 98.62 181 THR B N 1
ATOM 3242 C CA . THR B 1 181 ? 17.953 9.211 -14.938 1 98.62 181 THR B CA 1
ATOM 3243 C C . THR B 1 181 ? 17.766 7.707 -14.766 1 98.62 181 THR B C 1
ATOM 3245 O O . THR B 1 181 ? 16.781 7.141 -15.242 1 98.62 181 THR B O 1
ATOM 3248 N N . GLN B 1 182 ? 18.672 7.043 -14.078 1 98.69 182 GLN B N 1
ATOM 3249 C CA . GLN B 1 182 ? 18.562 5.598 -13.898 1 98.69 182 GLN B CA 1
ATOM 3250 C C . GLN B 1 182 ? 17.391 5.246 -12.984 1 98.69 182 GLN B C 1
ATOM 3252 O O . GLN B 1 182 ? 16.688 4.27 -13.234 1 98.69 182 GLN B O 1
ATOM 3257 N N . ALA B 1 183 ? 17.172 6.059 -11.977 1 98.75 183 ALA B N 1
ATOM 3258 C CA . ALA B 1 183 ? 16.016 5.848 -11.102 1 98.75 183 ALA B CA 1
ATOM 3259 C C . ALA B 1 183 ? 14.719 5.953 -11.891 1 98.75 183 ALA B C 1
ATOM 3261 O O . ALA B 1 183 ? 13.828 5.109 -11.742 1 98.75 183 ALA B O 1
ATOM 3262 N N . LYS B 1 184 ? 14.609 6.945 -12.727 1 98.62 184 LYS B N 1
ATOM 3263 C CA . LYS B 1 184 ? 13.414 7.129 -13.547 1 98.62 184 LYS B CA 1
ATOM 3264 C C . LYS B 1 184 ? 13.258 6 -14.555 1 98.62 184 LYS B C 1
ATOM 3266 O O . LYS B 1 184 ? 12.141 5.574 -14.852 1 98.62 184 LYS B O 1
ATOM 3271 N N . ALA B 1 185 ? 14.367 5.496 -15.031 1 98.62 185 ALA B N 1
ATOM 3272 C CA . ALA B 1 185 ? 14.352 4.41 -16.016 1 98.62 185 ALA B CA 1
ATOM 3273 C C . ALA B 1 185 ? 13.844 3.113 -15.383 1 98.62 185 ALA B C 1
ATOM 3275 O O . ALA B 1 185 ? 13.281 2.262 -16.078 1 98.62 185 ALA B O 1
ATOM 3276 N N . LEU B 1 186 ? 14.062 2.953 -14.078 1 98.5 186 LEU B N 1
ATOM 3277 C CA . LEU B 1 186 ? 13.531 1.785 -13.383 1 98.5 186 LEU B CA 1
ATOM 3278 C C . LEU B 1 186 ? 12.008 1.727 -13.5 1 98.5 186 LEU B C 1
ATOM 3280 O O . LEU B 1 186 ? 11.43 0.642 -13.586 1 98.5 186 LEU B O 1
ATOM 3284 N N . VAL B 1 187 ? 11.375 2.889 -13.5 1 97.88 187 VAL B N 1
ATOM 3285 C CA . VAL B 1 187 ? 9.922 2.973 -13.664 1 97.88 187 VAL B CA 1
ATOM 3286 C C . VAL B 1 187 ? 9.555 2.76 -15.125 1 97.88 187 VAL B C 1
ATOM 3288 O O . VAL B 1 187 ? 8.695 1.936 -15.445 1 97.88 187 VAL B O 1
ATOM 3291 N N . THR B 1 188 ? 10.289 3.391 -15.984 1 97.38 188 THR B N 1
ATOM 3292 C CA . THR B 1 188 ? 10.047 3.293 -17.422 1 97.38 188 THR B CA 1
ATOM 3293 C C . THR B 1 188 ? 10.148 1.843 -17.891 1 97.38 188 THR B C 1
ATOM 3295 O O . THR B 1 188 ? 9.336 1.389 -18.703 1 97.38 188 THR B O 1
ATOM 3298 N N . ASP B 1 189 ? 11.078 1.12 -17.281 1 97.44 189 ASP B N 1
ATOM 3299 C CA . ASP B 1 189 ? 11.367 -0.229 -17.75 1 97.44 189 ASP B CA 1
ATOM 3300 C C . ASP B 1 189 ? 10.578 -1.271 -16.969 1 97.44 189 ASP B C 1
ATOM 3302 O O . ASP B 1 189 ? 10.734 -2.473 -17.188 1 97.44 189 ASP B O 1
ATOM 3306 N N . GLY B 1 190 ? 9.828 -0.842 -16.031 1 95.5 190 GLY B N 1
ATOM 3307 C CA . GLY B 1 190 ? 8.836 -1.726 -15.438 1 95.5 190 GLY B CA 1
ATOM 3308 C C . GLY B 1 190 ? 9.328 -2.426 -14.188 1 95.5 190 GLY B C 1
ATOM 3309 O O . GLY B 1 190 ? 8.695 -3.367 -13.703 1 95.5 190 GLY B O 1
ATOM 3310 N N . TYR B 1 191 ? 10.508 -1.949 -13.633 1 96.88 191 TYR B N 1
ATOM 3311 C CA . TYR B 1 191 ? 10.93 -2.51 -12.359 1 96.88 191 TYR B CA 1
ATOM 3312 C C . TYR B 1 191 ? 9.953 -2.152 -11.25 1 96.88 191 TYR B C 1
ATOM 3314 O O . TYR B 1 191 ? 9.664 -2.977 -10.375 1 96.88 191 TYR B O 1
ATOM 3322 N N . ALA B 1 192 ? 9.469 -0.918 -11.289 1 96.5 192 ALA B N 1
ATOM 3323 C CA . ALA B 1 192 ? 8.375 -0.408 -10.469 1 96.5 192 ALA B CA 1
ATOM 3324 C C . ALA B 1 192 ? 7.348 0.335 -11.32 1 96.5 192 ALA B C 1
ATOM 3326 O O . ALA B 1 192 ? 7.656 0.773 -12.438 1 96.5 192 ALA B O 1
ATOM 3327 N N . THR B 1 193 ? 6.094 0.446 -10.758 1 93.88 193 THR B N 1
ATOM 3328 C CA . THR B 1 193 ? 4.992 0.995 -11.547 1 93.88 193 THR B CA 1
ATOM 3329 C C . THR B 1 193 ? 4.77 2.467 -11.203 1 93.88 193 THR B C 1
ATOM 3331 O O . THR B 1 193 ? 4.277 3.23 -12.039 1 93.88 193 THR B O 1
ATOM 3334 N N . ASP B 1 194 ? 5.168 2.904 -10.086 1 92.56 194 ASP B N 1
ATOM 3335 C CA . ASP B 1 194 ? 4.832 4.258 -9.648 1 92.56 194 ASP B CA 1
ATOM 3336 C C . ASP B 1 194 ? 6.062 5.16 -9.656 1 92.56 194 ASP B C 1
ATOM 3338 O O . ASP B 1 194 ? 7.141 4.754 -9.211 1 92.56 194 ASP B O 1
ATOM 3342 N N . PRO B 1 195 ? 5.883 6.395 -10.094 1 92.44 195 PRO B N 1
ATOM 3343 C CA . PRO B 1 195 ? 6.992 7.348 -10.125 1 92.44 195 PRO B CA 1
ATOM 3344 C C . PRO B 1 195 ? 7.562 7.637 -8.742 1 92.44 195 PRO B C 1
ATOM 3346 O O . PRO B 1 195 ? 8.711 8.078 -8.617 1 92.44 195 PRO B O 1
ATOM 3349 N N . ASP B 1 196 ? 6.746 7.418 -7.746 1 95.75 196 ASP B N 1
ATOM 3350 C CA . ASP B 1 196 ? 7.215 7.668 -6.383 1 95.75 196 ASP B CA 1
ATOM 3351 C C . ASP B 1 196 ? 8.422 6.793 -6.051 1 95.75 196 ASP B C 1
ATOM 3353 O O . ASP B 1 196 ? 9.242 7.156 -5.207 1 95.75 196 ASP B O 1
ATOM 3357 N N . TYR B 1 197 ? 8.531 5.688 -6.719 1 98.06 197 TYR B N 1
ATOM 3358 C CA . TYR B 1 197 ? 9.672 4.805 -6.488 1 98.06 197 TYR B CA 1
ATOM 3359 C C . TYR B 1 197 ? 10.977 5.496 -6.844 1 98.06 197 TYR B C 1
ATOM 3361 O O . TYR B 1 197 ? 11.938 5.469 -6.066 1 98.06 197 TYR B O 1
ATOM 3369 N N . ALA B 1 198 ? 11 6.133 -8.008 1 98.56 198 ALA B N 1
ATOM 3370 C CA . ALA B 1 198 ? 12.188 6.875 -8.43 1 98.56 198 ALA B CA 1
ATOM 3371 C C . ALA B 1 198 ? 12.516 7.992 -7.445 1 98.56 198 ALA B C 1
ATOM 3373 O O . ALA B 1 198 ? 13.68 8.164 -7.059 1 98.56 198 ALA B O 1
ATOM 3374 N N . ASP B 1 199 ? 11.523 8.656 -7.035 1 98.44 199 ASP B N 1
ATOM 3375 C CA . ASP B 1 199 ? 11.727 9.758 -6.102 1 98.44 199 ASP B CA 1
ATOM 3376 C C . ASP B 1 199 ? 12.289 9.258 -4.773 1 98.44 199 ASP B C 1
ATOM 3378 O O . ASP B 1 199 ? 13.148 9.906 -4.18 1 98.44 199 ASP B O 1
ATOM 3382 N N . LYS B 1 200 ? 11.773 8.148 -4.34 1 98.25 200 LYS B N 1
ATOM 3383 C CA . LYS B 1 200 ? 12.281 7.578 -3.096 1 98.25 200 LYS B CA 1
ATOM 3384 C C . LYS B 1 200 ? 13.766 7.25 -3.207 1 98.25 200 LYS B C 1
ATOM 3386 O O . LYS B 1 200 ? 14.539 7.535 -2.291 1 98.25 200 LYS B O 1
ATOM 3391 N N . LEU B 1 201 ? 14.133 6.699 -4.293 1 98.81 201 LEU B N 1
ATOM 3392 C CA . LEU B 1 201 ? 15.539 6.359 -4.492 1 98.81 201 LEU B CA 1
ATOM 3393 C C . LEU B 1 201 ? 16.406 7.617 -4.547 1 98.81 201 LEU B C 1
ATOM 3395 O O . LEU B 1 201 ? 17.453 7.684 -3.902 1 98.81 201 LEU B O 1
ATOM 3399 N N . ILE B 1 202 ? 15.969 8.578 -5.293 1 98.81 202 ILE B N 1
ATOM 3400 C CA . ILE B 1 202 ? 16.719 9.812 -5.449 1 98.81 202 ILE B CA 1
ATOM 3401 C C . ILE B 1 202 ? 16.891 10.484 -4.094 1 98.81 202 ILE B C 1
ATOM 3403 O O . ILE B 1 202 ? 18 10.914 -3.74 1 98.81 202 ILE B O 1
ATOM 3407 N N . ASN B 1 203 ? 15.836 10.5 -3.35 1 98.62 203 ASN B N 1
ATOM 3408 C CA . ASN B 1 203 ? 15.898 11.109 -2.023 1 98.62 203 ASN B CA 1
ATOM 3409 C C . ASN B 1 203 ? 16.875 10.367 -1.117 1 98.62 203 ASN B C 1
ATOM 3411 O O . ASN B 1 203 ? 17.641 10.992 -0.378 1 98.62 203 ASN B O 1
ATOM 3415 N N . LEU B 1 204 ? 16.859 9.094 -1.179 1 98.69 204 LEU B N 1
ATOM 3416 C CA . LEU B 1 204 ? 17.766 8.281 -0.373 1 98.69 204 LEU B CA 1
ATOM 3417 C C . LEU B 1 204 ? 19.219 8.523 -0.78 1 98.69 204 LEU B C 1
ATOM 3419 O O . LEU B 1 204 ? 20.094 8.672 0.078 1 98.69 204 LEU B O 1
ATOM 3423 N N . ILE B 1 205 ? 19.438 8.586 -2.025 1 98.88 205 ILE B N 1
ATOM 3424 C CA . ILE B 1 205 ? 20.781 8.812 -2.549 1 98.88 205 ILE B CA 1
ATOM 3425 C C . ILE B 1 205 ? 21.312 10.164 -2.078 1 98.88 205 ILE B C 1
ATOM 3427 O O . ILE B 1 205 ? 22.469 10.281 -1.652 1 98.88 205 ILE B O 1
ATOM 3431 N N . GLU B 1 206 ? 20.484 11.109 -2.117 1 98.81 206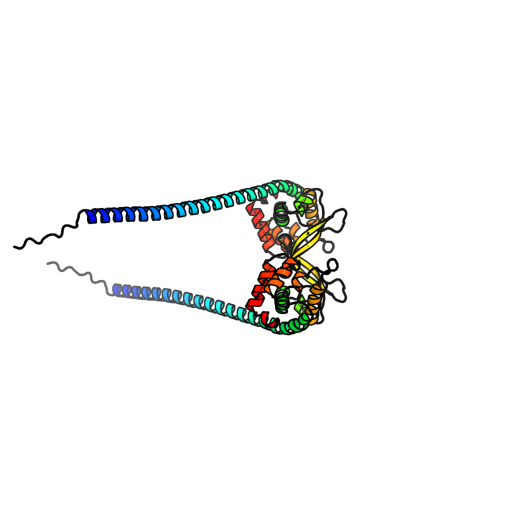 GLU B N 1
ATOM 3432 C CA . GLU B 1 206 ? 20.875 12.453 -1.7 1 98.81 206 GLU B CA 1
ATOM 3433 C C . GLU B 1 206 ? 21.047 12.539 -0.186 1 98.81 206 GLU B C 1
ATOM 3435 O O . GLU B 1 206 ? 22 13.141 0.306 1 98.81 206 GLU B O 1
ATOM 3440 N N . GLN B 1 207 ? 20.188 11.891 0.469 1 98.56 207 GLN B N 1
ATOM 3441 C CA . GLN B 1 207 ? 20.219 11.914 1.928 1 98.56 207 GLN B CA 1
ATOM 3442 C C . GLN B 1 207 ? 21.531 11.32 2.447 1 98.56 207 GLN B C 1
ATOM 3444 O O . GLN B 1 207 ? 22.125 11.836 3.396 1 98.56 207 GLN B O 1
ATOM 3449 N N . PHE B 1 208 ? 21.984 10.297 1.814 1 98.75 208 PHE B N 1
ATOM 3450 C CA . PHE B 1 208 ? 23.125 9.578 2.355 1 98.75 208 PHE B CA 1
ATOM 3451 C C . PHE B 1 208 ? 24.344 9.758 1.461 1 98.75 208 PHE B C 1
ATOM 3453 O O . PHE B 1 208 ? 25.359 9.062 1.624 1 98.75 208 PHE B O 1
ATOM 3460 N N . ASP B 1 209 ? 24.266 10.625 0.516 1 98.5 209 ASP B N 1
ATOM 3461 C CA . ASP B 1 209 ? 25.359 10.922 -0.393 1 98.5 209 ASP B CA 1
ATOM 3462 C C . ASP B 1 209 ? 25.891 9.656 -1.05 1 98.5 209 ASP B C 1
ATOM 3464 O O . ASP B 1 209 ? 27.094 9.367 -0.975 1 98.5 209 ASP B O 1
ATOM 3468 N N . LEU B 1 210 ? 24.969 8.938 -1.635 1 98.88 210 LEU B N 1
ATOM 3469 C CA . LEU B 1 210 ? 25.359 7.633 -2.174 1 98.88 210 LEU B CA 1
ATOM 3470 C C . LEU B 1 210 ? 26.047 7.789 -3.525 1 98.88 210 LEU B C 1
ATOM 3472 O O . LEU B 1 210 ? 26.672 6.848 -4.016 1 98.88 210 LEU B O 1
ATOM 3476 N N . GLU B 1 211 ? 25.922 8.953 -4.156 1 98.25 211 GLU B N 1
ATOM 3477 C CA . GLU B 1 211 ? 26.547 9.195 -5.449 1 98.25 211 GLU B CA 1
ATOM 3478 C C . GLU B 1 211 ? 28.062 8.984 -5.379 1 98.25 211 GLU B C 1
ATOM 3480 O O . GLU B 1 211 ? 28.703 8.742 -6.395 1 98.25 211 GLU B O 1
ATOM 3485 N N . LYS B 1 212 ? 28.641 9.055 -4.234 1 97.88 212 LYS B N 1
ATOM 3486 C CA . LYS B 1 212 ? 30.062 8.859 -4.043 1 97.88 212 LYS B CA 1
ATOM 3487 C C . LYS B 1 212 ? 30.5 7.465 -4.48 1 97.88 212 LYS B C 1
ATOM 3489 O O . LYS B 1 212 ? 31.656 7.258 -4.863 1 97.88 212 LYS B O 1
ATOM 3494 N N . TYR B 1 213 ? 29.578 6.551 -4.445 1 98.31 213 TYR B N 1
ATOM 3495 C CA . TYR B 1 213 ? 29.906 5.176 -4.816 1 98.31 213 TYR B CA 1
ATOM 3496 C C . TYR B 1 213 ? 29.922 5.008 -6.328 1 98.31 213 TYR B C 1
ATOM 3498 O O . TYR B 1 213 ? 30.422 4 -6.84 1 98.31 213 TYR B O 1
ATOM 3506 N N . ASP B 1 214 ? 29.406 5.992 -7.055 1 97.44 214 ASP B N 1
ATOM 3507 C CA . ASP B 1 214 ? 29.359 5.918 -8.516 1 97.44 214 ASP B CA 1
ATOM 3508 C C . ASP B 1 214 ? 30.703 6.277 -9.133 1 97.44 214 ASP B C 1
ATOM 3510 O O . ASP B 1 214 ? 30.922 6.059 -10.32 1 97.44 214 ASP B O 1
ATOM 3514 N N . LYS B 1 215 ? 31.562 6.953 -8.422 1 88.94 215 LYS B N 1
ATOM 3515 C CA . LYS B 1 215 ? 32.875 7.41 -8.898 1 88.94 215 LYS B CA 1
ATOM 3516 C C . LYS B 1 215 ? 33.938 6.328 -8.719 1 88.94 215 LYS B C 1
ATOM 3518 O O . LYS B 1 215 ? 33.812 5.492 -7.82 1 88.94 215 LYS B O 1
#

Nearest PDB structures (foldseek):
  5t1q-assembly4_D  TM=8.692E-01  e=4.561E-11  Staphylococcus aureus subsp. aureus NCTC 8325
  7qfu-assembly1_A  TM=8.300E-01  e=1.115E-11  Enterococcus faecalis
  5t1q-assembly1_A  TM=8.721E-01  e=1.004E-10  Staphylococcus aureus subsp. aureus NCTC 8325
  5t1q-assembly3_C  TM=8.647E-01  e=1.258E-10  Staphylococcus aureus subsp. aureus NCTC 8325
  4kt3-assembly1_A  TM=7.681E-01  e=2.407E-06  Pseudomonas protegens Pf-5

InterPro domains:
  IPR002901 Mannosyl-glycoprotein endo-beta-N-acetylglucosamidase-like domain [PF01832] (73-210)
  IPR002901 Mannosyl-glycoprotein endo-beta-N-acetylglucosamidase-like domain [SM00047] (53-214)
  IPR051056 Glycosyl Hydrolase Family 73 [PTHR33308] (35-215)

Sequence (430 aa):
MARKRKSRVPKSVKTVVRVFVILFILMVAFVGFRYYRRYAIQSEQIRQAQLQKEQEAAKLLKQKKDFIKKIGPIAREVDKSYDLLPSITIAQACLESNYGQSDLSQKYNNLFGVKGSNPNTSAVMTTKEYVKNKWVTVKARFQIYDSYEASIRAHARLFQNGTTWNHDQYKHVLASKDYKTQAKALVTDGYATDPDYADKLINLIEQFDLEKYDKMARKRKSRVPKSVKTVVRVFVILFILMVAFVGFRYYRRYAIQSEQIRQAQLQKEQEAAKLLKQKKDFIKKIGPIAREVDKSYDLLPSITIAQACLESNYGQSDLSQKYNNLFGVKGSNPNTSAVMTTKEYVKNKWVTVKARFQIYDSYEASIRAHARLFQNGTTWNHDQYKHVLASKDYKTQAKALVTDGYATDPDYADKLINLIEQFDLEKYDK

Organism: NCBI:txid47770